Protein AF-A0A3E2DHJ4-F1 (afdb_monomer_lite)

Structure (mmCIF, N/CA/C/O backbone):
data_AF-A0A3E2DHJ4-F1
#
_entry.id   AF-A0A3E2DHJ4-F1
#
loop_
_atom_site.group_PDB
_atom_site.id
_atom_site.type_symbol
_atom_site.label_atom_id
_atom_site.label_alt_id
_atom_site.label_comp_id
_atom_site.label_asym_id
_atom_site.label_entity_id
_atom_site.label_seq_id
_atom_site.pdbx_PDB_ins_code
_atom_site.Cartn_x
_atom_site.Cartn_y
_atom_site.Cartn_z
_atom_site.occupancy
_atom_site.B_iso_or_equiv
_atom_site.auth_seq_id
_atom_site.auth_comp_id
_atom_site.auth_asym_id
_atom_site.auth_atom_id
_atom_site.pdbx_PDB_model_num
ATOM 1 N N . MET A 1 1 ? 5.722 7.626 -21.886 1.00 24.52 1 MET A N 1
ATOM 2 C CA . MET A 1 1 ? 5.210 6.298 -22.272 1.00 24.52 1 MET A CA 1
ATOM 3 C C . MET A 1 1 ? 4.048 6.037 -21.342 1.00 24.52 1 MET A C 1
ATOM 5 O O . MET A 1 1 ? 4.252 6.155 -20.145 1.00 24.52 1 MET A O 1
ATOM 9 N N . ASN A 1 2 ? 2.844 5.850 -21.880 1.00 24.92 2 ASN A N 1
ATOM 10 C CA . ASN A 1 2 ? 1.668 5.541 -21.069 1.00 24.92 2 ASN A CA 1
ATOM 11 C C . ASN A 1 2 ? 1.907 4.200 -20.367 1.00 24.92 2 ASN A C 1
ATOM 13 O O . ASN A 1 2 ? 2.254 3.234 -21.042 1.00 24.92 2 ASN A O 1
ATOM 17 N N . HIS A 1 3 ? 1.727 4.163 -19.049 1.00 34.75 3 HIS A N 1
ATOM 18 C CA . HIS A 1 3 ? 1.887 2.979 -18.197 1.00 34.75 3 HIS A CA 1
ATOM 19 C C . HIS A 1 3 ? 0.807 1.900 -18.423 1.00 34.75 3 HIS A C 1
ATOM 21 O O . HIS A 1 3 ? 0.847 0.836 -17.825 1.00 34.75 3 HIS A O 1
ATOM 27 N N . HIS A 1 4 ? -0.136 2.116 -19.344 1.00 37.84 4 HIS A N 1
ATOM 28 C CA . HIS A 1 4 ? -1.246 1.198 -19.589 1.00 37.84 4 HIS A CA 1
ATOM 29 C C . HIS A 1 4 ? -0.853 0.031 -20.504 1.00 37.84 4 HIS A C 1
ATOM 31 O O . HIS A 1 4 ? -1.056 0.056 -21.721 1.00 37.84 4 HIS A O 1
ATOM 37 N N . HIS A 1 5 ? -0.300 -1.015 -19.901 1.00 39.84 5 HIS A N 1
ATOM 38 C CA . HIS A 1 5 ? -0.157 -2.340 -20.511 1.00 39.84 5 HIS A CA 1
ATOM 39 C C . HIS A 1 5 ? -1.232 -3.335 -20.028 1.00 39.84 5 HIS A C 1
ATOM 41 O O . HIS A 1 5 ? -1.307 -4.447 -20.557 1.00 39.84 5 HIS A O 1
ATOM 47 N N . ASP A 1 6 ? -2.104 -2.929 -19.100 1.00 49.75 6 ASP A N 1
ATOM 48 C CA . ASP A 1 6 ? -3.127 -3.782 -18.475 1.00 49.75 6 ASP A CA 1
ATOM 49 C C . ASP A 1 6 ? -4.398 -4.032 -19.300 1.00 49.75 6 ASP A C 1
ATOM 51 O O . ASP A 1 6 ? -5.262 -4.793 -18.877 1.00 49.75 6 ASP A O 1
ATOM 55 N N . ASP A 1 7 ? -4.522 -3.458 -20.498 1.00 50.72 7 ASP A N 1
ATOM 56 C CA . ASP A 1 7 ? -5.753 -3.581 -21.301 1.00 50.72 7 ASP A CA 1
ATOM 57 C C . ASP A 1 7 ? -5.668 -4.610 -22.443 1.00 50.72 7 ASP A C 1
ATOM 59 O O . ASP A 1 7 ? -6.583 -4.726 -23.262 1.00 50.72 7 ASP A O 1
ATOM 63 N N . LYS A 1 8 ? -4.579 -5.385 -22.547 1.00 57.72 8 LYS A N 1
ATOM 64 C CA . LYS A 1 8 ? -4.504 -6.467 -23.543 1.00 57.72 8 LYS A CA 1
ATOM 65 C C . LYS A 1 8 ? -5.121 -7.756 -23.012 1.00 57.72 8 LYS A C 1
ATOM 67 O O . LYS A 1 8 ? -4.440 -8.555 -22.377 1.00 57.72 8 LYS A O 1
ATOM 72 N N . HIS A 1 9 ? -6.376 -7.992 -23.381 1.00 68.81 9 HIS A N 1
ATOM 73 C CA . HIS A 1 9 ? -7.009 -9.296 -23.221 1.00 68.81 9 HIS A CA 1
ATOM 74 C C . HIS A 1 9 ? -6.397 -10.332 -24.165 1.00 68.81 9 HIS A C 1
ATOM 76 O O . HIS A 1 9 ? -6.137 -10.058 -25.341 1.00 68.81 9 HIS A O 1
ATOM 82 N N . LEU A 1 10 ? -6.198 -11.537 -23.642 1.00 72.31 10 LEU A N 1
ATOM 83 C CA . LEU A 1 10 ? -5.825 -12.691 -24.443 1.00 72.31 10 LEU A CA 1
ATOM 84 C C . LEU A 1 10 ? -6.975 -13.105 -25.365 1.00 72.31 10 LEU A C 1
ATOM 86 O O . LEU A 1 10 ? -8.144 -13.115 -24.968 1.00 72.31 10 LEU A O 1
ATOM 90 N N . SER A 1 11 ? -6.637 -13.511 -26.585 1.00 79.81 11 SER A N 1
ATOM 91 C CA . SER A 1 11 ? -7.581 -14.219 -27.449 1.00 79.81 11 SER A CA 1
ATOM 92 C C . SER A 1 11 ? -7.957 -15.589 -26.855 1.00 79.81 11 SER A C 1
ATOM 94 O O . SER A 1 11 ? -7.205 -16.139 -26.044 1.00 79.81 11 SER A O 1
ATOM 96 N N . PRO A 1 12 ? -9.096 -16.186 -27.260 1.00 84.25 12 PRO A N 1
ATOM 97 C CA . PRO A 1 12 ? -9.491 -17.519 -26.797 1.00 84.25 12 PRO A CA 1
ATOM 98 C C . PRO A 1 12 ? -8.409 -18.593 -26.995 1.00 84.25 12 PRO A C 1
ATOM 100 O O . PRO A 1 12 ? -8.165 -19.379 -26.082 1.00 84.25 12 PRO A O 1
ATOM 103 N N . ASP A 1 13 ? -7.714 -18.578 -28.136 1.00 83.75 13 ASP A N 1
ATOM 104 C CA . ASP A 1 13 ? -6.637 -19.529 -28.441 1.00 83.75 13 ASP A CA 1
ATOM 105 C C . ASP A 1 13 ? -5.414 -19.317 -27.528 1.00 83.75 13 ASP A C 1
ATOM 107 O O . ASP A 1 13 ? -4.788 -20.276 -27.075 1.00 83.75 13 ASP A O 1
ATOM 111 N N . GLU A 1 14 ? -5.076 -18.060 -27.215 1.00 80.88 14 GLU A N 1
ATOM 112 C CA . GLU A 1 14 ? -3.995 -17.741 -26.275 1.00 80.88 14 GLU A CA 1
ATOM 113 C C . GLU A 1 14 ? -4.347 -18.163 -24.843 1.00 80.88 14 GLU A C 1
ATOM 115 O O . GLU A 1 14 ? -3.487 -18.680 -24.132 1.00 80.88 14 GLU A O 1
ATOM 120 N N . LEU A 1 15 ? -5.605 -17.991 -24.424 1.00 84.12 15 LEU A N 1
ATOM 121 C CA . LEU A 1 15 ? -6.099 -18.478 -23.130 1.00 84.12 15 LEU A CA 1
ATOM 122 C C . LEU A 1 15 ? -6.018 -20.002 -23.032 1.00 84.12 15 LEU A C 1
ATOM 124 O O . LEU A 1 15 ? -5.629 -20.528 -21.988 1.00 84.12 15 LEU A O 1
ATOM 128 N N . GLU A 1 16 ? -6.375 -20.718 -24.098 1.00 86.62 16 GLU A N 1
ATOM 129 C CA . GLU A 1 16 ? -6.280 -22.178 -24.138 1.00 86.62 16 GLU A CA 1
ATOM 130 C C . GLU A 1 16 ? -4.822 -22.653 -24.032 1.00 86.62 16 GLU A C 1
ATOM 132 O O . GLU A 1 16 ? -4.522 -23.504 -23.190 1.00 86.62 16 GLU A O 1
ATOM 137 N N . ASP A 1 17 ? -3.899 -22.052 -24.793 1.00 83.69 17 ASP A N 1
ATOM 138 C CA . ASP A 1 17 ? -2.460 -22.349 -24.700 1.00 83.69 17 ASP A CA 1
ATOM 139 C C . ASP A 1 17 ? -1.901 -22.071 -23.296 1.00 83.69 17 ASP A C 1
ATOM 141 O O . ASP A 1 17 ? -1.189 -22.899 -22.717 1.00 83.69 17 ASP A O 1
ATOM 145 N N . VAL A 1 18 ? -2.242 -20.916 -22.718 1.00 82.00 18 VAL A N 1
ATOM 146 C CA . VAL A 1 18 ? -1.814 -20.536 -21.365 1.00 82.00 18 VAL A CA 1
ATOM 147 C C . VAL A 1 18 ? -2.309 -21.546 -20.339 1.00 82.00 18 VAL A C 1
ATOM 149 O O . VAL A 1 18 ? -1.524 -21.992 -19.498 1.00 82.00 18 VAL A O 1
ATOM 152 N N . ARG A 1 19 ? -3.584 -21.940 -20.408 1.00 86.50 19 ARG A N 1
ATOM 153 C CA . ARG A 1 19 ? -4.169 -22.918 -19.482 1.00 86.50 19 ARG A CA 1
ATOM 154 C C . ARG A 1 19 ? -3.532 -24.293 -19.644 1.00 86.50 19 ARG A C 1
ATOM 156 O O . ARG A 1 19 ? -3.192 -24.898 -18.632 1.00 86.50 19 ARG A O 1
ATOM 163 N N . HIS A 1 20 ? -3.297 -24.745 -20.877 1.00 87.69 20 HIS A N 1
ATOM 164 C CA . HIS A 1 20 ? -2.626 -26.017 -21.150 1.00 87.69 20 HIS A CA 1
ATOM 165 C C . HIS A 1 20 ? -1.219 -26.055 -20.541 1.00 87.69 20 HIS A C 1
ATOM 167 O O . HIS A 1 20 ? -0.904 -26.950 -19.756 1.00 87.69 20 HIS A O 1
ATOM 173 N N . ARG A 1 21 ? -0.385 -25.045 -20.827 1.00 85.31 21 ARG A N 1
ATOM 174 C CA . ARG A 1 21 ? 0.963 -24.933 -20.238 1.00 85.31 21 ARG A CA 1
ATOM 175 C C . ARG A 1 21 ? 0.913 -24.798 -18.716 1.00 85.31 21 ARG A C 1
ATOM 177 O O . ARG A 1 21 ? 1.762 -25.343 -18.013 1.00 85.31 21 ARG A O 1
ATOM 184 N N . GLY A 1 22 ? -0.085 -24.084 -18.199 1.00 89.38 22 GLY A N 1
ATOM 185 C CA . GLY A 1 22 ? -0.336 -23.975 -16.767 1.00 89.38 22 GLY A CA 1
ATOM 186 C C . GLY A 1 22 ? -0.665 -25.321 -16.122 1.00 89.38 22 GLY A C 1
ATOM 187 O O . GLY A 1 22 ? -0.162 -25.617 -15.044 1.00 89.38 22 GLY A O 1
ATOM 188 N N . ASP A 1 23 ? -1.457 -26.166 -16.774 1.00 92.06 23 ASP A N 1
ATOM 189 C CA . ASP A 1 23 ? -1.820 -27.487 -16.254 1.00 92.06 23 ASP A CA 1
ATOM 190 C C . ASP A 1 23 ? -0.637 -28.464 -16.259 1.00 92.06 23 ASP A C 1
ATOM 192 O O . ASP A 1 23 ? -0.456 -29.210 -15.291 1.00 92.06 23 ASP A O 1
ATOM 196 N N . GLU A 1 24 ? 0.211 -28.422 -17.291 1.00 91.44 24 GLU A N 1
ATOM 197 C CA . GLU A 1 24 ? 1.480 -29.165 -17.322 1.00 91.44 24 GLU A CA 1
ATOM 198 C C . GLU A 1 24 ? 2.398 -28.756 -16.160 1.00 91.44 24 GLU A C 1
ATOM 200 O O . GLU A 1 24 ? 2.979 -29.605 -15.474 1.00 91.44 24 GLU A O 1
ATOM 205 N N . GLU A 1 25 ? 2.488 -27.453 -15.893 1.00 90.69 25 GLU A N 1
ATOM 206 C CA . GLU A 1 25 ? 3.295 -26.918 -14.800 1.00 90.69 25 GLU A CA 1
ATOM 207 C C . GLU A 1 25 ? 2.712 -27.271 -13.425 1.00 90.69 25 GLU A C 1
ATOM 209 O O . GLU A 1 25 ? 3.442 -27.720 -12.538 1.00 90.69 25 GLU A O 1
ATOM 214 N N . LEU A 1 26 ? 1.393 -27.167 -13.241 1.00 93.81 26 LEU A N 1
ATOM 215 C CA . LEU A 1 26 ? 0.726 -27.633 -12.022 1.00 93.81 26 LEU A CA 1
ATOM 216 C C . LEU A 1 26 ? 1.030 -29.112 -11.767 1.00 93.81 26 LEU A C 1
ATOM 218 O O . LEU A 1 26 ? 1.383 -29.471 -10.641 1.00 93.81 26 LEU A O 1
ATOM 222 N N . ALA A 1 27 ? 0.979 -29.956 -12.802 1.00 94.25 27 ALA A N 1
ATOM 223 C CA . ALA A 1 27 ? 1.331 -31.367 -12.684 1.00 94.25 27 ALA A CA 1
ATOM 224 C C . ALA A 1 27 ? 2.795 -31.558 -12.246 1.00 94.25 27 ALA A C 1
ATOM 226 O O . ALA A 1 27 ? 3.063 -32.361 -11.345 1.00 94.25 27 ALA A O 1
ATOM 227 N N . ARG A 1 28 ? 3.738 -30.770 -12.789 1.00 92.69 28 ARG A N 1
ATOM 228 C CA . ARG A 1 28 ? 5.152 -30.762 -12.357 1.00 92.69 28 ARG A CA 1
ATOM 229 C C . ARG A 1 28 ? 5.304 -30.373 -10.884 1.00 92.69 28 ARG A C 1
ATOM 231 O O . ARG A 1 28 ? 6.130 -30.945 -10.172 1.00 92.69 28 ARG A O 1
ATOM 238 N N . LEU A 1 29 ? 4.466 -29.460 -10.400 1.00 92.81 29 LEU A N 1
ATOM 239 C CA . LEU A 1 29 ? 4.403 -29.047 -8.995 1.00 92.81 29 LEU A CA 1
ATOM 240 C C . LEU A 1 29 ? 3.605 -30.020 -8.109 1.00 92.81 29 LEU A C 1
ATOM 242 O O . LEU A 1 29 ? 3.470 -29.784 -6.907 1.00 92.81 29 LEU A O 1
ATOM 246 N N . SER A 1 30 ? 3.139 -31.152 -8.643 1.00 95.06 30 SER A N 1
ATOM 247 C CA . SER A 1 30 ? 2.300 -32.128 -7.929 1.00 95.06 30 SER A CA 1
ATOM 248 C C . SER A 1 30 ? 0.930 -31.577 -7.511 1.00 95.06 30 SER A C 1
ATOM 250 O O . SER A 1 30 ? 0.397 -31.942 -6.463 1.00 95.06 30 SER A O 1
ATOM 252 N N . PHE A 1 31 ? 0.363 -30.704 -8.338 1.00 95.75 31 PHE A N 1
ATOM 253 C CA . PHE A 1 31 ? -0.998 -30.195 -8.234 1.00 95.75 31 PHE A CA 1
ATOM 254 C C . PHE A 1 31 ? -1.831 -30.598 -9.456 1.00 95.75 31 PHE A C 1
ATOM 256 O O . PHE A 1 31 ? -1.309 -30.997 -10.493 1.00 95.75 31 PHE A O 1
ATOM 263 N N . SER A 1 32 ? -3.152 -30.463 -9.343 1.00 96.31 32 SER A N 1
ATOM 264 C CA . SER A 1 32 ? -4.039 -30.403 -10.505 1.00 96.31 32 SER A CA 1
ATOM 265 C C . SER A 1 32 ? -4.966 -29.203 -10.350 1.00 96.31 32 SER A C 1
ATOM 267 O O . SER A 1 32 ? -5.464 -28.957 -9.245 1.00 96.31 32 SER A O 1
ATOM 269 N N . ARG A 1 33 ? -5.225 -28.473 -11.443 1.00 95.81 33 ARG A N 1
ATOM 270 C CA . ARG A 1 33 ? -6.142 -27.321 -11.441 1.00 95.81 33 ARG A CA 1
ATOM 271 C C . ARG A 1 33 ? -7.501 -27.705 -10.876 1.00 95.81 33 ARG A C 1
ATOM 273 O O . ARG A 1 33 ? -7.995 -27.071 -9.952 1.00 95.81 33 ARG A O 1
ATOM 280 N N . ARG A 1 34 ? -8.066 -28.812 -11.366 1.00 95.31 34 ARG A N 1
ATOM 281 C CA . ARG A 1 34 ? -9.353 -29.336 -10.895 1.00 95.31 34 ARG A CA 1
ATOM 282 C C . ARG A 1 34 ? -9.365 -29.552 -9.382 1.00 95.31 34 ARG A C 1
ATOM 284 O O . ARG A 1 34 ? -10.325 -29.155 -8.733 1.00 95.31 34 ARG A O 1
ATOM 291 N N . SER A 1 35 ? -8.327 -30.173 -8.820 1.00 94.50 35 SER A N 1
ATOM 292 C CA . SER A 1 35 ? -8.251 -30.401 -7.374 1.00 94.50 35 SER A CA 1
ATOM 293 C C . SER A 1 35 ? -8.109 -29.095 -6.596 1.00 94.50 35 SER A C 1
ATOM 295 O O . SER A 1 35 ? -8.764 -28.953 -5.568 1.00 94.50 35 SER A O 1
ATOM 297 N N . ILE A 1 36 ? -7.299 -28.144 -7.076 1.00 96.94 36 ILE A N 1
ATOM 298 C CA . ILE A 1 36 ? -7.146 -26.822 -6.449 1.00 96.94 36 ILE A CA 1
ATOM 299 C C . ILE A 1 36 ? -8.496 -26.096 -6.395 1.00 96.94 36 ILE A C 1
ATOM 301 O O . ILE A 1 36 ? -8.922 -25.708 -5.306 1.00 96.94 36 ILE A O 1
ATOM 305 N N . LEU A 1 37 ? -9.189 -25.994 -7.533 1.00 96.81 37 LEU A N 1
ATOM 306 C CA . LEU A 1 37 ? -10.483 -25.315 -7.640 1.00 96.81 37 LEU A CA 1
ATOM 307 C C . LEU A 1 37 ? -11.556 -25.997 -6.782 1.00 96.81 37 LEU A C 1
ATOM 309 O O . LEU A 1 37 ? -12.264 -25.336 -6.031 1.00 96.81 37 LEU A O 1
ATOM 313 N N . GLN A 1 38 ? -11.645 -27.332 -6.815 1.00 95.62 38 GLN A N 1
ATOM 314 C CA . GLN A 1 38 ? -12.590 -28.076 -5.970 1.00 95.62 38 GLN A CA 1
ATOM 315 C C . GLN A 1 38 ? -12.341 -27.843 -4.478 1.00 95.62 38 GLN A C 1
ATOM 317 O O . GLN A 1 38 ? -13.287 -27.722 -3.700 1.00 95.62 38 GLN A O 1
ATOM 322 N N . VAL A 1 39 ? -11.072 -27.788 -4.074 1.00 94.56 39 VAL A N 1
ATOM 323 C CA . VAL A 1 39 ? -10.692 -27.539 -2.687 1.00 94.56 39 VAL A CA 1
ATOM 324 C C . VAL A 1 39 ? -11.029 -26.110 -2.261 1.00 94.56 39 VAL A C 1
ATOM 326 O O . VAL A 1 39 ? -11.584 -25.948 -1.175 1.00 94.56 39 VAL A O 1
ATOM 329 N N . GLY A 1 40 ? -10.724 -25.108 -3.090 1.00 94.12 40 GLY A N 1
ATOM 330 C CA . GLY A 1 40 ? -11.053 -23.708 -2.806 1.00 94.12 40 GLY A CA 1
ATOM 331 C C . GLY A 1 40 ? -12.558 -23.483 -2.711 1.00 94.12 40 GLY A C 1
ATOM 332 O O . GLY A 1 40 ? -13.036 -22.956 -1.712 1.00 94.12 40 GLY A O 1
ATOM 333 N N . MET A 1 41 ? -13.325 -24.000 -3.675 1.00 95.00 41 MET A N 1
ATOM 334 C CA . MET A 1 41 ? -14.790 -23.898 -3.677 1.00 95.00 41 MET A CA 1
ATOM 335 C C . MET A 1 41 ? -15.426 -24.574 -2.456 1.00 95.00 41 MET A C 1
ATOM 337 O O . MET A 1 41 ? -16.330 -24.016 -1.837 1.00 95.00 41 MET A O 1
ATOM 341 N N . ALA A 1 42 ? -14.949 -25.762 -2.070 1.00 92.31 42 ALA A N 1
ATOM 342 C CA . ALA A 1 42 ? -15.439 -26.441 -0.871 1.00 92.31 42 ALA A CA 1
ATOM 343 C C . ALA A 1 42 ? -15.087 -25.674 0.416 1.00 92.31 42 ALA A C 1
ATOM 345 O O . ALA A 1 42 ? -15.896 -25.628 1.344 1.00 92.31 42 ALA A O 1
ATOM 346 N N . ALA A 1 43 ? -13.896 -25.070 0.478 1.00 88.69 43 ALA A N 1
ATOM 347 C CA . ALA A 1 43 ? -13.480 -24.248 1.609 1.00 88.69 43 ALA A CA 1
ATOM 348 C C . ALA A 1 43 ? -14.328 -22.968 1.717 1.00 88.69 43 ALA A C 1
ATOM 350 O O . ALA A 1 43 ? -14.860 -22.699 2.791 1.00 88.69 43 ALA A O 1
ATOM 351 N N . ALA A 1 44 ? -14.549 -22.257 0.608 1.00 88.56 44 ALA A N 1
ATOM 352 C CA . ALA A 1 44 ? -15.384 -21.056 0.563 1.00 88.56 44 ALA A CA 1
ATOM 353 C C . ALA A 1 44 ? -16.851 -21.348 0.931 1.00 88.56 44 ALA A C 1
ATOM 355 O O . ALA A 1 44 ? -17.454 -20.623 1.721 1.00 88.56 44 ALA A O 1
ATOM 356 N N . ALA A 1 45 ? -17.423 -22.452 0.433 1.00 87.00 45 ALA A N 1
ATOM 357 C CA . ALA A 1 45 ? -18.779 -22.866 0.797 1.00 87.00 45 ALA A CA 1
ATOM 358 C C . ALA A 1 45 ? -18.911 -23.165 2.302 1.00 87.00 45 ALA A C 1
ATOM 360 O O . ALA A 1 45 ? -19.889 -22.759 2.933 1.00 87.00 45 ALA A O 1
ATOM 361 N N . ASN A 1 46 ? -17.918 -23.838 2.894 1.00 78.12 46 ASN A N 1
ATOM 362 C CA . ASN A 1 46 ? -17.893 -24.079 4.336 1.00 78.12 46 ASN A CA 1
ATOM 363 C C . ASN A 1 46 ? -17.774 -22.772 5.125 1.00 78.12 46 ASN A C 1
ATOM 365 O O . ASN A 1 46 ? -18.518 -22.603 6.090 1.00 78.12 46 ASN A O 1
ATOM 369 N N . ALA A 1 47 ? -16.897 -21.855 4.698 1.00 75.81 47 ALA A N 1
ATOM 370 C CA . ALA A 1 47 ? -16.709 -20.553 5.331 1.00 75.81 47 ALA A CA 1
ATOM 371 C C . ALA A 1 47 ? -18.020 -19.756 5.370 1.00 75.81 47 ALA A C 1
ATOM 373 O O . ALA A 1 47 ? -18.427 -19.320 6.446 1.00 75.81 47 ALA A O 1
ATOM 374 N N . MET A 1 48 ? -18.753 -19.695 4.251 1.00 70.75 48 MET A N 1
ATOM 375 C CA . MET A 1 48 ? -20.075 -19.060 4.177 1.00 70.75 48 MET A CA 1
ATOM 376 C C . MET A 1 48 ? -21.081 -19.686 5.156 1.00 70.75 48 MET A C 1
ATOM 378 O O . MET A 1 48 ? -21.718 -18.972 5.928 1.00 70.75 48 MET A O 1
ATOM 382 N N . VAL A 1 49 ? -21.205 -21.019 5.187 1.00 64.81 49 VAL A N 1
ATOM 383 C CA . VAL A 1 49 ? -22.144 -21.716 6.093 1.00 64.81 49 VAL A CA 1
ATOM 384 C C . VAL A 1 49 ? -21.789 -21.477 7.563 1.00 64.81 49 VAL A C 1
ATOM 386 O O . VAL A 1 49 ? -22.673 -21.203 8.379 1.00 64.81 49 VAL A O 1
ATOM 389 N N . THR A 1 50 ? -20.503 -21.549 7.917 1.00 58.88 50 THR A N 1
ATOM 390 C CA . THR A 1 50 ? -20.050 -21.251 9.282 1.00 58.88 50 THR A CA 1
ATOM 391 C C . THR A 1 50 ? -20.182 -19.774 9.629 1.00 58.88 50 THR A C 1
ATOM 393 O O . THR A 1 50 ? -20.519 -19.468 10.768 1.00 58.88 50 THR A O 1
ATOM 396 N N . GLY A 1 51 ? -19.994 -18.872 8.664 1.00 54.81 51 GLY A N 1
ATOM 397 C CA . GLY A 1 51 ? -20.180 -17.431 8.813 1.00 54.81 51 GLY A CA 1
ATOM 398 C C . GLY A 1 51 ? -21.620 -17.092 9.184 1.00 54.81 51 GLY A C 1
ATOM 399 O O . GLY A 1 51 ? -21.839 -16.417 10.186 1.00 54.81 51 GLY A O 1
ATOM 400 N N . PHE A 1 52 ? -22.605 -17.667 8.486 1.00 51.53 52 PHE A N 1
ATOM 401 C CA . PHE A 1 52 ? -24.025 -17.523 8.835 1.00 51.53 52 PHE A CA 1
ATOM 402 C C . PHE A 1 52 ? -24.386 -18.139 10.200 1.00 51.53 52 PHE A C 1
ATOM 404 O O . PHE A 1 52 ? -25.228 -17.599 10.917 1.00 51.53 52 PHE A O 1
ATOM 411 N N . ALA A 1 53 ? -23.751 -19.248 10.600 1.00 43.09 53 ALA A N 1
ATOM 412 C CA . ALA A 1 53 ? -24.002 -19.890 11.897 1.00 43.09 53 ALA A CA 1
ATOM 413 C C . ALA A 1 53 ? -23.331 -19.164 13.085 1.00 43.09 53 ALA A C 1
ATOM 415 O O . ALA A 1 53 ? -23.887 -19.138 14.184 1.00 43.09 53 ALA A O 1
ATOM 416 N N . LEU A 1 54 ? -22.158 -18.557 12.872 1.00 43.78 54 LEU A N 1
ATOM 417 C CA . LEU A 1 54 ? -21.398 -17.792 13.874 1.00 43.78 54 LEU A CA 1
ATOM 418 C C . LEU A 1 54 ? -21.841 -16.323 13.966 1.00 43.78 54 LEU A C 1
ATOM 420 O O . LEU A 1 54 ? -21.665 -15.704 15.013 1.00 43.78 54 LEU A O 1
ATOM 424 N N . GLN A 1 55 ? -22.503 -15.779 12.938 1.00 46.44 55 GLN A N 1
ATOM 425 C CA . GLN A 1 55 ? -23.153 -14.460 12.992 1.00 46.44 55 GLN A CA 1
ATOM 426 C C . GLN A 1 55 ? -24.236 -14.374 14.086 1.00 46.44 55 GLN A C 1
ATOM 428 O O . GLN A 1 55 ? -24.508 -13.288 14.591 1.00 46.44 55 GLN A O 1
ATOM 433 N N . GLY A 1 56 ? -24.810 -15.509 14.511 1.00 37.34 56 GLY A N 1
ATOM 434 C CA . GLY A 1 56 ? -25.777 -15.587 15.613 1.00 37.34 56 GLY A CA 1
ATOM 435 C C . GLY A 1 56 ? -25.176 -15.767 17.016 1.00 37.34 56 GLY A C 1
ATOM 436 O O . GLY A 1 56 ? -25.913 -15.684 18.000 1.00 37.34 56 GLY A O 1
ATOM 437 N N . ALA A 1 57 ? -23.868 -16.015 17.148 1.00 35.28 57 ALA A N 1
ATOM 438 C CA . ALA A 1 57 ? -23.234 -16.295 18.437 1.00 35.28 57 ALA A CA 1
ATOM 439 C C . ALA A 1 57 ? -21.766 -15.828 18.475 1.00 35.28 57 ALA A C 1
ATOM 441 O O . ALA A 1 57 ? -20.879 -16.620 18.199 1.00 35.28 57 ALA A O 1
ATOM 442 N N . GLN A 1 58 ? -21.534 -14.575 18.905 1.00 41.97 58 GLN A N 1
ATOM 443 C CA . GLN A 1 58 ? -20.248 -14.014 19.387 1.00 41.97 58 GLN A CA 1
ATOM 444 C C . GLN A 1 58 ? -19.024 -14.125 18.445 1.00 41.97 58 GLN A C 1
ATOM 446 O O . GLN A 1 58 ? -18.526 -15.205 18.175 1.00 41.97 58 GLN A O 1
ATOM 451 N N . ALA A 1 59 ? -18.279 -13.092 18.070 1.00 45.28 59 ALA A N 1
ATOM 452 C CA . ALA A 1 59 ? -18.419 -11.647 17.960 1.00 45.28 59 ALA A CA 1
ATOM 453 C C . ALA A 1 59 ? -17.202 -11.264 17.099 1.00 45.28 59 ALA A C 1
ATOM 455 O O . ALA A 1 59 ? -16.058 -11.497 17.506 1.00 45.28 59 ALA A O 1
ATOM 456 N N . ALA A 1 60 ? -17.415 -10.716 15.909 1.00 49.12 60 ALA A N 1
ATOM 457 C CA . ALA A 1 60 ? -16.370 -9.943 15.261 1.00 49.12 60 ALA A CA 1
ATOM 458 C C . ALA A 1 60 ? -16.131 -8.735 16.203 1.00 49.12 60 ALA A C 1
ATOM 460 O O . ALA A 1 60 ? -17.091 -8.059 16.558 1.00 49.12 60 ALA A O 1
ATOM 461 N N . ALA A 1 61 ? -14.913 -8.605 16.752 1.00 56.53 61 ALA A N 1
ATOM 462 C CA . ALA A 1 61 ? -14.552 -7.888 17.998 1.00 56.53 61 ALA A CA 1
ATOM 463 C C . ALA A 1 61 ? -14.600 -8.681 19.333 1.00 56.53 61 ALA A C 1
ATOM 465 O O . ALA A 1 61 ? -14.778 -8.102 20.402 1.00 56.53 61 ALA A O 1
ATOM 466 N N . ALA A 1 62 ? -14.394 -10.003 19.341 1.00 59.34 62 ALA A N 1
ATOM 467 C CA . ALA A 1 62 ? -14.092 -10.711 20.591 1.00 59.34 62 ALA A CA 1
ATOM 468 C C . ALA A 1 62 ? -12.737 -10.251 21.192 1.00 59.34 62 ALA A C 1
ATOM 470 O O . ALA A 1 62 ? -11.789 -10.019 20.427 1.00 59.34 62 ALA A O 1
ATOM 471 N N . PRO A 1 63 ? -12.609 -10.160 22.536 1.00 61.19 63 PRO A N 1
ATOM 472 C CA . PRO A 1 63 ? -11.341 -9.853 23.194 1.00 61.19 63 PRO A CA 1
ATOM 473 C C . PRO A 1 63 ? -10.282 -10.892 22.848 1.00 61.19 63 PRO A C 1
ATOM 475 O O . PRO A 1 63 ? -10.537 -12.097 22.924 1.00 61.19 63 PRO A O 1
ATOM 478 N N . ASN A 1 64 ? -9.078 -10.426 22.533 1.00 62.41 64 ASN A N 1
ATOM 479 C CA . ASN A 1 64 ? -7.940 -11.316 22.382 1.00 62.41 64 ASN A CA 1
ATOM 480 C C . ASN A 1 64 ? -7.583 -11.918 23.753 1.00 62.41 64 ASN A C 1
ATOM 482 O O . ASN A 1 64 ? -7.620 -11.221 24.776 1.00 62.41 64 ASN A O 1
ATOM 486 N N . LYS A 1 65 ? -7.321 -13.231 23.800 1.00 53.00 65 LYS A N 1
ATOM 487 C CA . LYS A 1 65 ? -7.102 -13.950 25.071 1.00 53.00 65 LYS A CA 1
ATOM 488 C C . LYS A 1 65 ? -5.783 -13.559 25.737 1.00 53.00 65 LYS A C 1
ATOM 490 O O . LYS A 1 65 ? -5.729 -13.534 26.965 1.00 53.00 65 LYS A O 1
ATOM 495 N N . ASP A 1 66 ? -4.785 -13.184 24.942 1.00 59.50 66 ASP A N 1
ATOM 496 C CA . ASP A 1 66 ? -3.477 -12.751 25.417 1.00 59.50 66 ASP A CA 1
ATOM 497 C C . ASP A 1 66 ? -3.373 -11.228 25.289 1.00 59.50 66 ASP A C 1
ATOM 499 O O . ASP A 1 66 ? -3.294 -10.685 24.188 1.00 59.50 66 ASP A O 1
ATOM 503 N N . SER A 1 67 ? -3.411 -10.510 26.416 1.00 66.38 67 SER A N 1
ATOM 504 C CA . SER A 1 67 ? -3.209 -9.060 26.401 1.00 66.38 67 SER A CA 1
ATOM 505 C C . SER A 1 67 ? -1.751 -8.754 26.075 1.00 66.38 67 SER A C 1
ATOM 507 O O . SER A 1 67 ? -0.861 -9.062 26.875 1.00 66.38 67 SER A O 1
ATOM 509 N N . ILE A 1 68 ? -1.508 -8.131 24.926 1.00 85.69 68 ILE A N 1
ATOM 510 C CA . ILE A 1 68 ? -0.179 -7.656 24.553 1.00 85.69 68 ILE A CA 1
ATOM 511 C C . ILE A 1 68 ? 0.054 -6.296 25.208 1.00 85.69 68 ILE A C 1
ATOM 513 O O . ILE A 1 68 ? -0.795 -5.412 25.147 1.00 85.69 68 ILE A O 1
ATOM 517 N N . ASP A 1 69 ? 1.211 -6.139 25.845 1.00 89.25 69 ASP A N 1
ATOM 518 C CA . ASP A 1 69 ? 1.642 -4.873 26.430 1.00 89.25 69 ASP A CA 1
ATOM 519 C C . ASP A 1 69 ? 2.003 -3.881 25.306 1.00 89.25 69 ASP A C 1
ATOM 521 O O . ASP A 1 69 ? 2.994 -4.114 24.603 1.00 89.25 69 ASP A O 1
ATOM 525 N N . PRO A 1 70 ? 1.240 -2.785 25.113 1.00 90.50 70 PRO A N 1
ATOM 526 C CA . PRO A 1 70 ? 1.465 -1.860 24.002 1.00 90.50 70 PRO A CA 1
ATOM 527 C C . PRO A 1 70 ? 2.848 -1.200 24.032 1.00 90.50 70 PRO A C 1
ATOM 529 O O . PRO A 1 70 ? 3.369 -0.835 22.980 1.00 90.50 70 PRO A O 1
ATOM 532 N N . ASP A 1 71 ? 3.459 -1.070 25.216 1.00 91.75 71 ASP A N 1
ATOM 533 C CA . ASP A 1 71 ? 4.790 -0.473 25.380 1.00 91.75 71 ASP A CA 1
ATOM 534 C C . ASP A 1 71 ? 5.932 -1.424 24.992 1.00 91.75 71 ASP A C 1
ATOM 536 O O . ASP A 1 71 ? 7.077 -0.991 24.859 1.00 91.75 71 ASP A O 1
ATOM 540 N N . LYS A 1 72 ? 5.644 -2.721 24.820 1.00 93.62 72 LYS A N 1
ATOM 541 C CA . LYS A 1 72 ? 6.637 -3.745 24.450 1.00 93.62 72 LYS A CA 1
ATOM 542 C C . LYS A 1 72 ? 6.611 -4.115 22.972 1.00 93.62 72 LYS A C 1
ATOM 544 O O . LYS A 1 72 ? 7.408 -4.949 22.550 1.00 93.62 72 LYS A O 1
ATOM 549 N N . LEU A 1 73 ? 5.705 -3.526 22.194 1.00 96.31 73 LEU A N 1
ATOM 550 C CA . LEU A 1 73 ? 5.643 -3.753 20.757 1.00 96.31 73 LEU A CA 1
ATOM 551 C C . LEU A 1 73 ? 6.858 -3.149 20.049 1.00 96.31 73 LEU A C 1
ATOM 553 O O . LEU A 1 73 ? 7.252 -2.010 20.305 1.00 96.31 73 LEU A O 1
ATOM 557 N N . LEU A 1 74 ? 7.408 -3.908 19.106 1.00 97.00 74 LEU A N 1
ATOM 558 C CA . LEU A 1 74 ? 8.371 -3.427 18.128 1.00 97.00 74 LEU A CA 1
ATOM 559 C C . LEU A 1 74 ? 7.596 -2.919 16.913 1.00 97.00 74 LEU A C 1
ATOM 561 O O . LEU A 1 74 ? 7.010 -3.709 16.179 1.00 97.00 74 LEU A O 1
ATOM 565 N N . TRP A 1 75 ? 7.586 -1.606 16.704 1.00 97.69 75 TRP A N 1
ATOM 566 C CA . TRP A 1 75 ? 6.971 -0.992 15.527 1.00 97.69 75 TRP A CA 1
ATOM 567 C C . TRP A 1 75 ? 7.914 -1.104 14.332 1.00 97.69 75 TRP A C 1
ATOM 569 O O . TRP A 1 75 ? 8.761 -0.238 14.131 1.00 97.69 75 TRP A O 1
ATOM 579 N N . LEU A 1 76 ? 7.782 -2.198 13.581 1.00 98.50 76 LEU A N 1
ATOM 580 C CA . LEU A 1 76 ? 8.624 -2.497 12.429 1.00 98.50 76 LEU A CA 1
ATOM 581 C C . LEU A 1 76 ? 8.094 -1.789 11.184 1.00 98.50 76 LEU A C 1
ATOM 583 O O . LEU A 1 76 ? 6.931 -1.975 10.807 1.00 98.50 76 LEU A O 1
ATOM 587 N N . ILE A 1 77 ? 8.953 -0.996 10.550 1.00 98.44 77 ILE A N 1
ATOM 588 C CA . ILE A 1 77 ? 8.627 -0.256 9.332 1.00 98.44 77 ILE A CA 1
ATOM 589 C C . ILE A 1 77 ? 8.638 -1.218 8.149 1.00 98.44 77 ILE A C 1
ATOM 591 O O . ILE A 1 77 ? 9.558 -2.020 8.023 1.00 98.44 77 ILE A O 1
ATOM 595 N N . GLY A 1 78 ? 7.673 -1.135 7.245 1.00 97.94 78 GLY A N 1
ATOM 596 C CA . GLY A 1 78 ? 7.794 -1.899 6.013 1.00 97.94 78 GLY A CA 1
ATOM 597 C C . GLY A 1 78 ? 6.881 -1.473 4.894 1.00 97.94 78 GLY A C 1
ATOM 598 O O . GLY A 1 78 ? 6.179 -0.461 4.979 1.00 97.94 78 GLY A O 1
ATOM 599 N N . ASP A 1 79 ? 6.962 -2.273 3.841 1.00 98.25 79 ASP A N 1
ATOM 600 C CA . ASP A 1 79 ? 6.290 -2.077 2.570 1.00 98.25 79 ASP A CA 1
ATOM 601 C C . ASP A 1 79 ? 5.879 -3.441 2.014 1.00 98.25 79 ASP A C 1
ATOM 603 O O . ASP A 1 79 ? 6.707 -4.354 1.936 1.00 98.25 79 ASP A O 1
ATOM 607 N N . HIS A 1 80 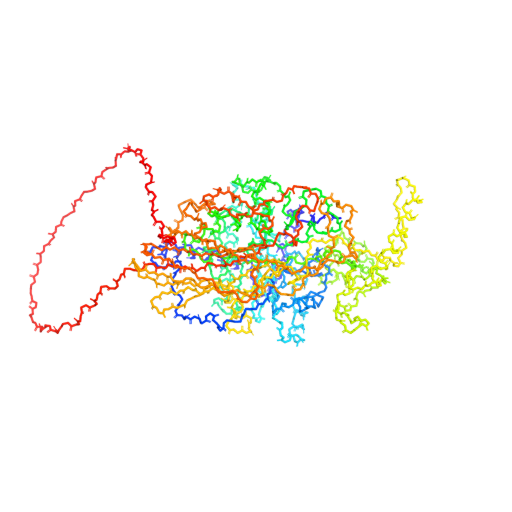? 4.599 -3.602 1.685 1.00 97.50 80 HIS A N 1
ATOM 608 C CA . HIS A 1 80 ? 4.071 -4.881 1.222 1.00 97.50 80 HIS A CA 1
ATOM 609 C C . HIS A 1 80 ? 3.838 -4.952 -0.288 1.00 97.50 80 HIS A C 1
ATOM 611 O O . HIS A 1 80 ? 3.328 -5.975 -0.735 1.00 97.50 80 HIS A O 1
ATOM 617 N N . HIS A 1 81 ? 4.169 -3.906 -1.050 1.00 97.81 81 HIS A N 1
ATOM 618 C CA . HIS A 1 81 ? 3.881 -3.852 -2.483 1.00 97.81 81 HIS A CA 1
ATOM 619 C C . HIS A 1 81 ? 5.043 -3.184 -3.225 1.00 97.81 81 HIS A C 1
ATOM 621 O O . HIS A 1 81 ? 5.142 -1.961 -3.316 1.00 97.81 81 HIS A O 1
ATOM 627 N N . VAL A 1 82 ? 5.991 -4.006 -3.679 1.00 98.12 82 VAL A N 1
ATOM 628 C CA . VAL A 1 82 ? 7.240 -3.558 -4.312 1.00 98.12 82 VAL A CA 1
ATOM 629 C C . VAL A 1 82 ? 7.540 -4.429 -5.523 1.00 98.12 82 VAL A C 1
ATOM 631 O O . VAL A 1 82 ? 7.552 -5.658 -5.423 1.00 98.12 82 VAL A O 1
ATOM 634 N N . HIS A 1 83 ? 7.870 -3.779 -6.636 1.00 97.56 83 HIS A N 1
ATOM 635 C CA . HIS A 1 83 ? 8.158 -4.425 -7.909 1.00 97.56 83 HIS A CA 1
ATOM 636 C C . HIS A 1 83 ? 9.627 -4.291 -8.291 1.00 97.56 83 HIS A C 1
ATOM 638 O O . HIS A 1 83 ? 10.360 -3.387 -7.867 1.00 97.56 83 HIS A O 1
ATOM 644 N N . THR A 1 84 ? 10.086 -5.215 -9.122 1.00 96.75 84 THR A N 1
ATOM 645 C CA . THR A 1 84 ? 11.463 -5.241 -9.615 1.00 96.75 84 THR A CA 1
ATOM 646 C C . THR A 1 84 ? 11.483 -5.538 -11.109 1.00 96.75 84 THR A C 1
ATOM 648 O O . THR A 1 84 ? 10.453 -5.701 -11.749 1.00 96.75 84 THR A O 1
ATOM 651 N N . GLN A 1 85 ? 12.666 -5.680 -11.700 1.00 94.75 85 GLN A N 1
ATOM 652 C CA . GLN A 1 85 ? 12.839 -6.161 -13.073 1.00 94.75 85 GLN A CA 1
ATOM 653 C C . GLN A 1 85 ? 12.155 -7.521 -13.350 1.00 94.75 85 GLN A C 1
ATOM 655 O O . GLN A 1 85 ? 12.150 -7.961 -14.495 1.00 94.75 85 GLN A O 1
ATOM 660 N N . TRP A 1 86 ? 11.651 -8.225 -12.332 1.00 94.31 86 TRP A N 1
ATOM 661 C CA . TRP A 1 86 ? 10.838 -9.435 -12.472 1.00 94.31 86 TRP A CA 1
ATOM 662 C C . TRP A 1 86 ? 9.375 -9.140 -12.865 1.00 94.31 86 TRP A C 1
ATOM 664 O O . TRP A 1 86 ? 8.708 -10.030 -13.391 1.00 94.31 86 TRP A O 1
ATOM 674 N N . SER A 1 87 ? 8.921 -7.894 -12.712 1.00 92.88 87 SER A N 1
ATOM 675 C CA . SER A 1 87 ? 7.713 -7.343 -13.333 1.00 92.88 87 SER A CA 1
ATOM 676 C C . SER A 1 87 ? 8.035 -6.647 -14.656 1.00 92.88 87 SER A C 1
ATOM 678 O O . SER A 1 87 ? 9.169 -6.252 -14.940 1.00 92.88 87 SER A O 1
ATOM 680 N N . TYR A 1 88 ? 7.028 -6.535 -15.516 1.00 89.69 88 TYR A N 1
ATOM 681 C CA . TYR A 1 88 ? 7.189 -6.056 -16.892 1.00 89.69 88 TYR A CA 1
ATOM 682 C C . TYR A 1 88 ? 7.219 -4.522 -17.008 1.00 89.69 88 TYR A C 1
ATOM 684 O O . TYR A 1 88 ? 7.571 -3.981 -18.053 1.00 89.69 88 TYR A O 1
ATOM 692 N N . ASP A 1 89 ? 6.883 -3.822 -15.937 1.00 90.56 89 ASP A N 1
ATOM 693 C CA . ASP A 1 89 ? 6.719 -2.373 -15.802 1.00 90.56 89 ASP A CA 1
ATOM 694 C C . ASP A 1 89 ? 7.682 -1.740 -14.786 1.00 90.56 89 ASP A C 1
ATOM 696 O O . ASP A 1 89 ? 7.923 -0.535 -14.838 1.00 90.56 89 ASP A O 1
ATOM 700 N N . ALA A 1 90 ? 8.346 -2.541 -13.956 1.00 93.75 90 ALA A N 1
ATOM 701 C CA . ALA A 1 90 ? 9.434 -2.104 -13.085 1.00 93.75 90 ALA A CA 1
ATOM 702 C C . ALA A 1 90 ? 10.826 -2.343 -13.708 1.00 93.75 90 ALA A C 1
ATOM 704 O O . ALA A 1 90 ? 10.977 -3.000 -14.744 1.00 93.75 90 ALA A O 1
ATOM 705 N N . LYS A 1 91 ? 11.876 -1.753 -13.109 1.00 93.81 91 LYS A N 1
ATOM 706 C CA . LYS A 1 91 ? 13.257 -1.814 -13.655 1.00 93.81 91 LYS A CA 1
ATOM 707 C C . LYS A 1 91 ? 14.359 -2.172 -12.667 1.00 93.81 91 LYS A C 1
ATOM 709 O O . LYS A 1 91 ? 15.446 -2.567 -13.085 1.00 93.81 91 LYS A O 1
ATOM 714 N N . TYR A 1 92 ? 14.132 -1.962 -11.378 1.00 97.56 92 TYR A N 1
ATOM 715 C CA . TYR A 1 92 ? 15.180 -2.099 -10.372 1.00 97.56 92 TYR A CA 1
ATOM 716 C C . TYR A 1 92 ? 15.461 -3.564 -10.067 1.00 97.56 92 TYR A C 1
ATOM 718 O O . TYR A 1 92 ? 14.569 -4.404 -10.141 1.00 97.56 92 TYR A O 1
ATOM 726 N N . ARG A 1 93 ? 16.702 -3.901 -9.718 1.00 98.06 93 ARG A N 1
ATOM 727 C CA . ARG A 1 93 ? 17.016 -5.249 -9.223 1.00 98.06 93 ARG A CA 1
ATOM 728 C C . ARG A 1 93 ? 16.424 -5.412 -7.822 1.00 98.06 93 ARG A C 1
ATOM 730 O O . ARG A 1 93 ? 16.273 -4.427 -7.102 1.00 98.06 93 ARG A O 1
ATOM 737 N N . ILE A 1 94 ? 16.208 -6.656 -7.389 1.00 98.44 94 ILE A N 1
ATOM 738 C CA . ILE A 1 94 ? 15.849 -6.966 -5.993 1.00 98.44 94 ILE A CA 1
ATOM 739 C C . ILE A 1 94 ? 16.810 -6.261 -5.024 1.00 98.44 94 ILE A C 1
ATOM 741 O O . ILE A 1 94 ? 16.375 -5.553 -4.121 1.00 98.44 94 ILE A O 1
ATOM 745 N N . LYS A 1 95 ? 18.124 -6.368 -5.263 1.00 98.12 95 LYS A N 1
ATOM 746 C CA . LYS A 1 95 ? 19.145 -5.697 -4.447 1.00 98.12 95 LYS A CA 1
ATOM 747 C C . LYS A 1 95 ? 18.965 -4.176 -4.376 1.00 98.12 95 LYS A C 1
ATOM 749 O O . LYS A 1 95 ? 19.171 -3.620 -3.303 1.00 98.12 95 LYS A O 1
ATOM 754 N N . ASP A 1 96 ? 18.590 -3.520 -5.474 1.00 98.56 96 ASP A N 1
ATOM 755 C CA . ASP A 1 96 ? 18.420 -2.062 -5.506 1.00 98.56 96 ASP A CA 1
ATOM 756 C C . ASP A 1 96 ? 17.246 -1.638 -4.616 1.00 98.56 96 ASP A C 1
ATOM 758 O O . ASP A 1 96 ? 17.386 -0.736 -3.796 1.00 98.56 96 ASP A O 1
ATOM 762 N N . GLN A 1 97 ? 16.112 -2.337 -4.710 1.00 98.44 97 GLN A N 1
ATOM 763 C CA . GLN A 1 97 ? 14.956 -2.052 -3.858 1.00 98.44 97 GLN A CA 1
ATOM 764 C C . GLN A 1 97 ? 15.265 -2.300 -2.376 1.00 98.44 97 GLN A C 1
ATOM 766 O O . GLN A 1 97 ? 14.873 -1.502 -1.530 1.00 98.44 97 GLN A O 1
ATOM 771 N N . LEU A 1 98 ? 16.008 -3.364 -2.047 1.00 98.69 98 LEU A N 1
ATOM 772 C CA . LEU A 1 98 ? 16.412 -3.646 -0.662 1.00 98.69 98 LEU A CA 1
ATOM 773 C C . LEU A 1 98 ? 17.410 -2.615 -0.126 1.00 98.69 98 LEU A C 1
ATOM 775 O O . LEU A 1 98 ? 17.307 -2.202 1.024 1.00 98.69 98 LEU A O 1
ATOM 779 N N . ASP A 1 99 ? 18.358 -2.186 -0.960 1.00 98.44 99 ASP A N 1
ATOM 780 C CA . ASP A 1 99 ? 19.295 -1.109 -0.646 1.00 98.44 99 ASP A CA 1
ATOM 781 C C . ASP A 1 99 ? 18.546 0.197 -0.335 1.00 98.44 99 ASP A C 1
ATOM 783 O O . ASP A 1 99 ? 18.826 0.847 0.673 1.00 98.44 99 ASP A O 1
ATOM 787 N N . ALA A 1 100 ? 17.562 0.560 -1.162 1.00 97.94 100 ALA A N 1
ATOM 788 C CA . ALA A 1 100 ? 16.721 1.728 -0.925 1.00 97.94 100 ALA A CA 1
ATOM 789 C C . ALA A 1 100 ? 15.875 1.570 0.349 1.00 97.94 100 ALA A C 1
ATOM 791 O O . ALA A 1 100 ? 15.831 2.480 1.175 1.00 97.94 100 ALA A O 1
ATOM 792 N N . ALA A 1 101 ? 15.259 0.403 0.548 1.00 98.19 101 ALA A N 1
ATOM 793 C CA . ALA A 1 101 ? 14.447 0.104 1.720 1.00 98.19 101 ALA A CA 1
ATOM 794 C C . ALA A 1 101 ? 15.252 0.241 3.024 1.00 98.19 101 ALA A C 1
ATOM 796 O O . ALA A 1 101 ? 14.803 0.914 3.950 1.00 98.19 101 ALA A O 1
ATOM 797 N N . GLU A 1 102 ? 16.464 -0.321 3.098 1.00 97.12 102 GLU A N 1
ATOM 798 C CA . GLU A 1 102 ? 17.341 -0.156 4.268 1.00 97.12 102 GLU A CA 1
ATOM 799 C C . GLU A 1 102 ? 17.777 1.301 4.452 1.00 97.12 102 GLU A C 1
ATOM 801 O O . GLU A 1 102 ? 17.776 1.804 5.577 1.00 97.12 102 GLU A O 1
ATOM 806 N N . TYR A 1 103 ? 18.101 2.001 3.359 1.00 96.44 103 TYR A N 1
ATOM 807 C CA . TYR A 1 103 ? 18.461 3.421 3.402 1.00 96.44 103 TYR A CA 1
ATOM 808 C C . TYR A 1 103 ? 17.333 4.288 3.981 1.00 96.44 103 TYR A C 1
ATOM 810 O O . TYR A 1 103 ? 17.597 5.217 4.747 1.00 96.44 103 TYR A O 1
ATOM 818 N N . PHE A 1 104 ? 16.075 3.956 3.681 1.00 95.81 104 PHE A N 1
ATOM 819 C CA . PHE A 1 104 ? 14.898 4.640 4.220 1.00 95.81 104 PHE A CA 1
ATOM 820 C C . PHE A 1 104 ? 14.319 4.002 5.491 1.00 95.81 104 PHE A C 1
ATOM 822 O O . PHE A 1 104 ? 13.288 4.470 5.981 1.00 95.81 104 PHE A O 1
ATOM 829 N N . GLY A 1 105 ? 15.003 3.019 6.079 1.00 95.81 105 GLY A N 1
ATOM 830 C CA . GLY A 1 105 ? 14.696 2.481 7.405 1.00 95.81 105 GLY A CA 1
ATOM 831 C C . GLY A 1 105 ? 13.597 1.421 7.451 1.00 95.81 105 GLY A C 1
ATOM 832 O O . GLY A 1 105 ? 13.015 1.226 8.515 1.00 95.81 105 GLY A O 1
ATOM 833 N N . CYS A 1 106 ? 13.295 0.745 6.342 1.00 98.31 106 CYS A N 1
ATOM 834 C CA . CYS A 1 106 ? 12.423 -0.426 6.360 1.00 98.31 106 CYS A CA 1
ATOM 835 C C . CYS A 1 106 ? 13.074 -1.593 7.115 1.00 98.31 106 CYS A C 1
ATOM 837 O O . CYS A 1 106 ? 14.253 -1.904 6.955 1.00 98.31 106 CYS A O 1
ATOM 839 N N . ASP A 1 107 ? 12.254 -2.277 7.900 1.00 98.69 107 ASP A N 1
ATOM 840 C CA . ASP A 1 107 ? 12.550 -3.504 8.632 1.00 98.69 107 ASP A CA 1
ATOM 841 C C . ASP A 1 107 ? 12.060 -4.755 7.897 1.00 98.69 107 ASP A C 1
ATOM 843 O O . ASP A 1 107 ? 12.565 -5.858 8.136 1.00 98.69 107 ASP A O 1
ATOM 847 N N . TRP A 1 108 ? 11.082 -4.592 7.005 1.00 98.75 108 TRP A N 1
ATOM 848 C CA . TRP A 1 108 ? 10.561 -5.656 6.164 1.00 98.75 108 TRP A CA 1
ATOM 849 C C . TRP A 1 108 ? 10.056 -5.143 4.811 1.00 98.75 108 TRP A C 1
ATOM 851 O O . TRP A 1 108 ? 9.584 -4.013 4.705 1.00 98.75 108 TRP A O 1
ATOM 861 N N . VAL A 1 109 ? 10.169 -5.982 3.780 1.00 98.75 109 VAL A N 1
ATOM 862 C CA . VAL A 1 109 ? 9.700 -5.704 2.412 1.00 98.75 109 VAL A CA 1
ATOM 863 C C . VAL A 1 109 ? 9.072 -6.963 1.823 1.00 98.75 109 VAL A C 1
ATOM 865 O O . VAL A 1 109 ? 9.588 -8.064 2.038 1.00 98.75 109 VAL A O 1
ATOM 868 N N . VAL A 1 110 ? 7.991 -6.806 1.064 1.00 98.69 110 VAL A N 1
ATOM 869 C CA . VAL A 1 110 ? 7.394 -7.864 0.241 1.00 98.69 110 VAL A CA 1
ATOM 870 C C . VAL A 1 110 ? 7.596 -7.521 -1.232 1.00 98.69 110 VAL A C 1
ATOM 872 O O . VAL A 1 110 ? 7.223 -6.436 -1.664 1.00 98.69 110 VAL A O 1
ATOM 875 N N . PHE A 1 111 ? 8.162 -8.453 -2.000 1.00 98.38 111 PHE A N 1
ATOM 876 C CA . PHE A 1 111 ? 8.163 -8.356 -3.460 1.00 98.38 111 PHE A CA 1
ATOM 877 C C . PHE A 1 111 ? 6.894 -8.977 -4.027 1.00 98.38 111 PHE A C 1
ATOM 879 O O . PHE A 1 11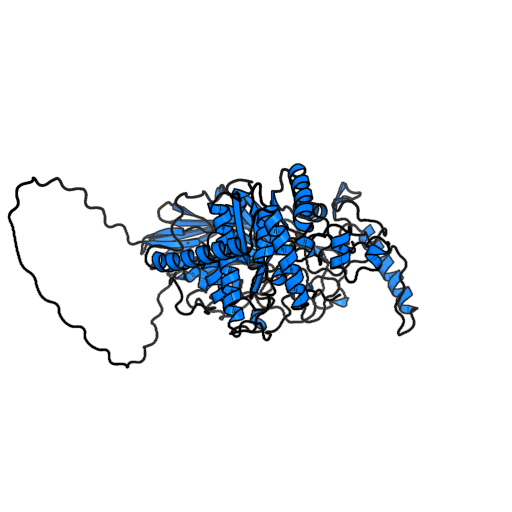1 ? 6.650 -10.164 -3.804 1.00 98.38 111 PHE A O 1
ATOM 886 N N . THR A 1 112 ? 6.108 -8.190 -4.750 1.00 96.81 112 THR A N 1
ATOM 887 C CA . THR A 1 112 ? 4.771 -8.548 -5.246 1.00 96.81 112 THR A CA 1
ATOM 888 C C . THR A 1 112 ? 4.717 -8.385 -6.749 1.00 96.81 112 THR A C 1
ATOM 890 O O . THR A 1 112 ? 3.934 -7.611 -7.273 1.00 96.81 112 THR A O 1
ATOM 893 N N . GLU A 1 113 ? 5.579 -9.100 -7.461 1.00 95.50 113 GLU A N 1
ATOM 894 C CA . GLU A 1 113 ? 5.621 -8.974 -8.913 1.00 95.50 113 GLU A CA 1
ATOM 895 C C . GLU A 1 113 ? 4.258 -9.305 -9.542 1.00 95.50 113 GLU A C 1
ATOM 897 O O . GLU A 1 113 ? 3.528 -10.163 -9.030 1.00 95.50 113 GLU A O 1
ATOM 902 N N . HIS A 1 114 ? 3.931 -8.662 -10.666 1.00 91.88 114 HIS A N 1
ATOM 903 C CA . HIS A 1 114 ? 2.694 -8.955 -11.385 1.00 91.88 114 HIS A CA 1
ATOM 904 C C . HIS A 1 114 ? 2.636 -10.430 -11.782 1.00 91.88 114 HIS A C 1
ATOM 906 O O . HIS A 1 114 ? 3.570 -10.964 -12.389 1.00 91.88 114 HIS A O 1
ATOM 912 N N . SER A 1 115 ? 1.487 -11.056 -11.531 1.00 76.88 115 SER A N 1
ATOM 913 C CA . SER A 1 115 ? 1.118 -12.433 -11.911 1.00 76.88 115 SER A CA 1
ATOM 914 C C . SER A 1 115 ? 0.924 -12.576 -13.427 1.00 76.88 115 SER A C 1
ATOM 916 O O . SER A 1 115 ? -0.085 -13.043 -13.938 1.00 76.88 115 SER A O 1
ATOM 918 N N . ASN A 1 116 ? 1.911 -12.161 -14.210 1.00 72.25 116 ASN A N 1
ATOM 919 C CA . ASN A 1 116 ? 1.871 -12.255 -15.659 1.00 72.25 116 ASN A CA 1
ATOM 920 C C . ASN A 1 116 ? 2.578 -13.530 -16.155 1.00 72.25 116 ASN A C 1
ATOM 922 O O . ASN A 1 116 ? 3.237 -14.254 -15.409 1.00 72.25 116 ASN A O 1
ATOM 926 N N . PHE A 1 117 ? 2.494 -13.792 -17.461 1.00 70.62 117 PHE A N 1
ATOM 927 C CA . PHE A 1 117 ? 3.029 -15.011 -18.084 1.00 70.62 117 PHE A CA 1
ATOM 928 C C . PHE A 1 117 ? 4.549 -15.202 -17.948 1.00 70.62 117 PHE A C 1
ATOM 930 O O . PHE A 1 117 ? 5.022 -16.321 -18.160 1.00 70.62 117 PHE A O 1
ATOM 937 N N . VAL A 1 118 ? 5.309 -14.141 -17.653 1.00 74.94 118 VAL A N 1
ATOM 938 C CA . VAL A 1 118 ? 6.779 -14.185 -17.540 1.00 74.94 118 VAL A CA 1
ATOM 939 C C . VAL A 1 118 ? 7.244 -14.346 -16.096 1.00 74.94 118 VAL A C 1
ATOM 941 O O . VAL A 1 118 ? 8.207 -15.081 -15.859 1.00 74.94 118 VAL A O 1
ATOM 944 N N . HIS A 1 119 ? 6.533 -13.738 -15.142 1.00 79.94 119 HIS A N 1
ATOM 945 C CA . HIS A 1 119 ? 6.735 -13.979 -13.719 1.00 79.94 119 HIS A CA 1
ATOM 946 C C . HIS A 1 119 ? 6.334 -15.410 -13.374 1.00 79.94 119 HIS A C 1
ATOM 948 O O . HIS A 1 119 ? 7.113 -16.154 -12.790 1.00 79.94 119 HIS A O 1
ATOM 954 N N . ALA A 1 120 ? 5.171 -15.826 -13.866 1.00 69.12 120 ALA A N 1
ATOM 955 C CA . ALA A 1 120 ? 4.640 -17.170 -13.773 1.00 69.12 120 ALA A CA 1
ATOM 956 C C . ALA A 1 120 ? 5.706 -18.270 -13.967 1.00 69.12 120 ALA A C 1
ATOM 958 O O . ALA A 1 120 ? 5.941 -19.088 -13.084 1.00 69.12 120 ALA A O 1
ATOM 959 N N . ASP A 1 121 ? 6.381 -18.315 -15.114 1.00 72.50 121 ASP A N 1
ATOM 960 C CA . ASP A 1 121 ? 7.448 -19.290 -15.351 1.00 72.50 121 ASP A CA 1
ATOM 961 C C . ASP A 1 121 ? 8.497 -18.718 -16.319 1.00 72.50 121 ASP A C 1
ATOM 963 O O . ASP A 1 121 ? 8.138 -18.375 -17.453 1.00 72.50 121 ASP A O 1
ATOM 967 N N . PRO A 1 122 ? 9.790 -18.612 -15.933 1.00 79.25 122 PRO A N 1
ATOM 968 C CA . PRO A 1 122 ? 10.431 -19.080 -14.691 1.00 79.25 122 PRO A CA 1
ATOM 969 C C . PRO A 1 122 ? 10.644 -17.994 -13.614 1.00 79.25 122 PRO A C 1
ATOM 971 O O . PRO A 1 122 ? 11.404 -18.222 -12.664 1.00 79.25 122 PRO A O 1
ATOM 974 N N . GLY A 1 123 ? 10.015 -16.821 -13.756 1.00 86.06 123 GLY A N 1
ATOM 975 C CA . GLY A 1 123 ? 10.274 -15.636 -12.931 1.00 86.06 123 GLY A CA 1
ATOM 976 C C . GLY A 1 123 ? 10.164 -15.873 -11.424 1.00 86.06 123 GLY A C 1
ATOM 977 O O . GLY A 1 123 ? 11.132 -15.617 -10.718 1.00 86.06 123 GLY A O 1
ATOM 978 N N . VAL A 1 124 ? 9.073 -16.471 -10.941 1.00 91.75 124 VAL A N 1
ATOM 979 C CA . VAL A 1 124 ? 8.793 -16.692 -9.513 1.00 91.75 124 VAL A CA 1
ATOM 980 C C . VAL A 1 124 ? 9.859 -17.551 -8.835 1.00 91.75 124 VAL A C 1
ATOM 982 O O . VAL A 1 124 ? 10.242 -17.302 -7.694 1.00 91.75 124 VAL A O 1
ATOM 985 N N . PHE A 1 125 ? 10.401 -18.555 -9.532 1.00 93.62 125 PHE A N 1
ATOM 986 C CA . PHE A 1 125 ? 11.452 -19.416 -8.987 1.00 93.62 125 PHE A CA 1
ATOM 987 C C . PHE A 1 125 ? 12.834 -18.773 -9.070 1.00 93.62 125 PHE A C 1
ATOM 989 O O . PHE A 1 125 ? 13.699 -19.074 -8.245 1.00 93.62 125 PHE A O 1
ATOM 996 N N . ASN A 1 126 ? 13.080 -17.931 -10.072 1.00 94.12 126 ASN A N 1
ATOM 997 C CA . ASN A 1 126 ? 14.356 -17.240 -10.205 1.00 94.12 126 ASN A CA 1
ATOM 998 C C . ASN A 1 126 ? 14.450 -16.040 -9.253 1.00 94.12 126 ASN A C 1
ATOM 1000 O O . ASN A 1 126 ? 15.467 -15.914 -8.569 1.00 94.12 126 ASN A O 1
ATOM 1004 N N . SER A 1 127 ? 13.383 -15.251 -9.115 1.00 94.75 127 SER A N 1
ATOM 1005 C CA . SER A 1 127 ? 13.270 -14.202 -8.098 1.00 94.75 127 SER A CA 1
ATOM 1006 C C . SER A 1 127 ? 13.362 -14.795 -6.690 1.00 94.75 127 SER A C 1
ATOM 1008 O O . SER A 1 127 ? 14.109 -14.273 -5.866 1.00 94.75 127 SER A O 1
ATOM 1010 N N . HIS A 1 128 ? 12.746 -15.958 -6.429 1.00 96.31 128 HIS A N 1
ATOM 1011 C CA . HIS A 1 128 ? 12.887 -16.652 -5.141 1.00 96.31 128 HIS A CA 1
ATOM 1012 C C . HIS A 1 128 ? 14.349 -16.963 -4.789 1.00 96.31 128 HIS A C 1
ATOM 1014 O O . HIS A 1 128 ? 14.769 -16.740 -3.657 1.00 96.31 128 HIS A O 1
ATOM 1020 N N . LYS A 1 129 ? 15.158 -17.436 -5.749 1.00 96.25 129 LYS A N 1
ATOM 1021 C CA . LYS A 1 129 ? 16.589 -17.713 -5.510 1.00 96.25 129 LYS A CA 1
ATOM 1022 C C . LYS A 1 129 ? 17.366 -16.446 -5.145 1.00 96.25 129 LYS A C 1
ATOM 1024 O O . LYS A 1 129 ? 18.247 -16.505 -4.286 1.00 96.25 129 LYS A O 1
ATOM 1029 N N . GLU A 1 130 ? 17.060 -15.319 -5.789 1.00 97.12 130 GLU A N 1
ATOM 1030 C CA . GLU A 1 130 ? 17.652 -14.018 -5.450 1.00 97.12 130 GLU A CA 1
ATOM 1031 C C . GLU A 1 130 ? 17.210 -13.566 -4.050 1.00 97.12 130 GLU A C 1
ATOM 1033 O O . GLU A 1 130 ? 18.054 -13.207 -3.229 1.00 97.12 130 GLU A O 1
ATOM 1038 N N . ILE A 1 131 ? 15.921 -13.698 -3.721 1.00 97.88 131 ILE A N 1
ATOM 1039 C CA . ILE A 1 131 ? 15.379 -13.416 -2.383 1.00 97.88 131 ILE A CA 1
ATOM 1040 C C . ILE A 1 131 ? 16.072 -14.275 -1.316 1.00 97.88 131 ILE A C 1
ATOM 1042 O O . ILE A 1 131 ? 16.494 -13.758 -0.283 1.00 97.88 131 ILE A O 1
ATOM 1046 N N . GLU A 1 132 ? 16.259 -15.577 -1.546 1.00 97.75 132 GLU A N 1
ATOM 1047 C CA . GLU A 1 132 ? 16.976 -16.457 -0.616 1.00 97.75 132 GLU A CA 1
ATOM 1048 C C . GLU A 1 132 ? 18.438 -16.040 -0.406 1.00 97.75 132 GLU A C 1
ATOM 1050 O O . GLU A 1 132 ? 18.975 -16.193 0.698 1.00 97.75 132 GLU A O 1
ATOM 1055 N N . ALA A 1 133 ? 19.103 -15.539 -1.450 1.00 98.12 133 ALA A N 1
ATOM 1056 C CA . ALA A 1 133 ? 20.459 -15.012 -1.344 1.00 98.12 133 ALA A CA 1
ATOM 1057 C C . ALA A 1 133 ? 20.486 -13.726 -0.502 1.00 98.12 133 ALA A C 1
ATOM 1059 O O . ALA A 1 133 ? 21.311 -13.600 0.406 1.00 98.12 133 ALA A O 1
ATOM 1060 N N . GLU A 1 134 ? 19.536 -12.820 -0.718 1.00 98.25 134 GLU A N 1
ATOM 1061 C CA . GLU A 1 134 ? 19.427 -11.569 0.034 1.00 98.25 134 GLU A CA 1
ATOM 1062 C C . GLU A 1 134 ? 19.034 -11.803 1.501 1.00 98.25 134 GLU A C 1
ATOM 1064 O O . GLU A 1 134 ? 19.639 -11.212 2.391 1.00 98.25 134 GLU A O 1
ATOM 1069 N N . ARG A 1 135 ? 18.150 -12.765 1.803 1.00 97.69 135 ARG A N 1
ATOM 1070 C CA . ARG A 1 135 ? 17.858 -13.213 3.187 1.00 97.69 135 ARG A CA 1
ATOM 1071 C C . ARG A 1 135 ? 19.115 -13.720 3.907 1.00 97.69 135 ARG A C 1
ATOM 1073 O O . ARG A 1 135 ? 19.259 -13.628 5.133 1.00 97.69 135 ARG A O 1
ATOM 1080 N N . LYS A 1 136 ? 20.059 -14.309 3.164 1.00 97.19 136 LYS A N 1
ATOM 1081 C CA . LYS A 1 136 ? 21.349 -14.738 3.724 1.00 97.19 136 LYS A CA 1
ATOM 1082 C C . LYS A 1 136 ? 22.268 -13.544 3.978 1.00 97.19 136 LYS A C 1
ATOM 1084 O O . LYS A 1 136 ? 22.940 -13.562 5.010 1.00 97.19 136 LYS A O 1
ATOM 1089 N N . ALA A 1 137 ? 22.265 -12.545 3.099 1.00 97.38 137 ALA A N 1
ATOM 1090 C CA . ALA A 1 137 ? 23.115 -11.358 3.181 1.00 97.38 137 ALA A CA 1
ATOM 1091 C C . ALA A 1 137 ? 22.628 -10.311 4.203 1.00 97.38 137 ALA A C 1
ATOM 1093 O O . ALA A 1 137 ? 23.447 -9.728 4.911 1.00 97.38 137 ALA A O 1
ATOM 1094 N N . ARG A 1 138 ? 21.312 -10.110 4.334 1.00 97.38 138 ARG A N 1
ATOM 1095 C CA . ARG A 1 138 ? 20.692 -9.061 5.159 1.00 97.38 138 ARG A CA 1
ATOM 1096 C C . ARG A 1 138 ? 19.982 -9.669 6.358 1.00 97.38 138 ARG A C 1
ATOM 1098 O O . ARG A 1 138 ? 18.879 -10.188 6.257 1.00 97.38 138 ARG A O 1
ATOM 1105 N N . LYS A 1 139 ? 20.632 -9.640 7.523 1.00 93.69 139 LYS A N 1
ATOM 1106 C CA . LYS A 1 139 ? 20.094 -10.268 8.746 1.00 93.69 139 LYS A CA 1
ATOM 1107 C C . LYS A 1 139 ? 19.061 -9.429 9.485 1.00 93.69 139 LYS A C 1
ATOM 1109 O O . LYS A 1 139 ? 18.308 -9.983 10.278 1.00 93.69 139 LYS A O 1
ATOM 1114 N N . ASN A 1 140 ? 19.033 -8.126 9.227 1.00 94.12 140 ASN A N 1
ATOM 1115 C CA . ASN A 1 140 ? 18.144 -7.197 9.917 1.00 94.12 140 ASN A CA 1
ATOM 1116 C C . ASN A 1 140 ? 16.885 -6.861 9.108 1.00 94.12 140 ASN A C 1
ATOM 1118 O O . ASN A 1 140 ? 15.946 -6.322 9.685 1.00 94.12 140 ASN A O 1
ATOM 1122 N N . LEU A 1 141 ? 16.846 -7.218 7.822 1.00 98.31 141 LEU A N 1
ATOM 1123 C CA . LEU A 1 141 ? 15.717 -6.986 6.929 1.00 98.31 141 LEU A CA 1
ATOM 1124 C C . LEU A 1 141 ? 14.960 -8.297 6.687 1.00 98.31 141 LEU A C 1
ATOM 1126 O O . LEU A 1 141 ? 15.550 -9.290 6.257 1.00 98.31 141 LEU A O 1
ATOM 1130 N N . LEU A 1 142 ? 13.656 -8.309 6.962 1.00 98.62 142 LEU A N 1
ATOM 1131 C CA . LEU A 1 142 ? 12.785 -9.441 6.638 1.00 98.62 142 LEU A CA 1
ATOM 1132 C C . LEU A 1 142 ? 12.299 -9.297 5.191 1.00 98.62 142 LEU A C 1
ATOM 1134 O O . LEU A 1 142 ? 11.687 -8.294 4.837 1.00 98.62 142 LEU A O 1
ATOM 1138 N N . ILE A 1 143 ? 12.573 -10.289 4.348 1.00 98.69 143 ILE A N 1
ATOM 1139 C CA . ILE A 1 143 ? 12.310 -10.202 2.906 1.00 98.69 143 ILE A CA 1
ATOM 1140 C C . ILE A 1 143 ? 11.282 -11.263 2.547 1.00 98.69 143 ILE A C 1
ATOM 1142 O O . ILE A 1 143 ? 11.582 -12.456 2.580 1.00 98.69 143 ILE A O 1
ATOM 1146 N N . PHE A 1 144 ? 10.064 -10.851 2.237 1.00 98.50 144 PHE A N 1
ATOM 1147 C CA . PHE A 1 144 ? 8.969 -11.737 1.868 1.00 98.50 144 PHE A CA 1
ATOM 1148 C C . PHE A 1 144 ? 8.899 -11.878 0.348 1.00 98.50 144 PHE A C 1
ATOM 1150 O O . PHE A 1 144 ? 9.175 -10.929 -0.388 1.00 98.50 144 PHE A O 1
ATOM 1157 N N . GLN A 1 145 ? 8.504 -13.063 -0.114 1.00 96.88 145 GLN A N 1
ATOM 1158 C CA . GLN A 1 145 ? 8.043 -13.230 -1.484 1.00 96.88 145 GLN A CA 1
ATOM 1159 C C . GLN A 1 145 ? 6.519 -13.232 -1.482 1.00 96.88 145 GLN A C 1
ATOM 1161 O O . GLN A 1 145 ? 5.884 -13.928 -0.684 1.00 96.88 145 GLN A O 1
ATOM 1166 N N . GLY A 1 146 ? 5.953 -12.462 -2.392 1.00 96.56 146 GLY A N 1
ATOM 1167 C CA . GLY A 1 146 ? 4.537 -12.415 -2.660 1.00 96.56 146 GLY A CA 1
ATOM 1168 C C . GLY A 1 146 ? 4.260 -12.352 -4.151 1.00 96.56 146 GLY A C 1
ATOM 1169 O O . GLY A 1 146 ? 5.040 -12.833 -4.975 1.00 96.56 146 GLY A O 1
ATOM 1170 N N . LEU A 1 147 ? 3.103 -11.788 -4.446 1.00 94.88 147 LEU A N 1
ATOM 1171 C CA . LEU A 1 147 ? 2.501 -11.665 -5.751 1.00 94.88 147 LEU A CA 1
ATOM 1172 C C . LEU A 1 147 ? 1.542 -10.477 -5.716 1.00 94.88 147 LEU A C 1
ATOM 1174 O O . LEU A 1 147 ? 0.778 -10.354 -4.757 1.00 94.88 147 LEU A O 1
ATOM 1178 N N . GLU A 1 148 ? 1.531 -9.666 -6.766 1.00 96.44 148 GLU A N 1
ATOM 1179 C CA . GLU A 1 148 ? 0.367 -8.836 -7.055 1.00 96.44 148 GLU A CA 1
ATOM 1180 C C . GLU A 1 148 ? -0.593 -9.651 -7.924 1.00 96.44 148 GLU A C 1
ATOM 1182 O O . GLU A 1 148 ? -0.316 -9.957 -9.087 1.00 96.44 148 GLU A O 1
ATOM 1187 N N . TRP A 1 149 ? -1.669 -10.111 -7.298 1.00 96.44 149 TRP A N 1
ATOM 1188 C CA . TRP A 1 149 ? -2.701 -10.967 -7.866 1.00 96.44 149 TRP A CA 1
ATOM 1189 C C . TRP A 1 149 ? -3.701 -10.114 -8.636 1.00 96.44 149 TRP A C 1
ATOM 1191 O O . TRP A 1 149 ? -4.263 -9.196 -8.047 1.00 96.44 149 TRP A O 1
ATOM 1201 N N . TYR A 1 150 ? -3.974 -10.436 -9.902 1.00 94.88 150 TYR A N 1
ATOM 1202 C CA . TYR A 1 150 ? -5.161 -9.913 -10.579 1.00 94.88 150 TYR A CA 1
ATOM 1203 C C . TYR A 1 150 ? -6.375 -10.635 -9.993 1.00 94.88 150 TYR A C 1
ATOM 1205 O O . TYR A 1 150 ? -6.602 -11.813 -10.289 1.00 94.88 150 TYR A O 1
ATOM 1213 N N . ILE A 1 151 ? -7.124 -9.973 -9.113 1.00 96.75 151 ILE A N 1
ATOM 1214 C CA . ILE A 1 151 ? -8.261 -10.601 -8.443 1.00 96.75 151 ILE A CA 1
ATOM 1215 C C . ILE A 1 151 ? -9.343 -10.860 -9.507 1.00 96.75 151 ILE A C 1
ATOM 1217 O O . ILE A 1 151 ? -9.669 -9.964 -10.282 1.00 96.75 151 ILE A O 1
ATOM 1221 N N . PRO A 1 152 ? -9.904 -12.076 -9.607 1.00 96.25 152 PRO A N 1
ATOM 1222 C CA . PRO A 1 152 ? -11.010 -12.338 -10.519 1.00 96.25 152 PRO A CA 1
ATOM 1223 C C . PRO A 1 152 ? -12.188 -11.381 -10.275 1.00 96.25 152 PRO A C 1
ATOM 1225 O O . PRO A 1 152 ? -12.626 -11.255 -9.137 1.00 96.25 152 PRO A O 1
ATOM 1228 N N . ALA A 1 153 ? -12.701 -10.781 -11.351 1.00 94.44 153 ALA A N 1
ATOM 1229 C CA . ALA A 1 153 ? -13.732 -9.741 -11.412 1.00 94.44 153 ALA A CA 1
ATOM 1230 C C . ALA A 1 153 ? -13.387 -8.389 -10.768 1.00 94.44 153 ALA A C 1
ATOM 1232 O O . ALA A 1 153 ? -14.247 -7.519 -10.724 1.00 94.44 153 ALA A O 1
ATOM 1233 N N . ALA A 1 154 ? -12.145 -8.188 -10.335 1.00 95.00 154 ALA A N 1
ATOM 1234 C CA . ALA A 1 154 ? -11.739 -7.032 -9.552 1.00 95.00 154 ALA A CA 1
ATOM 1235 C C . ALA A 1 154 ? -10.389 -6.474 -10.023 1.00 95.00 154 ALA A C 1
ATOM 1237 O O . ALA A 1 154 ? -9.865 -6.850 -11.077 1.00 95.00 154 ALA A O 1
ATOM 1238 N N . GLU A 1 155 ? -9.844 -5.521 -9.269 1.00 93.75 155 GLU A N 1
ATOM 1239 C CA . GLU A 1 155 ? -8.531 -4.950 -9.532 1.00 93.75 155 GLU A CA 1
ATOM 1240 C C . GLU A 1 155 ? -7.400 -5.881 -9.043 1.00 93.75 155 GLU A C 1
ATOM 1242 O O . GLU A 1 155 ? -7.370 -7.066 -9.386 1.00 93.75 155 GLU A O 1
ATOM 1247 N N . HIS A 1 156 ? -6.423 -5.383 -8.283 1.00 95.56 156 HIS A N 1
ATOM 1248 C CA . HIS A 1 156 ? -5.308 -6.211 -7.820 1.00 95.56 156 HIS A CA 1
ATOM 1249 C C . HIS A 1 156 ? -5.354 -6.457 -6.315 1.00 95.56 156 HIS A C 1
ATOM 1251 O O . HIS A 1 156 ? -6.029 -5.762 -5.559 1.00 95.56 156 HIS A O 1
ATOM 1257 N N . GLY A 1 157 ? -4.578 -7.436 -5.860 1.00 96.75 157 GLY A N 1
ATOM 1258 C CA . GLY A 1 157 ? -4.352 -7.683 -4.447 1.00 96.75 157 GLY A CA 1
ATOM 1259 C C . GLY A 1 157 ? -2.946 -8.171 -4.150 1.00 96.75 157 GLY A C 1
ATOM 1260 O O . GLY A 1 157 ? -2.393 -9.021 -4.843 1.00 96.75 157 GLY A O 1
ATOM 1261 N N . THR A 1 158 ? -2.379 -7.687 -3.055 1.00 98.12 158 THR A N 1
ATOM 1262 C CA . THR A 1 158 ? -1.150 -8.225 -2.489 1.00 98.12 158 THR A CA 1
ATOM 1263 C C . THR A 1 158 ? -1.445 -9.600 -1.898 1.00 98.12 158 THR A C 1
ATOM 1265 O O . THR A 1 158 ? -2.260 -9.714 -0.983 1.00 98.12 158 THR A O 1
ATOM 1268 N N . VAL A 1 159 ? -0.733 -10.634 -2.347 1.00 98.38 159 VAL A N 1
ATOM 1269 C CA . VAL A 1 159 ? -0.694 -11.963 -1.720 1.00 98.38 159 VAL A CA 1
ATOM 1270 C C . VAL A 1 159 ? 0.737 -12.258 -1.310 1.00 98.38 159 VAL A C 1
ATOM 1272 O O . VAL A 1 159 ? 1.633 -12.236 -2.145 1.00 98.38 159 VAL A O 1
ATOM 1275 N N . PHE A 1 160 ? 0.988 -12.595 -0.048 1.00 98.06 160 PHE A N 1
ATOM 1276 C CA . PHE A 1 160 ? 2.326 -13.023 0.364 1.00 98.06 160 PHE A CA 1
ATOM 1277 C C . PHE A 1 160 ? 2.293 -14.109 1.419 1.00 98.06 160 PHE A C 1
ATOM 1279 O O . PHE A 1 160 ? 1.379 -14.199 2.242 1.00 98.06 160 PHE A O 1
ATOM 1286 N N . VAL A 1 161 ? 3.305 -14.967 1.352 1.00 97.56 161 VAL A N 1
ATOM 1287 C CA . VAL A 1 161 ? 3.382 -16.213 2.111 1.00 97.56 161 VAL A CA 1
ATOM 1288 C C . VAL A 1 161 ? 4.734 -16.342 2.792 1.00 97.56 161 VAL A C 1
ATOM 1290 O O . VAL A 1 161 ? 5.712 -15.704 2.399 1.00 97.56 161 VAL A O 1
ATOM 1293 N N . THR A 1 162 ? 4.796 -17.203 3.803 1.00 96.69 162 THR A N 1
ATOM 1294 C CA . THR A 1 162 ? 6.059 -17.606 4.429 1.00 96.69 162 THR A CA 1
ATOM 1295 C C . THR A 1 162 ? 6.182 -19.121 4.537 1.00 96.69 162 THR A C 1
ATOM 1297 O O . THR A 1 162 ? 5.184 -19.843 4.579 1.00 96.69 162 THR A O 1
ATOM 1300 N N . GLY A 1 163 ? 7.414 -19.623 4.561 1.00 95.25 163 GLY A N 1
ATOM 1301 C CA . GLY A 1 163 ? 7.739 -21.027 4.801 1.00 95.25 163 GLY A CA 1
ATOM 1302 C C . GLY A 1 163 ? 8.516 -21.691 3.665 1.00 95.25 163 GLY A C 1
ATOM 1303 O O . GLY A 1 163 ? 8.977 -21.076 2.710 1.00 95.25 163 GLY A O 1
ATOM 1304 N N . LYS A 1 164 ? 8.698 -23.010 3.748 1.00 93.69 164 LYS A N 1
ATOM 1305 C CA . LYS A 1 164 ? 9.595 -23.729 2.815 1.00 93.69 164 LYS A CA 1
ATOM 1306 C C . LYS A 1 164 ? 9.056 -23.873 1.390 1.00 93.69 164 LYS A C 1
ATOM 1308 O O . LYS A 1 164 ? 9.821 -24.204 0.491 1.00 93.69 164 LYS A O 1
ATOM 1313 N N . ASN A 1 165 ? 7.751 -23.690 1.193 1.00 95.94 165 ASN A N 1
ATOM 1314 C CA . ASN A 1 165 ? 7.084 -23.896 -0.093 1.00 95.94 165 ASN A CA 1
ATOM 1315 C C . ASN A 1 165 ? 6.553 -22.590 -0.711 1.00 95.94 165 ASN A C 1
ATOM 1317 O O . ASN A 1 165 ? 5.696 -22.676 -1.584 1.00 95.94 165 ASN A O 1
ATOM 1321 N N . GLU A 1 166 ? 7.041 -21.416 -0.284 1.00 94.75 166 GLU A N 1
ATOM 1322 C CA . GLU A 1 166 ? 6.575 -20.085 -0.732 1.00 94.75 166 GLU A CA 1
ATOM 1323 C C . GLU A 1 166 ? 6.394 -20.010 -2.258 1.00 94.75 166 GLU A C 1
ATOM 1325 O O . GLU A 1 166 ? 5.264 -19.942 -2.741 1.00 94.75 166 GLU A O 1
ATOM 1330 N N . ALA A 1 167 ? 7.483 -20.142 -3.025 1.00 94.75 167 ALA A N 1
ATOM 1331 C CA . ALA A 1 167 ? 7.444 -20.049 -4.486 1.00 94.75 167 ALA A CA 1
ATOM 1332 C C . ALA A 1 167 ? 6.544 -21.114 -5.135 1.00 94.75 167 ALA A C 1
ATOM 1334 O O . ALA A 1 167 ? 5.858 -20.844 -6.114 1.00 94.75 167 ALA A O 1
ATOM 1335 N N . LYS A 1 168 ? 6.510 -22.332 -4.577 1.00 95.56 168 LYS A N 1
ATOM 1336 C CA . LYS A 1 168 ? 5.672 -23.425 -5.090 1.00 95.56 168 LYS A CA 1
ATOM 1337 C C . LYS A 1 168 ? 4.178 -23.131 -4.907 1.00 95.56 168 LYS A C 1
ATOM 1339 O O . LYS A 1 168 ? 3.397 -23.424 -5.809 1.00 95.56 168 LYS A O 1
ATOM 1344 N N . ILE A 1 169 ? 3.783 -22.614 -3.742 1.00 96.50 169 ILE A N 1
ATOM 1345 C CA . ILE A 1 169 ? 2.384 -22.289 -3.440 1.00 96.50 169 ILE A CA 1
ATOM 1346 C C . ILE A 1 169 ? 1.940 -21.046 -4.201 1.00 96.50 169 ILE A C 1
ATOM 1348 O O . ILE A 1 169 ? 0.877 -21.100 -4.812 1.00 96.50 169 ILE A O 1
ATOM 1352 N N . LEU A 1 170 ? 2.761 -19.991 -4.242 1.00 95.94 170 LEU A N 1
ATOM 1353 C CA . LEU A 1 170 ? 2.483 -18.803 -5.056 1.00 95.94 170 LEU A CA 1
ATOM 1354 C C . LEU A 1 170 ? 2.292 -19.191 -6.520 1.00 95.94 170 LEU A C 1
ATOM 1356 O O . LEU A 1 170 ? 1.281 -18.846 -7.118 1.00 95.94 170 LEU A O 1
ATOM 1360 N N . ARG A 1 171 ? 3.181 -20.028 -7.065 1.00 94.38 171 ARG A N 1
ATOM 1361 C CA . ARG A 1 171 ? 3.064 -20.495 -8.446 1.00 94.38 171 ARG A CA 1
ATOM 1362 C C . ARG A 1 171 ? 1.777 -21.274 -8.717 1.00 94.38 171 ARG A C 1
ATOM 1364 O O . ARG A 1 171 ? 1.136 -21.092 -9.750 1.00 94.38 171 ARG A O 1
ATOM 1371 N N . ALA A 1 172 ? 1.413 -22.179 -7.810 1.00 95.31 172 ALA A N 1
ATOM 1372 C CA . ALA A 1 172 ? 0.184 -22.954 -7.942 1.00 95.31 172 ALA A CA 1
ATOM 1373 C C . ALA A 1 172 ? -1.065 -22.066 -7.835 1.00 95.31 172 ALA A C 1
ATOM 1375 O O . ALA A 1 172 ? -2.035 -22.298 -8.557 1.00 95.31 172 ALA A O 1
ATOM 1376 N N . PHE A 1 173 ? -1.018 -21.053 -6.966 1.00 96.44 173 PHE A N 1
ATOM 1377 C CA . PHE A 1 173 ? -2.067 -20.055 -6.806 1.00 96.44 173 PHE A CA 1
ATOM 1378 C C . PHE A 1 173 ? -2.243 -19.214 -8.071 1.00 96.44 173 PHE A C 1
ATOM 1380 O O . PHE A 1 173 ? -3.341 -19.206 -8.617 1.00 96.44 173 PHE A O 1
ATOM 1387 N N . GLU A 1 174 ? -1.165 -18.606 -8.583 1.00 93.25 174 GLU A N 1
ATOM 1388 C CA . GLU A 1 174 ? -1.161 -17.833 -9.835 1.00 93.25 174 GLU A CA 1
ATOM 1389 C C . GLU A 1 174 ? -1.842 -18.613 -10.959 1.00 93.25 174 GLU A C 1
ATOM 1391 O O . GLU A 1 174 ? -2.811 -18.165 -11.564 1.00 93.25 174 GLU A O 1
ATOM 1396 N N . LEU A 1 175 ? -1.370 -19.836 -11.214 1.00 93.25 175 LEU A N 1
ATOM 1397 C CA . LEU A 1 175 ? -1.885 -20.643 -12.313 1.00 93.25 175 LEU A CA 1
ATOM 1398 C C . LEU A 1 175 ? -3.376 -20.927 -12.179 1.00 93.25 175 LEU A C 1
ATOM 1400 O O . LEU A 1 175 ? -4.064 -20.964 -13.198 1.00 93.25 175 LEU A O 1
ATOM 1404 N N . ALA A 1 176 ? -3.862 -21.155 -10.959 1.00 95.12 176 ALA A N 1
ATOM 1405 C CA . ALA A 1 176 ? -5.230 -21.581 -10.702 1.00 95.12 176 ALA A CA 1
ATOM 1406 C C . ALA A 1 176 ? -6.231 -20.427 -10.565 1.00 95.12 176 ALA A C 1
ATOM 1408 O O . ALA A 1 176 ? -7.374 -20.605 -10.983 1.00 95.12 176 ALA A O 1
ATOM 1409 N N . TYR A 1 177 ? -5.816 -19.299 -9.984 1.00 95.94 177 TYR A N 1
ATOM 1410 C CA . TYR A 1 177 ? -6.711 -18.233 -9.527 1.00 95.94 177 TYR A CA 1
ATOM 1411 C C . TYR A 1 177 ? -6.382 -16.842 -10.063 1.00 95.94 177 TYR A C 1
ATOM 1413 O O . TYR A 1 177 ? -7.185 -15.936 -9.858 1.00 95.94 177 TYR A O 1
ATOM 1421 N N . ASP A 1 178 ? -5.251 -16.638 -10.743 1.00 94.50 178 ASP A N 1
ATOM 1422 C CA . ASP A 1 178 ? -4.946 -15.315 -11.280 1.00 94.50 178 ASP A CA 1
ATOM 1423 C C . ASP A 1 178 ? -5.908 -14.905 -12.401 1.00 94.50 178 ASP A C 1
ATOM 1425 O O . ASP A 1 178 ? -6.118 -15.656 -13.360 1.00 94.50 178 ASP A O 1
ATOM 1429 N N . GLY A 1 179 ? -6.475 -13.707 -12.284 1.00 93.44 179 GLY A N 1
ATOM 1430 C CA . GLY A 1 179 ? -7.463 -13.172 -13.206 1.00 93.44 179 GLY A CA 1
ATOM 1431 C C . GLY A 1 179 ? -6.921 -13.043 -14.623 1.00 93.44 179 GLY A C 1
ATOM 1432 O O . GLY A 1 179 ? -7.578 -13.473 -15.571 1.00 93.44 179 GLY A O 1
ATOM 1433 N N . LYS A 1 180 ? -5.690 -12.561 -14.793 1.00 88.50 180 LYS A N 1
ATOM 1434 C CA . LYS A 1 180 ? -5.077 -12.350 -16.110 1.00 88.50 180 LYS A CA 1
ATOM 1435 C C . LYS A 1 180 ? -4.692 -13.661 -16.779 1.00 88.50 180 LYS A C 1
ATOM 1437 O O . LYS A 1 180 ? -4.952 -13.861 -17.968 1.00 88.50 180 LYS A O 1
ATOM 1442 N N . LEU A 1 181 ? -4.139 -14.605 -16.016 1.00 88.25 181 LEU A N 1
ATOM 1443 C CA . LEU A 1 181 ? -3.803 -15.941 -16.527 1.00 88.25 181 LEU A CA 1
ATOM 1444 C C . LEU A 1 181 ? -5.042 -16.779 -16.875 1.00 88.25 181 LEU A C 1
ATOM 1446 O O . LEU A 1 181 ? -4.943 -17.706 -17.685 1.00 88.25 181 LEU A O 1
ATOM 1450 N N . ASN A 1 182 ? -6.197 -16.473 -16.279 1.00 90.88 182 ASN A N 1
ATOM 1451 C CA . ASN A 1 182 ? -7.433 -17.225 -16.480 1.00 90.88 182 ASN A CA 1
ATOM 1452 C C . ASN A 1 182 ? -8.508 -16.478 -17.286 1.00 90.88 182 ASN A C 1
ATOM 1454 O O . ASN A 1 182 ? -9.514 -17.102 -17.630 1.00 90.88 182 ASN A O 1
ATOM 1458 N N . GLY A 1 183 ? -8.290 -15.216 -17.665 1.00 89.69 183 GLY A N 1
ATOM 1459 C CA . GLY A 1 183 ? -9.246 -14.405 -18.427 1.00 89.69 183 GLY A CA 1
ATOM 1460 C C . GLY A 1 183 ? -10.469 -13.984 -17.607 1.00 89.69 183 GLY A C 1
ATOM 1461 O O . GLY A 1 183 ? -11.592 -14.054 -18.104 1.00 89.69 183 GLY A O 1
ATOM 1462 N N . TRP A 1 184 ? -10.251 -13.609 -16.348 1.00 92.75 184 TRP A N 1
ATOM 1463 C CA . TRP A 1 184 ? -11.274 -13.271 -15.356 1.00 92.75 184 TRP A CA 1
ATOM 1464 C C . TRP A 1 184 ? -11.155 -11.832 -14.824 1.00 92.75 184 TRP A C 1
ATOM 1466 O O . TRP A 1 184 ? -11.606 -11.578 -13.726 1.00 92.75 184 TRP A O 1
ATOM 1476 N N . GLU A 1 185 ? -10.503 -10.898 -15.520 1.00 85.81 185 GLU A N 1
ATOM 1477 C CA . GLU A 1 185 ? -10.195 -9.571 -14.940 1.00 85.81 185 GLU A CA 1
ATOM 1478 C C . GLU A 1 185 ? -11.403 -8.620 -14.909 1.00 85.81 185 GLU A C 1
ATOM 1480 O O . GLU A 1 185 ? -11.718 -8.047 -13.879 1.00 85.81 185 GLU A O 1
ATOM 1485 N N . LYS A 1 186 ? -12.071 -8.421 -16.050 1.00 86.56 186 LYS A N 1
ATOM 1486 C CA . LYS A 1 186 ? -13.056 -7.339 -16.239 1.00 86.56 186 LYS A CA 1
ATOM 1487 C C . LYS A 1 186 ? -14.327 -7.881 -16.906 1.00 86.56 186 LYS A C 1
ATOM 1489 O O . LYS A 1 186 ? -14.564 -7.609 -18.090 1.00 86.56 186 LYS A O 1
ATOM 1494 N N . PRO A 1 187 ? -15.095 -8.756 -16.231 1.00 91.25 187 PRO A N 1
ATOM 1495 C CA . PRO A 1 187 ? -16.354 -9.254 -16.765 1.00 91.25 187 PRO A CA 1
ATOM 1496 C C . PRO A 1 187 ? -17.353 -8.104 -16.926 1.00 91.25 187 PRO A C 1
ATOM 1498 O O . PRO A 1 187 ? -17.215 -7.028 -16.353 1.00 91.25 187 PRO A O 1
ATOM 1501 N N . LYS A 1 188 ? -18.399 -8.327 -17.723 1.00 91.56 188 LYS A N 1
ATOM 1502 C CA . LYS A 1 188 ? -19.483 -7.350 -17.826 1.00 91.56 188 LYS A CA 1
ATOM 1503 C C . LYS A 1 188 ? -20.261 -7.308 -16.507 1.00 91.56 188 LYS A C 1
ATOM 1505 O O . LYS A 1 188 ? -20.726 -8.358 -16.063 1.00 91.56 188 LYS A O 1
ATOM 1510 N N . VAL A 1 189 ? -20.516 -6.110 -15.988 1.00 91.50 189 VAL A N 1
ATOM 1511 C CA . VAL A 1 189 ? -21.321 -5.923 -14.774 1.00 91.50 189 VAL A CA 1
ATOM 1512 C C . VAL A 1 189 ? -22.719 -6.540 -14.903 1.00 91.50 189 VAL A C 1
ATOM 1514 O O . VAL A 1 189 ? -23.421 -6.359 -15.909 1.00 91.50 189 VAL A O 1
ATOM 1517 N N . GLY A 1 190 ? -23.127 -7.273 -13.871 1.00 89.25 190 GLY A N 1
ATOM 1518 C CA . GLY A 1 190 ? -24.373 -8.026 -13.750 1.00 89.25 190 GLY A CA 1
ATOM 1519 C C . GLY A 1 190 ? -24.417 -9.328 -14.555 1.00 89.25 190 GLY A C 1
ATOM 1520 O O . GLY A 1 190 ? -25.502 -9.889 -14.746 1.00 89.25 190 GLY A O 1
ATOM 1521 N N . SER A 1 191 ? -23.288 -9.791 -15.098 1.00 94.25 191 SER A N 1
ATOM 1522 C CA . SER A 1 191 ? -23.240 -11.007 -15.919 1.00 94.25 191 SER A CA 1
ATOM 1523 C C . SER A 1 191 ? -23.121 -12.286 -15.074 1.00 94.25 191 SER A C 1
ATOM 1525 O O . SER A 1 191 ? -22.591 -12.263 -13.965 1.00 94.25 191 SER A O 1
ATOM 1527 N N . PRO A 1 192 ? -23.579 -13.448 -15.580 1.00 95.50 192 PRO A N 1
ATOM 1528 C CA . PRO A 1 192 ? -23.298 -14.732 -14.934 1.00 95.50 192 PRO A CA 1
ATOM 1529 C C . PRO A 1 192 ? -21.798 -15.019 -14.778 1.00 95.50 192 PRO A C 1
ATOM 1531 O O . PRO A 1 192 ? -21.406 -15.716 -13.841 1.00 95.50 192 PRO A O 1
ATOM 1534 N N . GLU A 1 193 ? -20.979 -14.509 -15.701 1.00 94.62 193 GLU A N 1
ATOM 1535 C CA . GLU A 1 193 ? -19.525 -14.624 -15.673 1.00 94.62 193 GLU A CA 1
ATOM 1536 C C . GLU A 1 193 ? -18.916 -13.860 -14.496 1.00 94.62 193 GLU A C 1
ATOM 1538 O O . GLU A 1 193 ? -18.083 -14.436 -13.803 1.00 94.62 193 GLU A O 1
ATOM 1543 N N . GLU A 1 194 ? -19.356 -12.625 -14.239 1.00 94.69 194 GLU A N 1
ATOM 1544 C CA . GLU A 1 194 ? -18.944 -11.831 -13.070 1.00 94.69 194 GLU A CA 1
ATOM 1545 C C . GLU A 1 194 ? -19.197 -12.606 -11.775 1.00 94.69 194 GLU A C 1
ATOM 1547 O O . GLU A 1 194 ? -18.255 -12.929 -11.058 1.00 94.69 194 GLU A O 1
ATOM 1552 N N . ALA A 1 195 ? -20.431 -13.071 -11.563 1.00 93.69 195 ALA A N 1
ATOM 1553 C CA . ALA A 1 195 ? -20.780 -13.826 -10.360 1.00 93.69 195 ALA A CA 1
ATOM 1554 C C . ALA A 1 195 ? -19.963 -15.126 -10.188 1.00 93.69 195 ALA A C 1
ATOM 1556 O O . ALA A 1 195 ? -19.766 -15.600 -9.068 1.00 93.69 195 ALA A O 1
ATOM 1557 N N . GLU A 1 196 ? -19.536 -15.780 -11.275 1.00 95.25 196 GLU A N 1
ATOM 1558 C CA . GLU A 1 196 ? -18.632 -16.938 -11.193 1.00 95.25 196 GLU A CA 1
ATOM 1559 C C . GLU A 1 196 ? -17.197 -16.532 -10.856 1.00 95.25 196 GLU A C 1
ATOM 156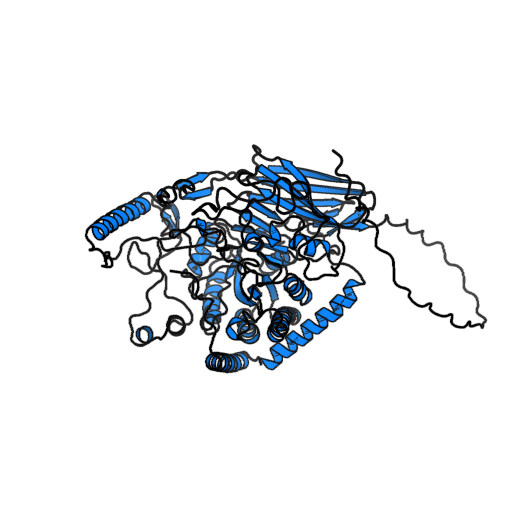1 O O . GLU A 1 196 ? -16.536 -17.223 -10.083 1.00 95.25 196 GLU A O 1
ATOM 1566 N N . GLN A 1 197 ? -16.719 -15.422 -11.404 1.00 96.19 197 GLN A N 1
ATOM 1567 C CA . GLN A 1 197 ? -15.368 -14.922 -11.172 1.00 96.19 197 GLN A CA 1
ATOM 1568 C C . GLN A 1 197 ? -15.209 -14.404 -9.737 1.00 96.19 197 GLN A C 1
ATOM 1570 O O . GLN A 1 197 ? -14.269 -14.819 -9.062 1.00 96.19 197 GLN A O 1
ATOM 1575 N N . GLU A 1 198 ? -16.187 -13.678 -9.195 1.00 95.75 198 GLU A N 1
ATOM 1576 C CA . GLU A 1 198 ? -16.234 -13.301 -7.772 1.00 95.75 198 GLU A CA 1
ATOM 1577 C C . GLU A 1 198 ? -16.142 -14.532 -6.845 1.00 95.75 198 GLU A C 1
ATOM 1579 O O . GLU A 1 198 ? -15.411 -14.550 -5.847 1.00 95.75 198 GLU A O 1
ATOM 1584 N N . ARG A 1 199 ? -16.831 -15.632 -7.198 1.00 95.62 199 ARG A N 1
ATOM 1585 C CA . ARG A 1 199 ? -16.711 -16.911 -6.470 1.00 95.62 199 ARG A CA 1
ATOM 1586 C C . ARG A 1 199 ? -15.310 -17.508 -6.571 1.00 95.62 199 ARG A C 1
ATOM 1588 O O . ARG A 1 199 ? -14.849 -18.105 -5.596 1.00 95.62 199 ARG A O 1
ATOM 1595 N N . MET A 1 200 ? -14.632 -17.364 -7.710 1.00 97.62 200 MET A N 1
ATOM 1596 C CA . MET A 1 200 ? -13.244 -17.813 -7.876 1.00 97.62 200 MET A CA 1
ATOM 1597 C C . MET A 1 200 ? -12.274 -16.988 -7.030 1.00 97.62 200 MET A C 1
ATOM 1599 O O . MET A 1 200 ? -11.363 -17.574 -6.443 1.00 97.62 200 MET A O 1
ATOM 1603 N N . ALA A 1 201 ? -12.496 -15.678 -6.886 1.00 97.88 201 ALA A N 1
ATOM 1604 C CA . ALA A 1 201 ? -11.724 -14.841 -5.968 1.00 97.88 201 ALA A CA 1
ATOM 1605 C C . ALA A 1 201 ? -11.859 -15.343 -4.516 1.00 97.88 201 ALA A C 1
ATOM 1607 O O . ALA A 1 201 ? -10.864 -15.663 -3.857 1.00 97.88 201 ALA A O 1
ATOM 1608 N N . ALA A 1 202 ? -13.095 -15.541 -4.045 1.00 98.06 202 ALA A N 1
ATOM 1609 C CA . ALA A 1 202 ? -13.363 -16.101 -2.718 1.00 98.06 202 ALA A CA 1
ATOM 1610 C C . ALA A 1 202 ? -12.745 -17.503 -2.527 1.00 98.06 202 ALA A C 1
ATOM 1612 O O . ALA A 1 202 ? -12.146 -17.803 -1.490 1.00 98.06 202 ALA A O 1
ATOM 1613 N N . ALA A 1 203 ? -12.846 -18.372 -3.537 1.00 98.31 203 ALA A N 1
ATOM 1614 C CA . ALA A 1 203 ? -12.258 -19.710 -3.511 1.00 98.31 203 ALA A CA 1
ATOM 1615 C C . ALA A 1 203 ? -10.725 -19.684 -3.439 1.00 98.31 203 ALA A C 1
ATOM 1617 O O . ALA A 1 203 ? -10.141 -20.518 -2.741 1.00 98.31 203 ALA A O 1
ATOM 1618 N N . GLY A 1 204 ? -10.077 -18.733 -4.117 1.00 98.50 204 GLY A N 1
ATOM 1619 C CA . GLY A 1 204 ? -8.633 -18.519 -4.045 1.00 98.50 204 GLY A CA 1
ATOM 1620 C C . GLY A 1 204 ? -8.177 -18.172 -2.628 1.00 98.50 204 GLY A C 1
ATOM 1621 O O . GLY A 1 204 ? -7.282 -18.830 -2.088 1.00 98.50 204 GLY A O 1
ATOM 1622 N N . ILE A 1 205 ? -8.851 -17.213 -1.989 1.00 98.69 205 ILE A N 1
ATOM 1623 C CA . ILE A 1 205 ? -8.584 -16.808 -0.598 1.00 98.69 205 ILE A CA 1
ATOM 1624 C C . ILE A 1 205 ? -8.748 -17.999 0.355 1.00 98.69 205 ILE A C 1
ATOM 1626 O O . ILE A 1 205 ? -7.838 -18.322 1.124 1.00 98.69 205 ILE A O 1
ATOM 1630 N N . ALA A 1 206 ? -9.868 -18.720 0.256 1.00 98.19 206 ALA A N 1
ATOM 1631 C CA . ALA A 1 206 ? -10.130 -19.886 1.100 1.00 98.19 206 ALA A CA 1
ATOM 1632 C C . ALA A 1 206 ? -9.123 -21.031 0.852 1.00 98.19 206 ALA A C 1
ATOM 1634 O O . ALA A 1 206 ? -8.736 -21.757 1.776 1.00 98.19 206 ALA A O 1
ATOM 1635 N N . TRP A 1 207 ? -8.655 -21.200 -0.390 1.00 98.50 207 TRP A N 1
ATOM 1636 C CA . TRP A 1 207 ? -7.623 -22.182 -0.724 1.00 98.50 207 TRP A CA 1
ATOM 1637 C C . TRP A 1 207 ? -6.282 -21.853 -0.057 1.00 98.50 207 TRP A C 1
ATOM 1639 O O . TRP A 1 207 ? -5.649 -22.767 0.485 1.00 98.50 207 TRP A O 1
ATOM 1649 N N . LEU A 1 208 ? -5.872 -20.578 -0.042 1.00 98.50 208 LEU A N 1
ATOM 1650 C CA . LEU A 1 208 ? -4.671 -20.111 0.663 1.00 98.50 208 LEU A CA 1
ATOM 1651 C C . LEU A 1 208 ? -4.774 -20.362 2.172 1.00 98.50 208 LEU A C 1
ATOM 1653 O O . LEU A 1 208 ? -3.850 -20.932 2.763 1.00 98.50 208 LEU A O 1
ATOM 1657 N N . GLY A 1 209 ? -5.919 -20.037 2.780 1.00 97.38 209 GLY A N 1
ATOM 1658 C CA . GLY A 1 209 ? -6.196 -20.335 4.190 1.00 97.38 209 GLY A CA 1
ATOM 1659 C C . GLY A 1 209 ? -6.051 -21.818 4.514 1.00 97.38 209 GLY A C 1
ATOM 1660 O O . GLY A 1 209 ? -5.417 -22.201 5.502 1.00 97.38 209 GLY A O 1
ATOM 1661 N N . LYS A 1 210 ? -6.515 -22.688 3.613 1.00 96.94 210 LYS A N 1
ATOM 1662 C CA . LYS A 1 210 ? -6.313 -24.132 3.744 1.00 96.94 210 LYS A CA 1
ATOM 1663 C C . LYS A 1 210 ? -4.845 -24.555 3.607 1.00 96.94 210 LYS A C 1
ATOM 1665 O O . LYS A 1 210 ? -4.420 -25.444 4.343 1.00 96.94 210 LYS A O 1
ATOM 1670 N N . GLN A 1 211 ? -4.054 -23.931 2.727 1.00 97.75 211 GLN A N 1
ATOM 1671 C CA . GLN A 1 211 ? -2.615 -24.233 2.626 1.00 97.75 211 GLN A CA 1
ATOM 1672 C C . GLN A 1 211 ? -1.889 -23.939 3.944 1.00 97.75 211 GLN A C 1
ATOM 1674 O O . GLN A 1 211 ? -1.055 -24.741 4.376 1.00 97.75 211 GLN A O 1
ATOM 1679 N N . LYS A 1 212 ? -2.245 -22.832 4.607 1.00 96.75 212 LYS A N 1
ATOM 1680 C CA . LYS A 1 212 ? -1.770 -22.505 5.956 1.00 96.75 212 LYS A CA 1
ATOM 1681 C C . LYS A 1 212 ? -2.257 -23.526 6.989 1.00 96.75 212 LYS A C 1
ATOM 1683 O O . LYS A 1 212 ? -1.448 -24.081 7.726 1.00 96.75 212 LYS A O 1
ATOM 1688 N N . ALA A 1 213 ? -3.555 -23.826 7.024 1.00 96.12 213 ALA A N 1
ATOM 1689 C CA . ALA A 1 213 ? -4.138 -24.746 8.007 1.00 96.12 213 ALA A CA 1
ATOM 1690 C C . ALA A 1 213 ? -3.558 -26.174 7.930 1.00 96.12 213 ALA A C 1
ATOM 1692 O O . ALA A 1 213 ? -3.445 -26.858 8.946 1.00 96.12 213 ALA A O 1
ATOM 1693 N N . GLU A 1 214 ? -3.159 -26.623 6.738 1.00 96.25 214 GLU A N 1
ATOM 1694 C CA . GLU A 1 214 ? -2.513 -27.923 6.513 1.00 96.25 214 GLU A CA 1
ATOM 1695 C C . GLU A 1 214 ? -0.980 -27.898 6.687 1.00 96.25 214 GLU A C 1
ATOM 1697 O O . GLU A 1 214 ? -0.316 -28.912 6.439 1.00 96.25 214 GLU A O 1
ATOM 1702 N N . GLY A 1 215 ? -0.398 -26.757 7.077 1.00 96.38 215 GLY A N 1
ATOM 1703 C CA . GLY A 1 215 ? 1.045 -26.589 7.281 1.00 96.38 215 GLY A CA 1
ATOM 1704 C C . GLY A 1 215 ? 1.872 -26.706 5.998 1.00 96.38 215 GLY A C 1
ATOM 1705 O O . GLY A 1 215 ? 3.030 -27.127 6.038 1.00 96.38 215 GLY A O 1
ATOM 1706 N N . LYS A 1 216 ? 1.283 -26.403 4.832 1.00 96.94 216 LYS A N 1
ATOM 1707 C CA . LYS A 1 216 ? 2.014 -26.363 3.548 1.00 96.94 216 LYS A CA 1
ATOM 1708 C C . LYS A 1 216 ? 2.880 -25.114 3.435 1.00 96.94 216 LYS A C 1
ATOM 1710 O O . LYS A 1 216 ? 3.940 -25.172 2.810 1.00 96.94 216 LYS A O 1
ATOM 1715 N N . ILE A 1 217 ? 2.424 -24.038 4.057 1.00 97.06 217 ILE A N 1
ATOM 1716 C CA . ILE A 1 217 ? 3.114 -22.772 4.303 1.00 97.06 217 ILE A CA 1
ATOM 1717 C C . ILE A 1 217 ? 2.938 -22.426 5.780 1.00 97.06 217 ILE A C 1
ATOM 1719 O O . ILE A 1 217 ? 2.001 -22.914 6.417 1.00 97.06 217 ILE A O 1
ATOM 1723 N N . ASP A 1 218 ? 3.842 -21.611 6.308 1.00 97.31 218 ASP A N 1
ATOM 1724 C CA . ASP A 1 218 ? 3.810 -21.187 7.706 1.00 97.31 218 ASP A CA 1
ATOM 1725 C C . ASP A 1 218 ? 2.717 -20.129 7.903 1.00 97.31 218 ASP A C 1
ATOM 1727 O O . ASP A 1 218 ? 1.960 -20.181 8.875 1.00 97.31 218 ASP A O 1
ATOM 1731 N N . ASP A 1 219 ? 2.588 -19.198 6.951 1.00 97.81 219 ASP A N 1
ATOM 1732 C CA . ASP A 1 219 ? 1.559 -18.166 6.992 1.00 97.81 219 ASP A CA 1
ATOM 1733 C C . ASP A 1 219 ? 1.236 -17.561 5.608 1.00 97.81 219 ASP A C 1
ATOM 1735 O O . ASP A 1 219 ? 2.013 -17.712 4.663 1.00 97.81 219 ASP A O 1
ATOM 1739 N N . VAL A 1 220 ? 0.089 -16.879 5.499 1.00 98.31 220 VAL A N 1
ATOM 1740 C CA . VAL A 1 220 ? -0.390 -16.150 4.312 1.00 98.31 220 VAL A CA 1
ATOM 1741 C C . VAL A 1 220 ? -1.242 -14.939 4.695 1.00 98.31 220 VAL A C 1
ATOM 1743 O O . VAL A 1 220 ? -1.975 -14.979 5.690 1.00 98.31 220 VAL A O 1
ATOM 1746 N N . LEU A 1 221 ? -1.146 -13.877 3.895 1.00 98.62 221 LEU A N 1
ATOM 1747 C CA . LEU A 1 221 ? -2.001 -12.694 3.956 1.00 98.62 221 LEU A CA 1
ATOM 1748 C C . LEU A 1 221 ? -2.387 -12.217 2.554 1.00 98.62 221 LEU A C 1
ATOM 1750 O O . LEU A 1 221 ? -1.604 -12.359 1.612 1.00 98.62 221 LEU A O 1
ATOM 1754 N N . VAL A 1 222 ? -3.588 -11.646 2.465 1.00 98.69 222 VAL A N 1
ATOM 1755 C CA . VAL A 1 222 ? -4.171 -11.016 1.281 1.00 98.69 222 VAL A CA 1
ATOM 1756 C C . VAL A 1 222 ? -4.710 -9.631 1.653 1.00 98.69 222 VAL A C 1
ATOM 1758 O O . VAL A 1 222 ? -5.363 -9.472 2.691 1.00 98.69 222 VAL A O 1
ATOM 1761 N N . LEU A 1 223 ? -4.409 -8.640 0.816 1.00 98.25 223 LEU A N 1
ATOM 1762 C CA . LEU A 1 223 ? -4.883 -7.255 0.902 1.00 98.25 223 LEU A CA 1
ATOM 1763 C C . LEU A 1 223 ? -5.292 -6.804 -0.504 1.00 98.25 223 LEU A C 1
ATOM 1765 O O . LEU A 1 223 ? -4.516 -7.008 -1.431 1.00 98.25 223 LEU A O 1
ATOM 1769 N N . ALA A 1 224 ? -6.458 -6.185 -0.672 1.00 97.94 224 ALA A N 1
ATOM 1770 C CA . ALA A 1 224 ? -6.799 -5.543 -1.947 1.00 97.94 224 ALA A CA 1
ATOM 1771 C C . ALA A 1 224 ? -5.920 -4.302 -2.170 1.00 97.94 224 ALA A C 1
ATOM 1773 O O . ALA A 1 224 ? -5.735 -3.519 -1.237 1.00 97.94 224 ALA A O 1
ATOM 1774 N N . ASN A 1 225 ? -5.387 -4.126 -3.374 1.00 96.75 225 ASN A N 1
ATOM 1775 C CA . ASN A 1 225 ? -4.537 -3.000 -3.755 1.00 96.75 225 ASN A CA 1
ATOM 1776 C C . ASN A 1 225 ? -5.338 -1.992 -4.574 1.00 96.75 225 ASN A C 1
ATOM 1778 O O . ASN A 1 225 ? -6.279 -2.366 -5.273 1.00 96.75 225 ASN A O 1
ATOM 1782 N N . HIS A 1 226 ? -4.948 -0.720 -4.461 1.00 94.62 226 HIS A N 1
ATOM 1783 C CA . HIS A 1 226 ? -5.528 0.433 -5.154 1.00 94.62 226 HIS A CA 1
ATOM 1784 C C . HIS A 1 226 ? -7.054 0.336 -5.451 1.00 94.62 226 HIS A C 1
ATOM 1786 O O . HIS A 1 226 ? -7.463 0.539 -6.595 1.00 94.62 226 HIS A O 1
ATOM 1792 N N . PRO A 1 227 ? -7.911 0.068 -4.437 1.00 93.69 227 PRO A N 1
ATOM 1793 C CA . PRO A 1 227 ? -9.317 -0.341 -4.608 1.00 93.69 227 PRO A CA 1
ATOM 1794 C C . PRO A 1 227 ? -10.178 0.534 -5.527 1.00 93.69 227 PRO A C 1
ATOM 1796 O O . PRO A 1 227 ? -11.032 0.057 -6.273 1.00 93.69 227 PRO A O 1
ATOM 1799 N N . MET A 1 228 ? -10.000 1.855 -5.437 1.00 95.62 228 MET A N 1
ATOM 1800 C CA . MET A 1 228 ? -10.822 2.815 -6.174 1.00 95.62 228 MET A CA 1
ATOM 1801 C C . MET A 1 228 ? -10.163 3.332 -7.453 1.00 95.62 228 MET A C 1
ATOM 1803 O O . MET A 1 228 ? -10.745 4.212 -8.094 1.00 95.62 228 MET A O 1
ATOM 1807 N N . ARG A 1 229 ? -8.979 2.836 -7.848 1.00 95.12 229 ARG A N 1
ATOM 1808 C CA . ARG A 1 229 ? -8.279 3.343 -9.041 1.00 95.12 229 ARG A CA 1
ATOM 1809 C C . ARG A 1 229 ? -9.115 3.121 -10.293 1.00 95.12 229 ARG A C 1
ATOM 1811 O O . ARG A 1 229 ? -9.293 4.066 -11.064 1.00 95.12 229 ARG A O 1
ATOM 1818 N N . LEU A 1 230 ? -9.659 1.915 -10.467 1.00 94.00 230 LEU A N 1
ATOM 1819 C CA . LEU A 1 230 ? -10.586 1.581 -11.557 1.00 94.00 230 LEU A CA 1
ATOM 1820 C C . LEU A 1 230 ? -12.055 1.526 -11.112 1.00 94.00 230 LEU A C 1
ATOM 1822 O O . LEU A 1 230 ? -12.953 1.554 -11.960 1.00 94.00 230 LEU A O 1
ATOM 1826 N N . GLY A 1 231 ? -12.308 1.505 -9.799 1.00 94.94 231 GLY A N 1
ATOM 1827 C CA . GLY A 1 231 ? -13.659 1.456 -9.239 1.00 94.94 231 GLY A CA 1
ATOM 1828 C C . GLY A 1 231 ? -14.413 0.197 -9.666 1.00 94.94 231 GLY A C 1
ATOM 1829 O O . GLY A 1 231 ? -15.602 0.278 -9.961 1.00 94.94 231 GLY A O 1
ATOM 1830 N N . ILE A 1 232 ? -13.704 -0.925 -9.787 1.00 94.62 232 ILE A N 1
ATOM 1831 C CA . ILE A 1 232 ? -14.272 -2.225 -10.164 1.00 94.62 232 ILE A CA 1
ATOM 1832 C C . ILE A 1 232 ? -14.765 -2.925 -8.896 1.00 94.62 232 ILE A C 1
ATOM 1834 O O . ILE A 1 232 ? -15.927 -3.306 -8.837 1.00 94.62 232 ILE A O 1
ATOM 1838 N N . ASP A 1 233 ? -13.927 -2.955 -7.857 1.00 95.56 233 ASP A N 1
ATOM 1839 C CA . ASP A 1 233 ? -14.183 -3.647 -6.596 1.00 95.56 233 ASP A CA 1
ATOM 1840 C C . ASP A 1 233 ? -15.461 -3.147 -5.896 1.00 95.56 233 ASP A C 1
ATOM 1842 O O . ASP A 1 233 ? -15.533 -2.026 -5.359 1.00 95.56 233 ASP A O 1
ATOM 1846 N N . SER A 1 234 ? -16.489 -3.992 -5.874 1.00 95.75 234 SER A N 1
ATOM 1847 C CA . SER A 1 234 ? -17.764 -3.671 -5.237 1.00 95.75 234 SER A CA 1
ATOM 1848 C C . SER A 1 234 ? -17.706 -3.814 -3.706 1.00 95.75 234 SER A C 1
ATOM 1850 O O . SER A 1 234 ? -16.929 -4.603 -3.153 1.00 95.75 234 SER A O 1
ATOM 1852 N N . PRO A 1 235 ? -18.560 -3.093 -2.955 1.00 97.62 235 PRO A N 1
ATOM 1853 C CA . PRO A 1 235 ? -18.653 -3.259 -1.503 1.00 97.62 235 PRO A CA 1
ATOM 1854 C C . PRO A 1 235 ? -19.053 -4.677 -1.070 1.00 97.62 235 PRO A C 1
ATOM 1856 O O . PRO A 1 235 ? -18.678 -5.100 0.031 1.00 97.62 235 PRO A O 1
ATOM 1859 N N . ASP A 1 236 ? -19.818 -5.399 -1.894 1.00 96.12 236 ASP A N 1
ATOM 1860 C CA . ASP A 1 236 ? -20.158 -6.797 -1.629 1.00 96.12 236 ASP A CA 1
ATOM 1861 C C . ASP A 1 236 ? -18.945 -7.718 -1.772 1.00 96.12 236 ASP A C 1
ATOM 1863 O O . ASP A 1 236 ? -18.720 -8.563 -0.900 1.00 96.12 236 ASP A O 1
ATOM 1867 N N . GLU A 1 237 ? -18.119 -7.512 -2.798 1.00 95.81 237 GLU A N 1
ATOM 1868 C CA . GLU A 1 237 ? -16.914 -8.306 -3.037 1.00 95.81 237 GLU A CA 1
ATOM 1869 C C . GLU A 1 237 ? -15.924 -8.224 -1.876 1.00 95.81 237 GLU A C 1
ATOM 1871 O O . GLU A 1 237 ? -15.482 -9.259 -1.378 1.00 95.81 237 GLU A O 1
ATOM 1876 N N . PHE A 1 238 ? -15.657 -7.036 -1.326 1.00 97.88 238 PHE A N 1
ATOM 1877 C CA . PHE A 1 238 ? -14.814 -6.919 -0.127 1.00 97.88 238 PHE A CA 1
ATOM 1878 C C . PHE A 1 238 ? -15.342 -7.744 1.052 1.00 97.88 238 PHE A C 1
ATOM 1880 O O . PHE A 1 238 ? -14.572 -8.361 1.800 1.00 97.88 238 PHE A O 1
ATOM 1887 N N . ARG A 1 239 ? -16.668 -7.762 1.240 1.00 96.94 239 ARG A N 1
ATOM 1888 C CA . ARG A 1 239 ? -17.311 -8.578 2.277 1.00 96.94 239 ARG A CA 1
ATOM 1889 C C . ARG A 1 239 ? -17.196 -10.056 1.945 1.00 96.94 239 ARG A C 1
ATOM 1891 O O . ARG A 1 239 ? -16.906 -10.831 2.849 1.00 96.94 239 ARG A O 1
ATOM 1898 N N . LEU A 1 240 ? -17.402 -10.442 0.689 1.00 96.00 240 LEU A N 1
ATOM 1899 C CA . LEU A 1 240 ? -17.267 -11.810 0.194 1.00 96.00 240 LEU A CA 1
ATOM 1900 C C . LEU A 1 240 ? -15.840 -12.341 0.398 1.00 96.00 240 LEU A C 1
ATOM 1902 O O . LEU A 1 240 ? -15.666 -13.433 0.938 1.00 96.00 240 LEU A O 1
ATOM 1906 N N . TRP A 1 241 ? -14.823 -11.563 0.036 1.00 97.50 241 TRP A N 1
ATOM 1907 C CA . TRP A 1 241 ? -13.412 -11.907 0.212 1.00 97.50 241 TRP A CA 1
ATOM 1908 C C . TRP A 1 241 ? -13.054 -12.084 1.689 1.00 97.50 241 TRP A C 1
ATOM 1910 O O . TRP A 1 241 ? -12.423 -13.072 2.064 1.00 97.50 241 TRP A O 1
ATOM 1920 N N . HIS A 1 242 ? -13.504 -11.168 2.550 1.00 96.12 242 HIS A N 1
ATOM 1921 C CA . HIS A 1 242 ? -13.300 -11.283 3.994 1.00 96.12 242 HIS A CA 1
ATOM 1922 C C . HIS A 1 242 ? -14.114 -12.435 4.616 1.00 96.12 242 HIS A C 1
ATOM 1924 O O . HIS A 1 242 ? -13.658 -13.062 5.569 1.00 96.12 242 HIS A O 1
ATOM 1930 N N . ASP A 1 243 ? -15.311 -12.738 4.106 1.00 94.62 243 ASP A N 1
ATOM 1931 C CA . ASP A 1 243 ? -16.124 -13.882 4.549 1.00 94.62 243 ASP A CA 1
ATOM 1932 C C . ASP A 1 243 ? -15.498 -15.226 4.135 1.00 94.62 243 ASP A C 1
ATOM 1934 O O . ASP A 1 243 ? -15.693 -16.226 4.828 1.00 94.62 243 ASP A O 1
ATOM 1938 N N . ALA A 1 244 ? -14.731 -15.256 3.038 1.00 96.00 244 ALA A N 1
ATOM 1939 C CA . ALA A 1 244 ? -14.054 -16.458 2.560 1.00 96.00 244 ALA A CA 1
ATOM 1940 C C . ALA A 1 244 ? -12.973 -16.951 3.534 1.00 96.00 244 ALA A C 1
ATOM 1942 O O . ALA A 1 244 ? -12.909 -18.150 3.809 1.00 96.00 244 ALA A O 1
ATOM 1943 N N . ASP A 1 245 ? -12.152 -16.039 4.068 1.00 95.81 245 ASP A N 1
ATOM 1944 C CA . ASP A 1 245 ? -11.279 -16.292 5.220 1.00 95.81 245 ASP A CA 1
ATOM 1945 C C . ASP A 1 245 ? -10.783 -14.961 5.844 1.00 95.81 245 ASP A C 1
ATOM 1947 O O . ASP A 1 245 ? -9.855 -14.340 5.311 1.00 95.81 245 ASP A O 1
ATOM 1951 N N . PRO A 1 246 ? -11.323 -14.530 7.002 1.00 93.50 246 PRO A N 1
ATOM 1952 C CA . PRO A 1 246 ? -10.963 -13.258 7.640 1.00 93.50 246 PRO A CA 1
ATOM 1953 C C . PRO A 1 246 ? -9.579 -13.268 8.312 1.00 93.50 246 PRO A C 1
ATOM 1955 O O . PRO A 1 246 ? -9.117 -12.243 8.815 1.00 93.50 246 PRO A O 1
ATOM 1958 N N . HIS A 1 247 ? -8.905 -14.421 8.375 1.00 93.06 247 HIS A N 1
ATOM 1959 C CA . HIS A 1 247 ? -7.521 -14.520 8.848 1.00 93.06 247 HIS A CA 1
ATOM 1960 C C . HIS A 1 247 ? -6.500 -14.436 7.708 1.00 93.06 247 HIS A C 1
ATOM 1962 O O . HIS A 1 247 ? -5.297 -14.334 7.985 1.00 93.06 247 HIS A O 1
ATOM 1968 N N . VAL A 1 248 ? -6.970 -14.485 6.461 1.00 97.31 248 VAL A N 1
ATOM 1969 C CA . VAL A 1 248 ? -6.165 -14.391 5.241 1.00 97.31 248 VAL A CA 1
ATOM 1970 C C . VAL A 1 248 ? -6.435 -13.071 4.533 1.00 97.31 248 VAL A C 1
ATOM 1972 O O . VAL A 1 248 ? -5.492 -12.306 4.360 1.00 97.31 248 VAL A O 1
ATOM 1975 N N . MET A 1 249 ? -7.691 -12.773 4.189 1.00 97.94 249 MET A N 1
ATOM 1976 C CA . MET A 1 249 ? -8.097 -11.477 3.644 1.00 97.94 249 MET A CA 1
ATOM 1977 C C . MET A 1 249 ? -8.311 -10.488 4.787 1.00 97.94 249 MET A C 1
ATOM 1979 O O . MET A 1 249 ? -9.373 -10.451 5.411 1.00 97.94 249 MET A O 1
ATOM 1983 N N . ILE A 1 250 ? -7.276 -9.709 5.088 1.00 97.50 250 ILE A N 1
ATOM 1984 C CA . ILE A 1 250 ? -7.239 -8.886 6.305 1.00 97.50 250 ILE A CA 1
ATOM 1985 C C . ILE A 1 250 ? -7.667 -7.437 6.076 1.00 97.50 250 ILE A C 1
ATOM 1987 O O . ILE A 1 250 ? -7.828 -6.690 7.044 1.00 97.50 250 ILE A O 1
ATOM 1991 N N . GLY A 1 251 ? -7.838 -7.015 4.823 1.00 98.00 251 GLY A N 1
ATOM 1992 C CA . GLY A 1 251 ? -8.135 -5.622 4.539 1.00 98.00 251 GLY A CA 1
ATOM 1993 C C . GLY A 1 251 ? -7.800 -5.165 3.132 1.00 98.00 251 GLY A C 1
ATOM 1994 O O . GLY A 1 251 ? -7.763 -5.951 2.188 1.00 98.00 251 GLY A O 1
ATOM 1995 N N . MET A 1 252 ? -7.516 -3.875 3.026 1.00 98.25 252 MET A N 1
ATOM 1996 C CA . MET A 1 252 ? -7.121 -3.225 1.784 1.00 98.25 252 MET A CA 1
ATOM 1997 C C . MET A 1 252 ? -5.983 -2.240 2.028 1.00 98.25 252 MET A C 1
ATOM 1999 O O . MET A 1 252 ? -5.768 -1.746 3.140 1.00 98.25 252 MET A O 1
ATOM 2003 N N . GLU A 1 253 ? -5.288 -1.907 0.960 1.00 96.06 253 GLU A N 1
ATOM 2004 C CA . GLU A 1 253 ? -4.477 -0.716 0.888 1.00 96.06 253 GLU A CA 1
ATOM 2005 C C . GLU A 1 253 ? -5.363 0.518 1.103 1.00 96.06 253 GLU A C 1
ATOM 2007 O O . GLU A 1 253 ? -6.242 0.842 0.307 1.00 96.06 253 GLU A O 1
ATOM 2012 N N . GLY A 1 254 ? -5.149 1.215 2.217 1.00 96.88 254 GLY A N 1
ATOM 2013 C CA . GLY A 1 254 ? -5.894 2.426 2.528 1.00 96.88 254 GLY A CA 1
ATOM 2014 C C . GLY A 1 254 ? -5.316 3.677 1.883 1.00 96.88 254 GLY A C 1
ATOM 2015 O O . GLY A 1 254 ? -6.056 4.630 1.637 1.00 96.88 254 GLY A O 1
ATOM 2016 N N . ALA A 1 255 ? -4.012 3.694 1.617 1.00 96.50 255 ALA A N 1
ATOM 2017 C CA . ALA A 1 255 ? -3.355 4.717 0.815 1.00 96.50 255 ALA A CA 1
ATOM 2018 C C . ALA A 1 255 ? -2.634 4.048 -0.353 1.00 96.50 255 ALA A C 1
ATOM 2020 O O . ALA A 1 255 ? -1.705 3.298 -0.047 1.00 96.50 255 ALA A O 1
ATOM 2021 N N . PRO A 1 256 ? -3.033 4.338 -1.615 1.00 92.25 256 PRO A N 1
ATOM 2022 C CA . PRO A 1 256 ? -2.395 3.781 -2.799 1.00 92.25 256 PRO A CA 1
ATOM 2023 C C . PRO A 1 256 ? -0.888 4.069 -2.810 1.00 92.25 256 PRO A C 1
ATOM 2025 O O . PRO A 1 256 ? -0.462 5.121 -2.313 1.00 92.25 256 PRO A O 1
ATOM 2028 N N . GLY A 1 257 ? -0.096 3.215 -3.449 1.00 92.56 257 GLY A N 1
ATOM 2029 C CA . GLY A 1 257 ? 1.261 3.531 -3.869 1.00 92.56 257 GLY A CA 1
ATOM 2030 C C . GLY A 1 257 ? 1.275 4.623 -4.939 1.00 92.56 257 GLY A C 1
ATOM 2031 O O . GLY A 1 257 ? 0.396 5.488 -4.959 1.00 92.56 257 GLY A O 1
ATOM 2032 N N . ALA A 1 258 ? 2.315 4.708 -5.770 1.00 94.25 258 ALA A N 1
ATOM 2033 C CA . ALA A 1 258 ? 2.431 5.748 -6.804 1.00 94.25 258 ALA A CA 1
ATOM 2034 C C . ALA A 1 258 ? 2.142 7.187 -6.309 1.00 94.25 258 ALA A C 1
ATOM 2036 O O . ALA A 1 258 ? 1.612 8.064 -7.007 1.00 94.25 258 ALA A O 1
ATOM 2037 N N . GLN A 1 259 ? 2.492 7.473 -5.047 1.00 94.50 259 GLN A N 1
ATOM 2038 C CA . GLN A 1 259 ? 2.280 8.787 -4.422 1.00 94.50 259 GLN A CA 1
ATOM 2039 C C . GLN A 1 259 ? 3.126 9.886 -5.091 1.00 94.50 259 GLN A C 1
ATOM 2041 O O . GLN A 1 259 ? 2.854 11.078 -4.920 1.00 94.50 259 GLN A O 1
ATOM 2046 N N . GLY A 1 260 ? 4.150 9.493 -5.851 1.00 91.62 260 GLY A N 1
ATOM 2047 C CA . GLY A 1 260 ? 5.017 10.359 -6.641 1.00 91.62 260 GLY A CA 1
ATOM 2048 C C . GLY A 1 260 ? 4.476 10.683 -8.038 1.00 91.62 260 GLY A C 1
ATOM 2049 O O . GLY A 1 260 ? 5.107 11.451 -8.758 1.00 91.62 260 GLY A O 1
ATOM 2050 N N . TYR A 1 261 ? 3.308 10.182 -8.444 1.00 90.75 261 TYR A N 1
ATOM 2051 C CA . TYR A 1 261 ? 2.799 10.411 -9.797 1.00 90.75 261 TYR A CA 1
ATOM 2052 C C . TYR A 1 261 ? 2.662 11.903 -10.149 1.00 90.75 261 TYR A C 1
ATOM 2054 O O . TYR A 1 261 ? 3.310 12.347 -11.098 1.00 90.75 261 TYR A O 1
ATOM 2062 N N . PRO A 1 262 ? 2.010 12.762 -9.333 1.00 87.75 262 PRO A N 1
ATOM 2063 C CA . PRO A 1 262 ? 1.986 14.211 -9.574 1.00 87.75 262 PRO A CA 1
ATOM 2064 C C . PRO A 1 262 ? 3.318 14.908 -9.235 1.00 87.75 262 PRO A C 1
ATOM 2066 O O . PRO A 1 262 ? 3.439 16.129 -9.377 1.00 87.75 262 PRO A O 1
ATOM 2069 N N . TYR A 1 263 ? 4.311 14.157 -8.757 1.00 85.81 263 TYR A N 1
ATOM 2070 C CA . TYR A 1 263 ? 5.671 14.602 -8.462 1.00 85.81 263 TYR A CA 1
ATOM 2071 C C . TYR A 1 263 ? 6.629 14.361 -9.637 1.00 85.81 263 TYR A C 1
ATOM 2073 O O . TYR A 1 263 ? 7.630 15.072 -9.745 1.00 85.81 263 TYR A O 1
ATOM 2081 N N . GLY A 1 264 ? 6.320 13.417 -10.527 1.00 87.00 264 GLY A N 1
ATOM 2082 C CA . GLY A 1 264 ? 7.200 12.931 -11.584 1.00 87.00 264 GLY A CA 1
ATOM 2083 C C . GLY A 1 264 ? 7.604 13.947 -12.662 1.00 87.00 264 GLY A C 1
ATOM 2084 O O . GLY A 1 264 ? 7.184 15.114 -12.709 1.00 87.00 264 GLY A O 1
ATOM 2085 N N . ARG A 1 265 ? 8.459 13.476 -13.579 1.00 85.25 265 ARG A N 1
ATOM 2086 C CA . ARG A 1 265 ? 8.948 14.259 -14.727 1.00 85.25 265 ARG A CA 1
ATOM 2087 C C . ARG A 1 265 ? 7.820 14.626 -15.695 1.00 85.25 265 ARG A C 1
ATOM 2089 O O . ARG A 1 265 ? 7.737 15.775 -16.122 1.00 85.25 265 ARG A O 1
ATOM 2096 N N . ASN A 1 266 ? 6.968 13.656 -16.025 1.00 83.69 266 ASN A N 1
ATOM 2097 C CA . ASN A 1 266 ? 5.998 13.733 -17.121 1.00 83.69 266 ASN A CA 1
ATOM 2098 C C . ASN A 1 266 ? 4.574 13.991 -16.611 1.00 83.69 266 ASN A C 1
ATOM 2100 O O . ASN A 1 266 ? 3.675 13.218 -16.910 1.00 83.69 266 ASN A O 1
ATOM 2104 N N . VAL A 1 267 ? 4.389 15.061 -15.834 1.00 83.69 267 VAL A N 1
ATOM 2105 C CA . VAL A 1 267 ? 3.093 15.384 -15.212 1.00 83.69 267 VAL A CA 1
ATOM 2106 C C . VAL A 1 267 ? 2.273 16.326 -16.092 1.00 83.69 267 VAL A C 1
ATOM 2108 O O . VAL A 1 267 ? 2.726 17.425 -16.430 1.00 83.69 267 VAL A O 1
ATOM 2111 N N . GLY A 1 268 ? 1.059 15.905 -16.420 1.00 85.75 268 GLY A N 1
ATOM 2112 C CA . GLY A 1 268 ? 0.005 16.661 -17.080 1.00 85.75 268 GLY A CA 1
ATOM 2113 C C . GLY A 1 268 ? -1.142 17.053 -16.143 1.00 85.75 268 GLY A C 1
ATOM 2114 O O . GLY A 1 268 ? -1.095 16.880 -14.926 1.00 85.75 268 GLY A O 1
ATOM 2115 N N . ASN A 1 269 ? -2.186 17.644 -16.727 1.00 87.62 269 ASN A N 1
ATOM 2116 C CA . ASN A 1 269 ? -3.435 17.903 -16.012 1.00 87.62 269 ASN A CA 1
ATOM 2117 C C . ASN A 1 269 ? -4.194 16.587 -15.812 1.00 87.62 269 ASN A C 1
ATOM 2119 O O . ASN A 1 269 ? -4.273 15.785 -16.736 1.00 87.62 269 ASN A O 1
ATOM 2123 N N . GLY A 1 270 ? -4.797 16.416 -14.640 1.00 85.94 270 GLY A N 1
ATOM 2124 C CA . GLY A 1 270 ? -5.534 15.216 -14.254 1.00 85.94 270 GLY A CA 1
ATOM 2125 C C . GLY A 1 270 ? -4.694 14.184 -13.507 1.00 85.94 270 GLY A C 1
ATOM 2126 O O . GLY A 1 270 ? -5.281 13.339 -12.845 1.00 85.94 270 GLY A O 1
ATOM 2127 N N . ASP A 1 271 ? -3.363 14.287 -13.539 1.00 88.88 271 ASP A N 1
ATOM 2128 C CA . ASP A 1 271 ? -2.470 13.366 -12.835 1.00 88.88 271 ASP A CA 1
ATOM 2129 C C . ASP A 1 271 ? -2.574 13.531 -11.312 1.00 88.88 271 ASP A C 1
ATOM 2131 O O . ASP A 1 271 ? -2.361 14.617 -10.759 1.00 88.88 271 ASP A O 1
ATOM 2135 N N . MET A 1 272 ? -2.873 12.426 -10.630 1.00 90.25 272 MET A N 1
ATOM 2136 C CA . MET A 1 272 ? -3.138 12.362 -9.191 1.00 90.25 272 MET A CA 1
ATOM 2137 C C . MET A 1 272 ? -2.265 11.311 -8.513 1.00 90.25 272 MET A C 1
ATOM 2139 O O . MET A 1 272 ? -1.754 10.401 -9.154 1.00 90.25 272 MET A O 1
ATOM 2143 N N . ARG A 1 273 ? -2.112 11.419 -7.189 1.00 93.44 273 ARG A N 1
ATOM 2144 C CA . ARG A 1 273 ? -1.439 10.385 -6.385 1.00 93.44 273 ARG A CA 1
ATOM 2145 C C . ARG A 1 273 ? -2.132 9.028 -6.573 1.00 93.44 273 ARG A C 1
ATOM 2147 O O . ARG A 1 273 ? -3.355 8.998 -6.694 1.00 93.44 273 ARG A O 1
ATOM 2154 N N . GLY A 1 274 ? -1.362 7.945 -6.615 1.00 92.38 274 GLY A N 1
ATOM 2155 C CA . GLY A 1 274 ? -1.894 6.599 -6.854 1.00 92.38 274 GLY A CA 1
ATOM 2156 C C . GLY A 1 274 ? -2.236 6.283 -8.305 1.00 92.38 274 GLY A C 1
ATOM 2157 O O . GLY A 1 274 ? -2.771 5.218 -8.563 1.00 92.38 274 GLY A O 1
ATOM 2158 N N . GLU A 1 275 ? -1.994 7.202 -9.247 1.00 91.50 275 GLU A N 1
ATOM 2159 C CA . GLU A 1 275 ? -2.486 7.095 -10.634 1.00 91.50 275 GLU A CA 1
ATOM 2160 C C . GLU A 1 275 ? -4.023 7.040 -10.738 1.00 91.50 275 GLU A C 1
ATOM 2162 O O . GLU A 1 275 ? -4.591 6.664 -11.763 1.00 91.50 275 GLU A O 1
ATOM 2167 N N . TYR A 1 276 ? -4.717 7.495 -9.691 1.00 93.12 276 TYR A N 1
ATOM 2168 C CA . TYR A 1 276 ? -6.178 7.565 -9.593 1.00 93.12 276 TYR A CA 1
ATOM 2169 C C . TYR A 1 276 ? -6.710 8.686 -10.492 1.00 93.12 276 TYR A C 1
ATOM 2171 O O . TYR A 1 276 ? -7.044 9.788 -10.047 1.00 93.12 276 TYR A O 1
ATOM 2179 N N . THR A 1 277 ? -6.710 8.421 -11.792 1.00 90.50 277 THR A N 1
ATOM 2180 C CA . THR A 1 277 ? -7.022 9.385 -12.855 1.00 90.50 277 THR A CA 1
ATOM 2181 C C . THR A 1 277 ? -8.252 8.985 -13.670 1.00 90.50 277 THR A C 1
ATOM 2183 O O . THR A 1 277 ? -8.735 9.777 -14.479 1.00 90.50 277 THR A O 1
ATOM 2186 N N . HIS A 1 278 ? -8.787 7.783 -13.437 1.00 90.44 278 HIS A N 1
ATOM 2187 C CA . HIS A 1 278 ? -9.866 7.192 -14.222 1.00 90.44 278 HIS A CA 1
ATOM 2188 C C . HIS A 1 278 ? -11.253 7.700 -13.823 1.00 90.44 278 HIS A C 1
ATOM 2190 O O . HIS A 1 278 ? -11.507 8.046 -12.673 1.00 90.44 278 HIS A O 1
ATOM 2196 N N . ASP A 1 279 ? -12.177 7.695 -14.775 1.00 92.62 279 ASP A N 1
ATOM 2197 C CA . ASP A 1 279 ? -13.603 7.897 -14.524 1.00 92.62 279 ASP A CA 1
ATOM 2198 C C . ASP A 1 279 ? -14.343 6.553 -14.639 1.00 92.62 279 ASP A C 1
ATOM 2200 O O . ASP A 1 279 ? -13.793 5.629 -15.250 1.00 92.62 279 ASP A O 1
ATOM 2204 N N . PRO A 1 280 ? -15.571 6.425 -14.090 1.00 94.31 280 PRO A N 1
ATOM 2205 C CA . PRO A 1 280 ? -16.331 5.183 -14.176 1.00 94.31 280 PRO A CA 1
ATOM 2206 C C . PRO A 1 280 ? -16.471 4.684 -15.617 1.00 94.31 280 PRO A C 1
ATOM 2208 O O . PRO A 1 280 ? -16.796 5.451 -16.530 1.00 94.31 280 PRO A O 1
ATOM 2211 N N . ARG A 1 281 ? -16.241 3.387 -15.800 1.00 92.38 281 ARG A N 1
ATOM 2212 C CA . ARG A 1 281 ? -16.286 2.664 -17.074 1.00 92.38 281 ARG A CA 1
ATOM 2213 C C . ARG A 1 281 ? -17.447 1.664 -17.089 1.00 92.38 281 ARG A C 1
ATOM 2215 O O . ARG A 1 281 ? -18.213 1.576 -16.137 1.00 92.38 281 ARG A O 1
ATOM 2222 N N . GLU A 1 282 ? -17.590 0.911 -18.181 1.00 91.50 282 GLU A N 1
ATOM 2223 C CA . GLU A 1 282 ? -18.621 -0.135 -18.306 1.00 91.50 282 GLU A CA 1
ATOM 2224 C C . GLU A 1 282 ? -18.413 -1.317 -17.344 1.00 91.50 282 GLU A C 1
ATOM 2226 O O . GLU A 1 282 ? -19.377 -2.002 -17.011 1.00 91.50 282 GLU A O 1
ATOM 2231 N N . ASP A 1 283 ? -17.168 -1.546 -16.924 1.00 90.38 283 ASP A N 1
ATOM 2232 C CA . ASP A 1 283 ? -16.740 -2.566 -15.963 1.00 90.38 283 ASP A CA 1
ATOM 2233 C C . ASP A 1 283 ? -16.617 -2.025 -14.528 1.00 90.38 283 ASP A C 1
ATOM 2235 O O . ASP A 1 283 ? -16.299 -2.779 -13.618 1.00 90.38 283 ASP A O 1
ATOM 2239 N N . SER A 1 284 ? -16.857 -0.729 -14.304 1.00 93.75 284 SER A N 1
ATOM 2240 C CA . SER A 1 284 ? -16.864 -0.166 -12.953 1.00 93.75 284 SER A CA 1
ATOM 2241 C C . SER A 1 284 ? -18.164 -0.504 -12.226 1.00 93.75 284 SER A C 1
ATOM 2243 O O . SER A 1 284 ? -19.251 -0.486 -12.814 1.00 93.75 284 SER A O 1
ATOM 2245 N N . TYR A 1 285 ? -18.071 -0.686 -10.912 1.00 94.81 285 TYR A N 1
ATOM 2246 C CA . TYR A 1 285 ? -19.229 -0.844 -10.051 1.00 94.81 285 TYR A CA 1
ATOM 2247 C C . TYR A 1 285 ? -20.200 0.355 -10.199 1.00 94.81 285 TYR A C 1
ATOM 2249 O O . TYR A 1 285 ? -19.803 1.511 -9.991 1.00 94.81 285 TYR A O 1
ATOM 2257 N N . PRO A 1 286 ? -21.496 0.130 -10.513 1.00 92.25 286 PRO A N 1
ATOM 2258 C CA . PRO A 1 286 ? -22.430 1.199 -10.887 1.00 92.25 286 PRO A CA 1
ATOM 2259 C C . PRO A 1 286 ? -22.686 2.273 -9.820 1.00 92.25 286 PRO A C 1
ATOM 2261 O O . PRO A 1 286 ? -23.178 3.356 -10.143 1.00 92.25 286 PRO A O 1
ATOM 2264 N N . GLY A 1 287 ? -22.401 1.990 -8.545 1.00 91.12 287 GLY A N 1
ATOM 2265 C CA . GLY A 1 287 ? -22.581 2.946 -7.448 1.00 91.12 287 GLY A CA 1
ATOM 2266 C C . GLY A 1 287 ? -21.472 3.998 -7.339 1.00 91.12 287 GLY A C 1
ATOM 2267 O O . GLY A 1 287 ? -21.622 4.969 -6.586 1.00 91.12 287 GLY A O 1
ATOM 2268 N N . TYR A 1 288 ? -20.371 3.845 -8.080 1.00 95.75 288 TYR A N 1
ATOM 2269 C CA . TYR A 1 288 ? -19.248 4.770 -8.011 1.00 95.75 288 TYR A CA 1
ATOM 2270 C C . TYR A 1 288 ? -19.346 5.951 -8.979 1.00 95.75 288 TYR A C 1
ATOM 2272 O O . TYR A 1 288 ? -20.062 5.959 -9.977 1.00 95.75 288 TYR A O 1
ATOM 2280 N N . LYS A 1 289 ? -18.613 7.009 -8.632 1.00 95.19 289 LYS A N 1
ATOM 2281 C CA . LYS A 1 289 ? -18.505 8.264 -9.373 1.00 95.19 289 LYS A CA 1
ATOM 2282 C C . LYS A 1 289 ? -17.034 8.633 -9.465 1.00 95.19 289 LYS A C 1
ATOM 2284 O O . LYS A 1 289 ? -16.251 8.218 -8.615 1.00 95.19 289 LYS A O 1
ATOM 2289 N N . ALA A 1 290 ? -16.693 9.503 -10.414 1.00 93.62 290 ALA A N 1
ATOM 2290 C CA . ALA A 1 290 ? -15.327 9.991 -10.600 1.00 93.62 290 ALA A CA 1
ATOM 2291 C C . ALA A 1 290 ? -14.688 10.508 -9.299 1.00 93.62 290 ALA A C 1
ATOM 2293 O O . ALA A 1 290 ? -13.530 10.226 -9.033 1.00 93.62 290 ALA A O 1
ATOM 2294 N N . GLU A 1 291 ? -15.447 11.205 -8.446 1.00 92.94 291 GLU A N 1
ATOM 2295 C CA . GLU A 1 291 ? -14.939 11.701 -7.159 1.00 92.94 291 GLU A CA 1
ATOM 2296 C C . GLU A 1 291 ? -14.542 10.590 -6.175 1.00 92.94 291 GLU A C 1
ATOM 2298 O O . GLU A 1 291 ? -13.601 10.780 -5.415 1.00 92.94 291 GLU A O 1
ATOM 2303 N N . HIS A 1 292 ? -15.198 9.423 -6.204 1.00 95.38 292 HIS A N 1
ATOM 2304 C CA . HIS A 1 292 ? -14.801 8.279 -5.376 1.00 95.38 292 HIS A CA 1
ATOM 2305 C C . HIS A 1 292 ? -13.479 7.670 -5.868 1.00 95.38 292 HIS A C 1
ATOM 2307 O O . HIS A 1 292 ? -12.726 7.104 -5.087 1.00 95.38 292 HIS A O 1
ATOM 2313 N N . MET A 1 293 ? -13.174 7.829 -7.156 1.00 95.25 293 MET A N 1
ATOM 2314 C CA . MET A 1 293 ? -11.978 7.308 -7.825 1.00 95.25 293 MET A CA 1
ATOM 2315 C C . MET A 1 293 ? -10.820 8.317 -7.796 1.00 95.25 293 MET A C 1
ATOM 2317 O O . MET A 1 293 ? -9.991 8.378 -8.706 1.00 95.25 293 MET A O 1
ATOM 2321 N N . ARG A 1 294 ? -10.786 9.190 -6.784 1.00 94.00 294 ARG A N 1
ATOM 2322 C CA . ARG A 1 294 ? -9.718 10.170 -6.552 1.00 94.00 294 ARG A CA 1
ATOM 2323 C C . ARG A 1 294 ? -9.194 10.034 -5.126 1.00 94.00 294 ARG A C 1
ATOM 2325 O O . ARG A 1 294 ? -9.960 9.705 -4.221 1.00 94.00 294 ARG A O 1
ATOM 2332 N N . PRO A 1 295 ? -7.908 10.333 -4.892 1.00 94.81 295 PRO A N 1
ATOM 2333 C CA . PRO A 1 295 ? -7.340 10.268 -3.562 1.00 94.81 295 PRO A CA 1
ATOM 2334 C C . PRO A 1 295 ? -7.705 11.520 -2.754 1.00 94.81 295 PRO A C 1
ATOM 2336 O O . PRO A 1 295 ? -7.740 12.646 -3.263 1.00 94.81 295 PRO A O 1
ATOM 2339 N N . TYR A 1 296 ? -7.875 11.335 -1.450 1.00 95.56 296 TYR A N 1
ATOM 2340 C CA . TYR A 1 296 ? -8.152 12.389 -0.479 1.00 95.56 296 TYR A CA 1
ATOM 2341 C C . TYR A 1 296 ? -7.018 12.417 0.544 1.00 95.56 296 TYR A C 1
ATOM 2343 O O . TYR A 1 296 ? -6.882 11.511 1.362 1.00 95.56 296 TYR A O 1
ATOM 2351 N N . GLY A 1 297 ? -6.144 13.425 0.489 1.00 93.56 297 GLY A N 1
ATOM 2352 C CA . GLY A 1 297 ? -4.932 13.409 1.320 1.00 93.56 297 GLY A CA 1
ATOM 2353 C C . GLY A 1 297 ? -3.905 12.351 0.887 1.00 93.56 297 GLY A C 1
ATOM 2354 O O . GLY A 1 297 ? -2.961 12.065 1.627 1.00 93.56 297 GLY A O 1
ATOM 2355 N N . GLY A 1 298 ? -4.074 11.773 -0.311 1.00 95.06 298 GLY A N 1
ATOM 2356 C CA . GLY A 1 298 ? -3.274 10.647 -0.810 1.00 95.06 298 GLY A CA 1
ATOM 2357 C C . GLY A 1 298 ? -3.784 9.293 -0.352 1.00 95.06 298 GLY A C 1
ATOM 2358 O O . GLY A 1 298 ? -3.144 8.296 -0.648 1.00 95.06 298 GLY A O 1
ATOM 2359 N N . TRP A 1 299 ? -4.900 9.273 0.374 1.00 97.62 299 TRP A N 1
ATOM 2360 C CA . TRP A 1 299 ? -5.575 8.069 0.827 1.00 97.62 299 TRP A CA 1
ATOM 2361 C C . TRP A 1 299 ? -6.742 7.747 -0.100 1.00 97.62 299 TRP A C 1
ATOM 2363 O O . TRP A 1 299 ? -7.359 8.657 -0.660 1.00 97.62 299 TRP A O 1
ATOM 2373 N N . ASP A 1 300 ? -7.038 6.462 -0.244 1.00 97.81 300 ASP A N 1
ATOM 2374 C CA . ASP A 1 300 ? -8.191 5.966 -0.983 1.00 97.81 300 ASP A CA 1
ATOM 2375 C C . ASP A 1 300 ? -9.491 6.531 -0.381 1.00 97.81 300 ASP A C 1
ATOM 2377 O O . ASP A 1 300 ? -9.616 6.690 0.843 1.00 97.81 300 ASP A O 1
ATOM 2381 N N . TRP A 1 301 ? -10.470 6.851 -1.229 1.00 97.62 301 TRP A N 1
ATOM 2382 C CA . TRP A 1 301 ? -11.759 7.386 -0.793 1.00 97.62 301 TRP A CA 1
ATOM 2383 C C . TRP A 1 301 ? -12.481 6.456 0.194 1.00 97.62 301 TRP A C 1
ATOM 2385 O O . TRP A 1 301 ? -13.086 6.953 1.154 1.00 97.62 301 TRP A O 1
ATOM 2395 N N . LEU A 1 302 ? -12.363 5.132 0.030 1.00 98.12 302 LEU A N 1
ATOM 2396 C CA . LEU A 1 302 ? -12.948 4.138 0.938 1.00 98.12 302 LEU A CA 1
ATOM 2397 C C . LEU A 1 302 ? -12.372 4.230 2.361 1.00 98.12 302 LEU A C 1
ATOM 2399 O O . LEU A 1 302 ? -13.065 3.889 3.323 1.00 98.12 302 LEU A O 1
ATOM 2403 N N . THR A 1 303 ? -11.139 4.733 2.505 1.00 98.38 303 THR A N 1
ATOM 2404 C CA . THR A 1 303 ? -10.450 4.933 3.795 1.00 98.38 303 THR A CA 1
ATOM 2405 C C . THR A 1 303 ? -10.662 6.333 4.366 1.00 98.38 303 THR A C 1
ATOM 2407 O O . THR A 1 303 ? -10.928 6.507 5.563 1.00 98.38 303 THR A O 1
ATOM 2410 N N . ALA A 1 304 ? -10.522 7.352 3.517 1.00 98.06 304 ALA A N 1
ATOM 2411 C CA . ALA A 1 304 ? -10.541 8.756 3.917 1.00 98.06 304 ALA A CA 1
ATOM 2412 C C . ALA A 1 304 ? -11.935 9.242 4.348 1.00 98.06 304 ALA A C 1
ATOM 2414 O O . ALA A 1 304 ? -12.056 10.186 5.137 1.00 98.06 304 ALA A O 1
ATOM 2415 N N . THR A 1 305 ? -12.990 8.592 3.857 1.00 98.50 305 THR A N 1
ATOM 2416 C CA . THR A 1 305 ? -14.377 9.004 4.081 1.00 98.50 305 THR A CA 1
ATOM 2417 C C . THR A 1 305 ? -14.894 8.541 5.442 1.00 98.50 305 THR A C 1
ATOM 2419 O O . THR A 1 305 ? -15.211 7.372 5.648 1.00 98.50 305 THR A O 1
ATOM 2422 N N . VAL A 1 306 ? -15.026 9.477 6.388 1.00 98.81 306 VAL A N 1
ATOM 2423 C CA . VAL A 1 306 ? -15.624 9.220 7.710 1.00 98.81 306 VAL A CA 1
ATOM 2424 C C . VAL A 1 306 ? -17.113 8.899 7.580 1.00 98.81 306 VAL A C 1
ATOM 2426 O O . VAL A 1 306 ? -17.880 9.690 7.035 1.00 98.81 306 VAL A O 1
ATOM 2429 N N . GLY A 1 307 ? -17.527 7.747 8.101 1.00 98.62 307 GLY A N 1
ATOM 2430 C CA . GLY A 1 307 ? -18.853 7.170 7.877 1.00 98.62 307 GLY A CA 1
ATOM 2431 C C . GLY A 1 307 ? -19.018 6.533 6.496 1.00 98.62 307 GLY A C 1
ATOM 2432 O O . GLY A 1 307 ? -20.152 6.307 6.068 1.00 98.62 307 GLY A O 1
ATOM 2433 N N . GLY A 1 308 ? -17.913 6.295 5.789 1.00 98.25 308 GLY A N 1
ATOM 2434 C CA . GLY A 1 308 ? -17.860 5.621 4.494 1.00 98.25 308 GLY A CA 1
ATOM 2435 C C . GLY A 1 308 ? -17.764 4.097 4.607 1.00 98.25 308 GLY A C 1
ATOM 2436 O O . GLY A 1 308 ? -18.155 3.501 5.613 1.00 98.25 308 GLY A O 1
ATOM 2437 N N . PHE A 1 309 ? -17.207 3.471 3.569 1.00 98.56 309 PHE A N 1
ATOM 2438 C CA . PHE A 1 309 ? -17.094 2.018 3.447 1.00 98.56 309 PHE A CA 1
ATOM 2439 C C . PHE A 1 309 ? -16.283 1.363 4.568 1.00 98.56 309 PHE A C 1
ATOM 2441 O O . PHE A 1 309 ? -16.787 0.444 5.211 1.00 98.56 309 PHE A O 1
ATOM 2448 N N . TRP A 1 310 ? -15.062 1.844 4.847 1.00 98.69 310 TRP A N 1
ATOM 2449 C CA . TRP A 1 310 ? -14.235 1.234 5.892 1.00 98.69 310 TRP A CA 1
ATOM 2450 C C . TRP A 1 310 ? -14.958 1.247 7.244 1.00 98.69 310 TRP A C 1
ATOM 2452 O O . TRP A 1 310 ? -15.032 0.234 7.933 1.00 98.69 310 TRP A O 1
ATOM 2462 N N . ASP A 1 311 ? -15.597 2.368 7.573 1.00 98.81 311 ASP A N 1
ATOM 2463 C CA . ASP A 1 311 ? -16.418 2.500 8.772 1.00 98.81 311 ASP A CA 1
ATOM 2464 C C . ASP A 1 311 ? -17.637 1.565 8.777 1.00 98.81 311 ASP A C 1
ATOM 2466 O O . ASP A 1 311 ? -18.010 1.073 9.838 1.00 98.81 311 ASP A O 1
ATOM 2470 N N . SER A 1 312 ? -18.229 1.265 7.616 1.00 98.50 312 SER A N 1
ATOM 2471 C CA . SER A 1 312 ? -19.285 0.252 7.504 1.00 98.50 312 SER A CA 1
ATOM 2472 C C . SER A 1 312 ? -18.770 -1.139 7.859 1.00 98.50 312 SER A C 1
ATOM 2474 O O . SER A 1 312 ? -19.417 -1.838 8.634 1.00 98.50 312 SER A O 1
ATOM 2476 N N . MET A 1 313 ? -17.596 -1.524 7.356 1.00 98.31 313 MET A N 1
ATOM 2477 C CA . MET A 1 313 ? -16.984 -2.814 7.691 1.00 98.31 313 MET A CA 1
ATOM 2478 C C . MET A 1 313 ? -16.699 -2.912 9.197 1.00 98.31 313 MET A C 1
ATOM 2480 O O . MET A 1 313 ? -16.997 -3.928 9.828 1.00 98.31 313 MET A O 1
ATOM 2484 N N . LEU A 1 314 ? -16.182 -1.836 9.799 1.00 98.25 314 LEU A N 1
ATOM 2485 C CA . LEU A 1 314 ? -15.913 -1.779 11.238 1.00 98.25 314 LEU A CA 1
ATOM 2486 C C . LEU A 1 314 ? -17.195 -1.808 12.083 1.00 98.25 314 LEU A C 1
ATOM 2488 O O . LEU A 1 314 ? -17.223 -2.499 13.100 1.00 98.25 314 LEU A O 1
ATOM 2492 N N . ALA A 1 315 ? -18.260 -1.120 11.661 1.00 97.88 315 ALA A N 1
ATOM 2493 C CA . ALA A 1 315 ? -19.567 -1.140 12.324 1.00 97.88 315 ALA A CA 1
ATOM 2494 C C . ALA A 1 315 ? -20.220 -2.534 12.288 1.00 97.88 315 ALA A C 1
ATOM 2496 O O . ALA A 1 315 ? -20.913 -2.924 13.227 1.00 97.88 315 ALA A O 1
ATOM 2497 N N . GLU A 1 316 ? -19.934 -3.345 11.268 1.00 95.75 316 GLU A N 1
ATOM 2498 C CA . GLU A 1 316 ? -20.319 -4.763 11.239 1.00 95.75 316 GLU A CA 1
ATOM 2499 C C . GLU A 1 316 ? -19.540 -5.632 12.246 1.00 95.75 316 GLU A C 1
ATOM 2501 O O . GLU A 1 316 ? -19.850 -6.811 12.426 1.00 95.75 316 GLU A O 1
ATOM 2506 N N . GLY A 1 317 ? -18.527 -5.062 12.907 1.00 93.19 317 GLY A N 1
ATOM 2507 C CA . GLY A 1 317 ? -17.593 -5.746 13.800 1.00 93.19 317 GLY A CA 1
ATOM 2508 C C . GLY A 1 317 ? -16.420 -6.406 13.072 1.00 93.19 317 GLY A C 1
ATOM 2509 O O . GLY A 1 317 ? -15.582 -7.037 13.722 1.00 93.19 317 GLY A O 1
ATOM 2510 N N . ARG A 1 318 ? -16.333 -6.290 11.738 1.00 94.50 318 ARG A N 1
ATOM 2511 C CA . ARG A 1 318 ? -15.302 -6.965 10.936 1.00 94.50 318 ARG A CA 1
ATOM 2512 C C . ARG A 1 318 ? -13.917 -6.433 11.296 1.00 94.50 318 ARG A C 1
ATOM 2514 O O . ARG A 1 318 ? -13.705 -5.232 11.450 1.00 94.50 318 ARG A O 1
ATOM 2521 N N . ARG A 1 319 ? -12.945 -7.343 11.371 1.00 94.44 319 ARG A N 1
ATOM 2522 C CA . ARG A 1 319 ? -11.520 -7.025 11.534 1.00 94.44 319 ARG A CA 1
ATOM 2523 C C . ARG A 1 319 ? -10.905 -6.755 10.158 1.00 94.44 319 ARG A C 1
ATOM 2525 O O . ARG A 1 319 ? -9.992 -7.449 9.735 1.00 94.44 319 ARG A O 1
ATOM 2532 N N . PHE A 1 320 ? -11.474 -5.768 9.469 1.00 97.25 320 PHE A N 1
ATOM 2533 C CA . PHE A 1 320 ? -11.060 -5.337 8.140 1.00 97.25 320 PHE A CA 1
ATOM 2534 C C . PHE A 1 320 ? -10.237 -4.057 8.270 1.00 97.25 320 PHE A C 1
ATOM 2536 O O . PHE A 1 320 ? -10.728 -3.014 8.719 1.00 97.25 320 PHE A O 1
ATOM 2543 N N . TYR A 1 321 ? -8.959 -4.162 7.946 1.00 98.38 321 TYR A N 1
ATOM 2544 C CA . TYR A 1 321 ? -7.961 -3.164 8.291 1.00 98.38 321 TYR A CA 1
ATOM 2545 C C . TYR A 1 321 ? -7.428 -2.429 7.069 1.00 98.38 321 TYR A C 1
ATOM 2547 O O . TYR A 1 321 ? -7.616 -2.862 5.935 1.00 98.38 321 TYR A O 1
ATOM 2555 N N . ILE A 1 322 ? -6.752 -1.309 7.316 1.00 98.38 322 ILE A N 1
ATOM 2556 C CA . ILE A 1 322 ? -6.023 -0.597 6.272 1.00 98.38 322 ILE A CA 1
ATOM 2557 C C . ILE A 1 322 ? -4.513 -0.750 6.439 1.00 98.38 322 ILE A C 1
ATOM 2559 O O . ILE A 1 322 ? -3.991 -0.852 7.559 1.00 98.38 322 ILE A O 1
ATOM 2563 N N . THR A 1 323 ? -3.823 -0.751 5.305 1.00 97.62 323 THR A N 1
ATOM 2564 C CA . THR A 1 323 ? -2.368 -0.596 5.164 1.00 97.62 323 THR A CA 1
ATOM 2565 C C . THR A 1 323 ? -2.067 0.569 4.207 1.00 97.62 323 THR A C 1
ATOM 2567 O O . THR A 1 323 ? -2.949 1.370 3.899 1.00 97.62 323 THR A O 1
ATOM 2570 N N . ALA A 1 324 ? -0.818 0.721 3.781 1.00 96.88 324 ALA A N 1
ATOM 2571 C CA . ALA A 1 324 ? -0.390 1.640 2.726 1.00 96.88 324 ALA A CA 1
ATOM 2572 C C . ALA A 1 324 ? 0.877 1.059 2.091 1.00 96.88 324 ALA A C 1
ATOM 2574 O O . ALA A 1 324 ? 1.528 0.253 2.747 1.00 96.88 324 ALA A O 1
ATOM 2575 N N . ASN A 1 325 ? 1.284 1.460 0.895 1.00 96.44 325 ASN A N 1
ATOM 2576 C CA . ASN A 1 325 ? 2.541 0.968 0.320 1.00 96.44 325 ASN A CA 1
ATOM 2577 C C . ASN A 1 325 ? 3.192 1.998 -0.620 1.00 96.44 325 ASN A C 1
ATOM 2579 O O . ASN A 1 325 ? 2.742 3.146 -0.709 1.00 96.44 325 ASN A O 1
ATOM 2583 N N . SER A 1 326 ? 4.328 1.639 -1.223 1.00 95.50 326 SER A N 1
ATOM 2584 C CA . SER A 1 326 ? 4.959 2.482 -2.248 1.00 95.50 326 SER A CA 1
ATOM 2585 C C . SER A 1 326 ? 4.472 2.188 -3.661 1.00 95.50 326 SER A C 1
ATOM 2587 O O . SER A 1 326 ? 4.501 3.111 -4.477 1.00 95.50 326 SER A O 1
ATOM 2589 N N . ASP A 1 327 ? 4.056 0.947 -3.931 1.00 95.56 327 ASP A N 1
ATOM 2590 C CA . ASP A 1 327 ? 3.848 0.393 -5.272 1.00 95.56 327 ASP A CA 1
ATOM 2591 C C . ASP A 1 327 ? 5.076 0.647 -6.163 1.00 95.56 327 ASP A C 1
ATOM 2593 O O . ASP A 1 327 ? 5.004 1.169 -7.273 1.00 95.56 327 ASP A O 1
ATOM 2597 N N . ALA A 1 328 ? 6.267 0.403 -5.598 1.00 95.06 328 ALA A N 1
ATOM 2598 C CA . ALA A 1 328 ? 7.515 0.890 -6.173 1.00 95.06 328 ALA A CA 1
ATOM 2599 C C . ALA A 1 328 ? 7.901 0.145 -7.458 1.00 95.06 328 ALA A C 1
ATOM 2601 O O . ALA A 1 328 ? 8.501 -0.932 -7.407 1.00 95.06 328 ALA A O 1
ATOM 2602 N N . HIS A 1 329 ? 7.684 0.802 -8.594 1.00 94.69 329 HIS A N 1
ATOM 2603 C CA . HIS A 1 329 ? 8.117 0.401 -9.928 1.00 94.69 329 HIS A CA 1
ATOM 2604 C C . HIS A 1 329 ? 9.281 1.260 -10.424 1.00 94.69 329 HIS A C 1
ATOM 2606 O O . HIS A 1 329 ? 10.344 0.744 -10.803 1.00 94.69 329 HIS A O 1
ATOM 2612 N N . LEU A 1 330 ? 9.078 2.584 -10.417 1.00 93.75 330 LEU A N 1
ATOM 2613 C CA . LEU A 1 330 ? 9.972 3.599 -10.971 1.00 93.75 330 LEU A CA 1
ATOM 2614 C C . LEU A 1 330 ? 10.051 4.811 -10.033 1.00 93.75 330 LEU A C 1
ATOM 2616 O O . LEU A 1 330 ? 9.124 5.617 -9.938 1.00 93.75 330 LEU A O 1
ATOM 2620 N N . ALA A 1 331 ? 11.212 5.006 -9.406 1.00 93.62 331 ALA A N 1
ATOM 2621 C CA . ALA A 1 331 ? 11.417 6.131 -8.512 1.00 93.62 331 ALA A CA 1
ATOM 2622 C C . ALA A 1 331 ? 11.424 7.449 -9.299 1.00 93.62 331 ALA A C 1
ATOM 2624 O O . ALA A 1 331 ? 12.145 7.618 -10.292 1.00 93.62 331 ALA A O 1
ATOM 2625 N N . SER A 1 332 ? 10.615 8.398 -8.836 1.00 91.62 332 SER A N 1
ATOM 2626 C CA . SER A 1 332 ? 10.449 9.703 -9.466 1.00 91.62 332 SER A CA 1
ATOM 2627 C C . SER A 1 332 ? 11.789 10.430 -9.616 1.00 91.62 332 SER A C 1
ATOM 2629 O O . SER A 1 332 ? 12.535 10.576 -8.651 1.00 91.62 332 SER A O 1
ATOM 2631 N N . TRP A 1 333 ? 12.067 10.935 -10.823 1.00 91.69 333 TRP A N 1
ATOM 2632 C CA . TRP A 1 333 ? 13.291 11.677 -11.184 1.00 91.69 333 TRP A CA 1
ATOM 2633 C C . TRP A 1 333 ? 14.609 10.898 -11.124 1.00 91.69 333 TRP A C 1
ATOM 2635 O O . TRP A 1 333 ? 15.670 11.492 -11.319 1.00 91.69 333 TRP A O 1
ATOM 2645 N N . HIS A 1 334 ? 14.570 9.585 -10.915 1.00 94.75 334 HIS A N 1
ATOM 2646 C CA . HIS A 1 334 ? 15.779 8.773 -10.910 1.00 94.75 334 HIS A CA 1
ATOM 2647 C C . HIS A 1 334 ? 16.373 8.634 -12.317 1.00 94.75 334 HIS A C 1
ATOM 2649 O O . HIS A 1 334 ? 15.649 8.431 -13.299 1.00 94.75 334 HIS A O 1
ATOM 2655 N N . THR A 1 335 ? 17.698 8.753 -12.430 1.00 95.31 335 THR A N 1
ATOM 2656 C CA . THR A 1 335 ? 18.388 8.824 -13.730 1.00 95.31 335 THR A CA 1
ATOM 2657 C C . THR A 1 335 ? 18.803 7.485 -14.307 1.00 95.31 335 THR A C 1
ATOM 2659 O O . THR A 1 335 ? 19.351 7.444 -15.408 1.00 95.31 335 THR A O 1
ATOM 2662 N N . TRP A 1 336 ? 18.542 6.373 -13.624 1.00 96.00 336 TRP A N 1
ATOM 2663 C CA . TRP A 1 336 ? 18.719 5.075 -14.259 1.00 96.00 336 TRP A CA 1
ATOM 2664 C C . TRP A 1 336 ? 17.568 4.792 -15.218 1.00 96.00 336 TRP A C 1
ATOM 2666 O O . TRP A 1 336 ? 16.389 5.002 -14.898 1.00 96.00 336 TRP A O 1
ATOM 2676 N N . ARG A 1 337 ? 17.919 4.281 -16.399 1.00 94.56 337 ARG A N 1
ATOM 2677 C CA . ARG A 1 337 ? 16.960 3.852 -17.410 1.00 94.56 337 ARG A CA 1
ATOM 2678 C C . ARG A 1 337 ? 16.790 2.341 -17.446 1.00 94.56 337 ARG A C 1
ATOM 2680 O O . ARG A 1 337 ? 17.647 1.597 -16.973 1.00 94.56 337 ARG A O 1
ATOM 2687 N N . LEU A 1 338 ? 15.684 1.905 -18.044 1.00 93.75 338 LEU A N 1
ATOM 2688 C CA . LEU A 1 338 ? 15.488 0.511 -18.440 1.00 93.75 338 LEU A CA 1
ATOM 2689 C C . LEU A 1 338 ? 16.685 0.022 -19.258 1.00 93.75 338 LEU A C 1
ATOM 2691 O O . LEU A 1 338 ? 17.203 0.756 -20.107 1.00 93.75 338 LEU A O 1
ATOM 2695 N N . GLY A 1 339 ? 17.128 -1.197 -18.964 1.00 94.12 339 GLY A N 1
ATOM 2696 C CA . GLY A 1 339 ? 18.269 -1.795 -19.637 1.00 94.12 339 GLY A CA 1
ATOM 2697 C C . GLY A 1 339 ? 17.953 -2.313 -21.030 1.00 94.12 339 GLY A C 1
ATOM 2698 O O . GLY A 1 339 ? 16.803 -2.582 -21.371 1.00 94.12 339 GLY A O 1
ATOM 2699 N N . ASP A 1 340 ? 19.007 -2.493 -21.819 1.00 93.81 340 ASP A N 1
ATOM 2700 C CA . ASP A 1 340 ? 18.897 -2.969 -23.194 1.00 93.81 340 ASP A CA 1
ATOM 2701 C C . ASP A 1 340 ? 18.896 -4.503 -23.239 1.00 93.81 340 ASP A C 1
ATOM 2703 O O . ASP A 1 340 ? 19.726 -5.164 -22.603 1.00 93.81 340 ASP A O 1
ATOM 2707 N N . TYR A 1 341 ? 17.983 -5.091 -24.015 1.00 95.31 341 TYR A N 1
ATOM 2708 C CA . TYR A 1 341 ? 18.023 -6.528 -24.285 1.00 95.31 341 TYR A CA 1
ATOM 2709 C C . TYR A 1 341 ? 19.273 -6.895 -25.105 1.00 95.31 341 TYR A C 1
ATOM 2711 O O . TYR A 1 341 ? 19.789 -6.068 -25.866 1.00 95.31 341 TYR A O 1
ATOM 2719 N N . PRO A 1 342 ? 19.782 -8.137 -24.988 1.00 95.38 342 PRO A N 1
ATOM 2720 C CA . PRO A 1 342 ? 20.909 -8.586 -25.794 1.00 95.38 342 PRO A CA 1
ATOM 2721 C C . PRO A 1 342 ? 20.636 -8.426 -27.296 1.00 95.38 342 PRO A C 1
ATOM 2723 O O . PRO A 1 342 ? 19.630 -8.917 -27.794 1.00 95.38 342 PRO A O 1
ATOM 2726 N N . LYS A 1 343 ? 21.572 -7.809 -28.028 1.00 94.31 343 LYS A N 1
ATOM 2727 C CA . LYS A 1 343 ? 21.516 -7.656 -29.495 1.00 94.31 343 LYS A CA 1
ATOM 2728 C C . LYS A 1 343 ? 21.819 -8.984 -30.194 1.00 94.31 343 LYS A C 1
ATOM 2730 O O . LYS A 1 343 ? 22.928 -9.197 -30.691 1.00 94.31 343 LYS A O 1
ATOM 2735 N N . LYS A 1 344 ? 20.871 -9.916 -30.136 1.00 95.88 344 LYS A N 1
ATOM 2736 C CA . LYS A 1 344 ? 20.950 -11.237 -30.767 1.00 95.88 344 LYS A CA 1
ATOM 2737 C C . LYS A 1 344 ? 19.658 -11.530 -31.534 1.00 95.88 344 LYS A C 1
ATOM 2739 O O . LYS A 1 344 ? 18.595 -11.101 -31.077 1.00 95.88 344 LYS A O 1
ATOM 2744 N N . PRO A 1 345 ? 19.716 -12.332 -32.617 1.00 95.88 345 PRO A N 1
ATOM 2745 C CA . PRO A 1 345 ? 18.550 -12.614 -33.451 1.00 95.88 345 PRO A CA 1
ATOM 2746 C C . PRO A 1 345 ? 17.324 -13.099 -32.673 1.00 95.88 345 PRO A C 1
ATOM 2748 O O . PRO A 1 345 ? 16.208 -12.738 -33.018 1.00 95.88 345 PRO A O 1
ATOM 2751 N N . GLU A 1 346 ? 17.489 -13.898 -31.621 1.00 95.31 346 GLU A N 1
ATOM 2752 C CA . GLU A 1 346 ? 16.369 -14.389 -30.813 1.00 95.31 346 GLU A CA 1
ATOM 2753 C C . GLU A 1 346 ? 15.605 -13.281 -30.063 1.00 95.31 346 GLU A C 1
ATOM 2755 O O . GLU A 1 346 ? 14.387 -13.384 -29.932 1.00 95.31 346 GLU A O 1
ATOM 2760 N N . TYR A 1 347 ? 16.281 -12.212 -29.625 1.00 94.75 347 TYR A N 1
ATOM 2761 C CA . TYR A 1 347 ? 15.645 -11.060 -28.970 1.00 94.75 347 TYR A CA 1
ATOM 2762 C C . TYR A 1 347 ? 15.095 -10.064 -29.991 1.00 94.75 347 TYR A C 1
ATOM 2764 O O . TYR A 1 347 ? 14.010 -9.526 -29.780 1.00 94.75 347 TYR A O 1
ATOM 2772 N N . ASP A 1 348 ? 15.804 -9.851 -31.102 1.00 92.75 348 ASP A N 1
ATOM 2773 C CA . ASP A 1 348 ? 15.376 -8.939 -32.171 1.00 92.75 348 ASP A CA 1
ATOM 2774 C C . ASP A 1 348 ? 14.146 -9.484 -32.919 1.00 92.75 348 ASP A C 1
ATOM 2776 O O . ASP A 1 348 ? 13.265 -8.729 -33.324 1.00 92.75 348 ASP A O 1
ATOM 2780 N N . ASN A 1 349 ? 14.053 -10.812 -33.064 1.00 94.00 349 ASN A N 1
ATOM 2781 C CA . ASN A 1 349 ? 12.908 -11.495 -33.675 1.00 94.00 349 ASN A CA 1
ATOM 2782 C C . ASN A 1 349 ? 11.756 -11.748 -32.684 1.00 94.00 349 ASN A C 1
ATOM 2784 O O . ASN A 1 349 ? 10.733 -12.330 -33.064 1.00 94.00 349 ASN A O 1
ATOM 2788 N N . ALA A 1 350 ? 11.907 -11.373 -31.411 1.00 89.25 350 ALA A N 1
ATOM 2789 C CA . ALA A 1 350 ? 10.857 -11.535 -30.418 1.00 89.25 350 ALA A CA 1
ATOM 2790 C C . ALA A 1 350 ? 9.666 -10.625 -30.755 1.00 89.25 350 ALA A C 1
ATOM 2792 O O . ALA A 1 350 ? 9.814 -9.435 -31.009 1.00 89.25 350 ALA A O 1
ATOM 2793 N N . LYS A 1 351 ? 8.452 -11.184 -30.735 1.00 85.75 351 LYS A N 1
ATOM 2794 C CA . LYS A 1 351 ? 7.238 -10.463 -31.159 1.00 85.75 351 LYS A CA 1
ATOM 2795 C C . LYS A 1 351 ? 6.836 -9.318 -30.223 1.00 85.75 351 LYS A C 1
ATOM 2797 O O . LYS A 1 351 ? 6.084 -8.438 -30.627 1.00 85.75 351 LYS A O 1
ATOM 2802 N N . ASN A 1 352 ? 7.248 -9.390 -28.961 1.00 86.69 352 ASN A N 1
ATOM 2803 C CA . ASN A 1 352 ? 6.965 -8.412 -27.917 1.00 86.69 352 ASN A CA 1
ATOM 2804 C C . ASN A 1 352 ? 7.931 -8.608 -26.738 1.00 86.69 352 ASN A C 1
ATOM 2806 O O . ASN A 1 352 ? 8.662 -9.601 -26.676 1.00 86.69 352 ASN A O 1
ATOM 2810 N N . GLU A 1 353 ? 7.894 -7.674 -25.788 1.00 87.38 353 GLU A N 1
ATOM 2811 C CA . GLU A 1 353 ? 8.772 -7.689 -24.620 1.00 87.38 353 GLU A CA 1
ATOM 2812 C C . GLU A 1 353 ? 8.572 -8.920 -23.723 1.00 87.38 353 GLU A C 1
ATOM 2814 O O . GLU A 1 353 ? 9.552 -9.466 -23.230 1.00 87.38 353 GLU A O 1
ATOM 2819 N N . ASN A 1 354 ? 7.351 -9.447 -23.578 1.00 85.44 354 ASN A N 1
ATOM 2820 C CA . ASN A 1 354 ? 7.120 -10.653 -22.770 1.00 85.44 354 ASN A CA 1
ATOM 2821 C C . ASN A 1 354 ? 7.952 -11.843 -23.284 1.00 85.44 354 ASN A C 1
ATOM 2823 O O . ASN A 1 354 ? 8.506 -12.621 -22.505 1.00 85.44 354 ASN A O 1
ATOM 2827 N N . VAL A 1 355 ? 8.102 -11.974 -24.606 1.00 86.19 355 VAL A N 1
ATOM 2828 C CA . VAL A 1 355 ? 8.971 -13.001 -25.202 1.00 86.19 355 VAL A CA 1
ATOM 2829 C C . VAL A 1 355 ? 10.446 -12.723 -24.888 1.00 86.19 355 VAL A C 1
ATOM 2831 O O . VAL A 1 355 ? 11.179 -13.655 -24.557 1.00 86.19 355 VAL A O 1
ATOM 2834 N N . GLN A 1 356 ? 10.880 -11.462 -24.932 1.00 91.19 356 GLN A N 1
ATOM 2835 C CA . GLN A 1 356 ? 12.252 -11.068 -24.585 1.00 91.19 356 GLN A CA 1
ATOM 2836 C C . GLN A 1 356 ? 12.568 -11.332 -23.105 1.00 91.19 356 GLN A C 1
ATOM 2838 O O . GLN A 1 356 ? 13.611 -11.912 -22.795 1.00 91.19 356 GLN A O 1
ATOM 2843 N N . MET A 1 357 ? 11.649 -11.001 -22.195 1.00 91.56 357 MET A N 1
ATOM 2844 C CA . MET A 1 357 ? 11.772 -11.311 -20.770 1.00 91.56 357 MET A CA 1
ATOM 2845 C C . MET A 1 357 ? 11.865 -12.815 -20.537 1.00 91.56 357 MET A C 1
ATOM 2847 O O . MET A 1 357 ? 12.735 -13.265 -19.794 1.00 91.56 357 MET A O 1
ATOM 2851 N N . LYS A 1 358 ? 11.029 -13.619 -21.210 1.00 88.12 358 LYS A N 1
ATOM 2852 C CA . LYS A 1 358 ? 11.094 -15.085 -21.116 1.00 88.12 358 LYS A CA 1
ATOM 2853 C C . LYS A 1 358 ? 12.454 -15.627 -21.563 1.00 88.12 358 LYS A C 1
ATOM 2855 O O . LYS A 1 358 ? 13.025 -16.470 -20.873 1.00 88.12 358 LYS A O 1
ATOM 2860 N N . LEU A 1 359 ? 13.002 -15.119 -22.671 1.00 91.12 359 LEU A N 1
ATOM 2861 C CA . LEU A 1 359 ? 14.357 -15.460 -23.131 1.00 91.12 359 LEU A CA 1
ATOM 2862 C C . LEU A 1 359 ? 15.432 -15.068 -22.108 1.00 91.12 359 LEU A C 1
ATOM 2864 O O . LEU A 1 359 ? 16.449 -15.747 -21.990 1.00 91.12 359 LEU A O 1
ATOM 2868 N N . LEU A 1 360 ? 15.200 -13.999 -21.344 1.00 93.12 360 LEU A N 1
ATOM 2869 C CA . LEU A 1 360 ? 16.056 -13.560 -20.242 1.00 93.12 360 LEU A CA 1
ATOM 2870 C C . LEU A 1 360 ? 15.695 -14.208 -18.889 1.00 93.12 360 LEU A C 1
ATOM 2872 O O . LEU A 1 360 ? 16.149 -13.758 -17.840 1.00 93.12 360 LEU A O 1
ATOM 2876 N N . GLY A 1 361 ? 14.912 -15.289 -18.892 1.00 90.75 361 GLY A N 1
ATOM 2877 C CA . GLY A 1 361 ? 14.595 -16.059 -17.691 1.00 90.75 361 GLY A CA 1
ATOM 2878 C C . GLY A 1 361 ? 13.505 -15.455 -16.807 1.00 90.75 361 GLY A C 1
ATOM 2879 O O . GLY A 1 361 ? 13.481 -15.785 -15.626 1.00 90.75 361 GLY A O 1
ATOM 2880 N N . GLY A 1 362 ? 12.622 -14.620 -17.360 1.00 90.75 362 GLY A N 1
ATOM 2881 C CA . GLY A 1 362 ? 11.448 -14.051 -16.684 1.00 90.75 362 GLY A CA 1
ATOM 2882 C C . GLY A 1 362 ? 11.620 -12.615 -16.185 1.00 90.75 362 GLY A C 1
ATOM 2883 O O . GLY A 1 362 ? 10.799 -12.158 -15.403 1.00 90.75 362 GLY A O 1
ATOM 2884 N N . ARG A 1 363 ? 12.671 -11.906 -16.612 1.00 93.50 363 ARG A N 1
ATOM 2885 C CA . ARG A 1 363 ? 12.991 -10.547 -16.145 1.00 93.50 363 ARG A CA 1
ATOM 2886 C C . ARG A 1 363 ? 13.325 -9.587 -17.277 1.00 93.50 363 ARG A C 1
ATOM 2888 O O . ARG A 1 363 ? 13.751 -10.012 -18.351 1.00 93.50 363 ARG A O 1
ATOM 2895 N N . ARG A 1 364 ? 13.250 -8.292 -16.989 1.00 94.19 364 ARG A N 1
ATOM 2896 C CA . ARG A 1 364 ? 13.853 -7.222 -17.783 1.00 94.19 364 ARG A CA 1
ATOM 2897 C C . ARG A 1 364 ? 15.380 -7.178 -17.578 1.00 94.19 364 ARG A C 1
ATOM 2899 O O . ARG A 1 364 ? 15.911 -7.745 -16.607 1.00 94.19 364 ARG A O 1
ATOM 2906 N N . PRO A 1 365 ? 16.128 -6.542 -18.497 1.00 96.69 365 PRO A N 1
ATOM 2907 C CA . PRO A 1 365 ? 17.565 -6.343 -18.350 1.00 96.69 365 PRO A CA 1
ATOM 2908 C C . PRO A 1 365 ? 17.892 -5.454 -17.148 1.00 96.69 365 PRO A C 1
ATOM 2910 O O . PRO A 1 365 ? 17.067 -4.663 -16.699 1.00 96.69 365 PRO A O 1
ATOM 2913 N N . HIS A 1 366 ? 19.120 -5.572 -16.639 1.00 97.56 366 HIS A N 1
ATOM 2914 C CA . HIS A 1 366 ? 19.572 -4.711 -15.546 1.00 97.56 366 HIS A CA 1
ATOM 2915 C C . HIS A 1 366 ? 19.571 -3.238 -15.971 1.00 97.56 366 HIS A C 1
ATOM 2917 O O . HIS A 1 366 ? 19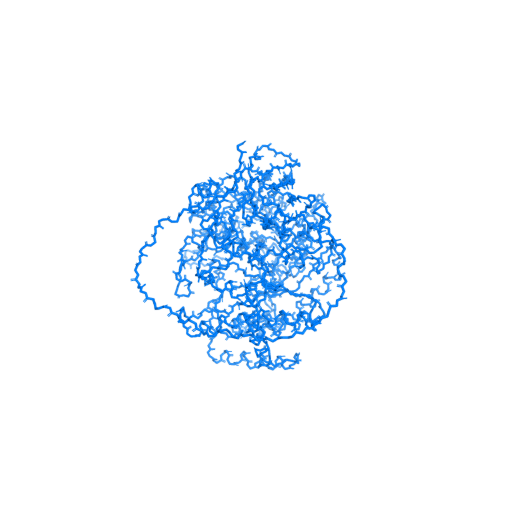.906 -2.959 -17.125 1.00 97.56 366 HIS A O 1
ATOM 2923 N N . PRO A 1 367 ? 19.238 -2.308 -15.060 1.00 97.31 367 PRO A N 1
ATOM 2924 C CA . PRO A 1 367 ? 19.142 -0.895 -15.394 1.00 97.31 367 PRO A CA 1
ATOM 2925 C C . PRO A 1 367 ? 20.480 -0.337 -15.894 1.00 97.31 367 PRO A C 1
ATOM 2927 O O . PRO A 1 367 ? 21.548 -0.836 -15.539 1.00 97.31 367 PRO A O 1
ATOM 2930 N N . ILE A 1 368 ? 20.409 0.708 -16.716 1.00 97.25 368 ILE A N 1
ATOM 2931 C CA . ILE A 1 368 ? 21.563 1.429 -17.268 1.00 97.25 368 ILE A CA 1
ATOM 2932 C C . ILE A 1 368 ? 21.641 2.796 -16.595 1.00 97.25 368 ILE A C 1
ATOM 2934 O O . ILE A 1 368 ? 20.638 3.512 -16.525 1.00 97.25 368 ILE A O 1
ATOM 2938 N N . ASP A 1 369 ? 22.825 3.183 -16.134 1.00 96.50 369 ASP A N 1
ATOM 2939 C CA . ASP A 1 369 ? 23.063 4.541 -15.659 1.00 96.50 369 ASP A CA 1
ATOM 2940 C C . ASP A 1 369 ? 23.200 5.481 -16.864 1.00 96.50 369 ASP A C 1
ATOM 2942 O O . ASP A 1 369 ? 24.125 5.362 -17.665 1.00 96.50 369 ASP A O 1
ATOM 2946 N N . THR A 1 370 ? 22.272 6.429 -17.021 1.00 95.88 370 THR A N 1
ATOM 2947 C CA . THR A 1 370 ? 22.290 7.359 -18.164 1.00 95.88 370 THR A CA 1
ATOM 2948 C C . THR A 1 370 ? 23.480 8.316 -18.147 1.00 95.88 370 THR A C 1
ATOM 2950 O O . THR A 1 370 ? 23.826 8.866 -19.194 1.00 95.88 370 THR A O 1
ATOM 2953 N N . ALA A 1 371 ? 24.124 8.514 -16.992 1.00 93.75 371 ALA A N 1
ATOM 2954 C CA . ALA A 1 371 ? 25.323 9.336 -16.885 1.00 93.75 371 ALA A CA 1
ATOM 2955 C C . ALA A 1 371 ? 26.549 8.667 -17.526 1.00 93.75 371 ALA A C 1
ATOM 2957 O O . ALA A 1 371 ? 27.410 9.368 -18.058 1.00 93.75 371 ALA A O 1
ATOM 2958 N N . THR A 1 372 ? 26.629 7.333 -17.495 1.00 94.38 372 THR A N 1
ATOM 2959 C CA . THR A 1 372 ? 27.785 6.567 -17.998 1.00 94.38 372 THR A CA 1
ATOM 2960 C C . THR A 1 372 ? 27.477 5.771 -19.265 1.00 94.38 372 THR A C 1
ATOM 2962 O O . THR A 1 372 ? 28.383 5.497 -20.047 1.00 94.38 372 THR A O 1
ATOM 2965 N N . GLY A 1 373 ? 26.208 5.422 -19.499 1.00 94.62 373 GLY A N 1
ATOM 2966 C CA . GLY A 1 373 ? 25.784 4.513 -20.567 1.00 94.62 373 GLY A CA 1
ATOM 2967 C C . GLY A 1 373 ? 26.062 3.040 -20.253 1.00 94.62 373 GLY A C 1
ATOM 2968 O O . GLY A 1 373 ? 25.884 2.186 -21.119 1.00 94.62 373 GLY A O 1
ATOM 2969 N N . GLU A 1 374 ? 26.496 2.736 -19.030 1.00 96.31 374 GLU A N 1
ATOM 2970 C CA . GLU A 1 374 ? 26.856 1.391 -18.584 1.00 96.31 374 GLU A CA 1
ATOM 2971 C C . GLU A 1 374 ? 25.763 0.780 -17.701 1.00 96.31 374 GLU A C 1
ATOM 2973 O O . GLU A 1 374 ? 24.895 1.476 -17.170 1.00 96.31 374 GLU A O 1
ATOM 2978 N N . VAL A 1 375 ? 25.814 -0.543 -17.514 1.00 97.25 375 VAL A N 1
ATOM 2979 C CA . VAL A 1 375 ? 24.955 -1.231 -16.539 1.00 97.25 375 VAL A CA 1
ATOM 2980 C C . VAL A 1 375 ? 25.181 -0.621 -15.162 1.00 97.25 375 VAL A C 1
ATOM 2982 O O . VAL A 1 375 ? 26.317 -0.494 -14.709 1.00 97.25 375 VAL A O 1
ATOM 2985 N N . ALA A 1 376 ? 24.087 -0.253 -14.504 1.00 97.62 376 ALA A N 1
ATOM 2986 C CA . ALA A 1 376 ? 24.104 0.420 -13.222 1.00 97.62 376 ALA A CA 1
ATOM 2987 C C . ALA A 1 376 ? 24.868 -0.395 -12.163 1.00 97.62 376 ALA A C 1
ATOM 2989 O O . ALA A 1 376 ? 24.627 -1.595 -11.967 1.00 97.62 376 ALA A O 1
ATOM 2990 N N . GLY A 1 377 ? 25.789 0.284 -11.474 1.00 97.06 377 GLY A N 1
ATOM 2991 C CA . GLY A 1 377 ? 26.550 -0.251 -10.342 1.00 97.06 377 GLY A CA 1
ATOM 2992 C C . GLY A 1 377 ? 25.706 -0.358 -9.070 1.00 97.06 377 GLY A C 1
ATOM 2993 O O . GLY A 1 377 ? 24.497 -0.545 -9.140 1.00 97.06 377 GLY A O 1
ATOM 2994 N N . ASP A 1 378 ? 26.327 -0.245 -7.898 1.00 97.19 378 ASP A N 1
ATOM 2995 C CA . ASP A 1 378 ? 25.592 -0.248 -6.627 1.00 97.19 378 ASP A CA 1
ATOM 2996 C C . ASP A 1 378 ? 24.662 0.970 -6.508 1.00 97.19 378 ASP A C 1
ATOM 2998 O O . ASP A 1 378 ? 25.022 2.084 -6.903 1.00 97.19 378 ASP A O 1
ATOM 3002 N N . LEU A 1 379 ? 23.468 0.765 -5.937 1.00 97.69 379 LEU A N 1
ATOM 3003 C CA . LEU A 1 379 ? 22.528 1.860 -5.695 1.00 97.69 379 LEU A CA 1
ATOM 3004 C C . LEU A 1 379 ? 23.052 2.795 -4.602 1.00 97.69 379 LEU A C 1
ATOM 3006 O O . LEU A 1 379 ? 23.019 4.011 -4.768 1.00 97.69 379 LEU A O 1
ATOM 3010 N N . LEU A 1 380 ? 23.556 2.244 -3.495 1.00 97.31 380 LEU A N 1
ATOM 3011 C CA . LEU A 1 380 ? 24.139 3.040 -2.417 1.00 97.31 380 LEU A CA 1
ATOM 3012 C C . LEU A 1 380 ? 25.618 3.288 -2.677 1.00 97.31 380 LEU A C 1
ATOM 3014 O O . LEU A 1 380 ? 26.436 2.367 -2.657 1.00 97.31 380 LEU A O 1
ATOM 3018 N N . ILE A 1 381 ? 25.968 4.557 -2.855 1.00 95.94 381 ILE A N 1
ATOM 3019 C CA . ILE A 1 381 ? 27.341 4.999 -3.094 1.00 95.94 381 ILE A CA 1
ATOM 3020 C C . ILE A 1 381 ? 27.789 5.973 -2.009 1.00 95.94 381 ILE A C 1
ATOM 3022 O O . ILE A 1 381 ? 26.991 6.715 -1.434 1.00 95.94 381 ILE A O 1
ATOM 3026 N N . LYS A 1 382 ? 29.093 5.972 -1.718 1.00 94.50 382 LYS A N 1
ATOM 3027 C CA . LYS A 1 382 ? 29.696 6.941 -0.800 1.00 94.50 382 LYS A CA 1
ATOM 3028 C C . LYS A 1 382 ? 29.990 8.241 -1.536 1.00 94.50 382 LYS A C 1
ATOM 3030 O O . LYS A 1 382 ? 30.686 8.242 -2.551 1.00 94.50 382 LYS A O 1
ATOM 3035 N N . ASN A 1 383 ? 29.498 9.339 -0.990 1.00 89.00 383 ASN A N 1
ATOM 3036 C CA . ASN A 1 383 ? 29.817 10.685 -1.433 1.00 89.00 383 ASN A CA 1
ATOM 3037 C C . ASN A 1 383 ? 31.239 11.080 -0.982 1.00 89.00 383 ASN A C 1
ATOM 3039 O O . ASN A 1 383 ? 31.783 10.475 -0.051 1.00 89.00 383 ASN A O 1
ATOM 3043 N N . PRO A 1 384 ? 31.857 12.107 -1.602 1.00 88.44 384 PRO A N 1
ATOM 3044 C CA . PRO A 1 384 ? 33.194 12.578 -1.221 1.00 88.44 384 PRO A CA 1
ATOM 3045 C C . PRO A 1 384 ? 33.328 13.002 0.249 1.00 88.44 384 PRO A C 1
ATOM 3047 O O . PRO A 1 384 ? 34.417 12.924 0.812 1.00 88.44 384 PRO A O 1
ATOM 3050 N N . ASP A 1 385 ? 32.230 13.428 0.876 1.00 87.56 385 ASP A N 1
ATOM 3051 C CA . ASP A 1 385 ? 32.161 13.800 2.295 1.00 87.56 385 ASP A CA 1
ATOM 3052 C C . ASP A 1 385 ? 31.984 12.597 3.247 1.00 87.56 385 ASP A C 1
ATOM 3054 O O . ASP A 1 385 ? 31.938 12.767 4.464 1.00 87.56 385 ASP A O 1
ATOM 3058 N N . GLY A 1 386 ? 31.905 11.378 2.706 1.00 90.56 386 GLY A N 1
ATOM 3059 C CA . GLY A 1 386 ? 31.726 10.135 3.453 1.00 90.56 386 GLY A CA 1
ATOM 3060 C C . GLY A 1 386 ? 30.271 9.757 3.739 1.00 90.56 386 GLY A C 1
ATOM 3061 O O . GLY A 1 386 ? 30.041 8.648 4.231 1.00 90.56 386 GLY A O 1
ATOM 3062 N N . SER A 1 387 ? 29.297 10.616 3.418 1.00 91.31 387 SER A N 1
ATOM 3063 C CA . SER A 1 387 ? 27.874 10.270 3.502 1.00 91.31 387 SER A CA 1
ATOM 3064 C C . SER A 1 387 ? 27.500 9.208 2.461 1.00 91.31 387 SER A C 1
ATOM 3066 O O . SER A 1 387 ? 28.177 9.043 1.446 1.00 91.31 387 SER A O 1
ATOM 3068 N N . VAL A 1 388 ? 26.430 8.455 2.715 1.00 94.75 388 VAL A N 1
ATOM 3069 C CA . VAL A 1 388 ? 25.866 7.502 1.748 1.00 94.75 388 VAL A CA 1
ATOM 3070 C C . VAL A 1 388 ? 24.706 8.180 1.030 1.00 94.75 388 VAL A C 1
ATOM 3072 O O . VAL A 1 388 ? 23.903 8.850 1.674 1.00 94.75 388 VAL A O 1
ATOM 3075 N N . GLY A 1 389 ? 24.614 8.008 -0.285 1.00 94.31 389 GLY A N 1
ATOM 3076 C CA . GLY A 1 389 ? 23.499 8.502 -1.088 1.00 94.31 389 GLY A CA 1
ATOM 3077 C C . GLY A 1 389 ? 23.089 7.514 -2.174 1.00 94.31 389 GLY A C 1
ATOM 3078 O O . GLY A 1 389 ? 23.786 6.533 -2.437 1.00 94.31 389 GLY A O 1
ATOM 3079 N N . ILE A 1 390 ? 21.955 7.798 -2.809 1.00 96.12 390 ILE A N 1
ATOM 3080 C CA . ILE A 1 390 ? 21.404 6.988 -3.897 1.00 96.12 390 ILE A CA 1
ATOM 3081 C C . ILE A 1 390 ? 22.020 7.436 -5.223 1.00 96.12 390 ILE A C 1
ATOM 3083 O O . ILE A 1 390 ? 21.836 8.573 -5.655 1.00 96.12 390 ILE A O 1
ATOM 3087 N N . SER A 1 391 ? 22.751 6.540 -5.880 1.00 96.31 391 SER A N 1
ATOM 3088 C CA . SER A 1 391 ? 23.256 6.744 -7.235 1.00 96.31 391 SER A CA 1
ATOM 3089 C C . SER A 1 391 ? 22.105 7.063 -8.187 1.00 96.31 391 SER A C 1
ATOM 3091 O O . SER A 1 391 ? 21.055 6.428 -8.127 1.00 96.31 391 SER A O 1
ATOM 3093 N N . GLY A 1 392 ? 22.290 8.062 -9.047 1.00 94.12 392 GLY A N 1
ATOM 3094 C CA . GLY A 1 392 ? 21.263 8.546 -9.969 1.00 94.12 392 GLY A CA 1
ATOM 3095 C C . GLY A 1 392 ? 20.177 9.437 -9.349 1.00 94.12 392 GLY A C 1
ATOM 3096 O O . GLY A 1 392 ? 19.224 9.798 -10.042 1.00 94.12 392 GLY A O 1
ATOM 3097 N N . ASP A 1 393 ? 20.288 9.806 -8.069 1.00 93.81 393 ASP A N 1
ATOM 3098 C CA . ASP A 1 393 ? 19.479 10.877 -7.477 1.00 93.81 393 ASP A CA 1
ATOM 3099 C C . ASP A 1 393 ? 20.108 12.250 -7.772 1.00 93.81 393 ASP A C 1
ATOM 3101 O O . ASP A 1 393 ? 21.236 12.545 -7.377 1.00 93.81 393 ASP A O 1
ATOM 3105 N N . LEU A 1 394 ? 19.349 13.123 -8.436 1.00 92.88 394 LEU A N 1
ATOM 3106 C CA . LEU A 1 394 ? 19.773 14.482 -8.786 1.00 92.88 394 LEU A CA 1
ATOM 3107 C C . LEU A 1 394 ? 19.963 15.395 -7.567 1.00 92.88 394 LEU A C 1
ATOM 3109 O O . LEU A 1 394 ? 20.613 16.437 -7.676 1.00 92.88 394 LEU A O 1
ATOM 3113 N N . LEU A 1 395 ? 19.406 15.023 -6.413 1.00 91.44 395 LEU A N 1
ATOM 3114 C CA . LEU A 1 395 ? 19.580 15.742 -5.154 1.00 91.44 395 LEU A CA 1
ATOM 3115 C C . LEU A 1 395 ? 20.785 15.268 -4.340 1.00 91.44 395 LEU A C 1
ATOM 3117 O O . LEU A 1 395 ? 21.052 15.854 -3.281 1.00 91.44 395 LEU A O 1
ATOM 3121 N N . ARG A 1 396 ? 21.499 14.232 -4.792 1.00 91.69 396 ARG A N 1
ATOM 3122 C CA . ARG A 1 396 ? 22.605 13.632 -4.045 1.00 91.69 396 ARG A CA 1
ATOM 3123 C C . ARG A 1 396 ? 23.795 14.580 -3.907 1.00 91.69 396 ARG A C 1
ATOM 3125 O O . ARG A 1 396 ? 24.284 14.741 -2.791 1.00 91.69 396 ARG A O 1
ATOM 3132 N N . SER A 1 397 ? 24.250 15.221 -4.991 1.00 90.00 397 SER A N 1
ATOM 3133 C CA . SER A 1 397 ? 25.389 16.150 -4.934 1.00 90.00 397 SER A CA 1
ATOM 3134 C C . SER A 1 397 ? 25.319 17.318 -5.939 1.00 90.00 397 SER A C 1
ATOM 3136 O O . SER A 1 397 ? 24.612 17.241 -6.950 1.00 90.00 397 SER A O 1
ATOM 3138 N N . PRO A 1 398 ? 26.068 18.419 -5.703 1.00 90.69 398 PRO A N 1
ATOM 3139 C CA . PRO A 1 398 ? 26.195 19.519 -6.663 1.00 90.69 398 PRO A CA 1
ATOM 3140 C C . PRO A 1 398 ? 26.744 19.090 -8.031 1.00 90.69 398 PRO A C 1
ATOM 3142 O O . PRO A 1 398 ? 26.413 19.704 -9.048 1.00 90.69 398 PRO A O 1
ATOM 3145 N N . GLU A 1 399 ? 27.580 18.053 -8.073 1.00 91.06 399 GLU A N 1
ATOM 3146 C CA . GLU A 1 399 ? 28.142 17.502 -9.307 1.00 91.06 399 GLU A CA 1
ATOM 3147 C C . GLU A 1 399 ? 27.063 16.830 -10.162 1.00 91.06 399 GLU A C 1
ATOM 3149 O O . GLU A 1 399 ? 27.006 17.104 -11.361 1.00 91.06 399 GLU A O 1
ATOM 3154 N N . ASP A 1 400 ? 26.167 16.040 -9.561 1.00 91.50 400 ASP A N 1
ATOM 3155 C CA . ASP A 1 400 ? 25.032 15.431 -10.277 1.00 91.50 400 ASP A CA 1
ATOM 3156 C C . ASP A 1 400 ? 24.080 16.503 -10.813 1.00 91.50 400 ASP A C 1
ATOM 3158 O O . ASP A 1 400 ? 23.690 16.492 -11.985 1.00 91.50 400 ASP A O 1
ATOM 3162 N N . ALA A 1 401 ? 23.767 17.494 -9.972 1.00 93.31 401 ALA A N 1
ATOM 3163 C CA . ALA A 1 401 ? 22.968 18.652 -10.352 1.00 93.31 401 ALA A CA 1
ATOM 3164 C C . ALA A 1 401 ? 23.579 19.396 -11.552 1.00 93.31 401 ALA A C 1
ATOM 3166 O O . ALA A 1 401 ? 22.868 19.794 -12.484 1.00 93.31 401 ALA A O 1
ATOM 3167 N N . LYS A 1 402 ? 24.904 19.584 -11.548 1.00 94.69 402 LYS A N 1
ATOM 3168 C CA . LYS A 1 402 ? 25.634 20.213 -12.652 1.00 94.69 402 LYS A CA 1
ATOM 3169 C C . LYS A 1 402 ? 25.596 19.346 -13.910 1.00 94.69 402 LYS A C 1
ATOM 3171 O O . LYS A 1 402 ? 25.328 19.889 -14.981 1.00 94.69 402 LYS A O 1
ATOM 3176 N N . LEU A 1 403 ? 25.826 18.038 -13.792 1.00 94.62 403 LEU A N 1
ATOM 3177 C CA . LEU A 1 403 ? 25.817 17.106 -14.922 1.00 94.62 403 LEU A CA 1
ATOM 3178 C C . LEU A 1 403 ? 24.465 17.131 -15.645 1.00 94.62 403 LEU A C 1
ATOM 3180 O O . LEU A 1 403 ? 24.420 17.263 -16.868 1.00 94.62 403 LEU A O 1
ATOM 3184 N N . TYR A 1 404 ? 23.364 17.114 -14.891 1.00 95.06 404 TYR A N 1
ATOM 3185 C CA . TYR A 1 404 ? 22.021 17.245 -15.456 1.00 95.06 404 TYR A CA 1
ATOM 3186 C C . TYR A 1 404 ? 21.791 18.596 -16.138 1.00 95.06 404 TYR A C 1
ATOM 3188 O O . TYR A 1 404 ? 21.280 18.645 -17.257 1.00 95.06 404 TYR A O 1
ATOM 3196 N N . LYS A 1 405 ? 22.197 19.705 -15.511 1.00 95.12 405 LYS A N 1
ATOM 3197 C CA . LYS A 1 405 ? 22.056 21.046 -16.106 1.00 95.12 405 LYS A CA 1
ATOM 3198 C C . LYS A 1 405 ? 22.853 21.199 -17.395 1.00 95.12 405 LYS A C 1
ATOM 3200 O O . LYS A 1 405 ? 22.367 21.820 -18.338 1.00 95.12 405 LYS A O 1
ATOM 3205 N N . ASP A 1 406 ? 24.057 20.643 -17.450 1.00 96.31 406 ASP A N 1
ATOM 3206 C CA . ASP A 1 406 ? 24.869 20.655 -18.663 1.00 96.31 406 ASP A CA 1
ATOM 3207 C C . ASP A 1 406 ? 24.229 19.785 -19.757 1.00 96.31 406 ASP A C 1
ATOM 3209 O O . ASP A 1 406 ? 24.135 20.229 -20.901 1.00 96.31 406 ASP A O 1
ATOM 3213 N N . ALA A 1 407 ? 23.659 18.628 -19.404 1.00 95.94 407 ALA A N 1
ATOM 3214 C CA . ALA A 1 407 ? 22.893 17.812 -20.344 1.00 95.94 407 ALA A CA 1
ATOM 3215 C C . ALA A 1 407 ? 21.651 18.532 -20.898 1.00 95.94 407 ALA A C 1
ATOM 3217 O O . ALA A 1 407 ? 21.370 18.440 -22.091 1.00 95.94 407 ALA A O 1
ATOM 3218 N N . GLN A 1 408 ? 20.936 19.307 -20.076 1.00 94.50 408 GLN A N 1
ATOM 3219 C CA . GLN A 1 408 ? 19.803 20.117 -20.543 1.00 94.50 408 GLN A CA 1
ATOM 3220 C C . GLN A 1 408 ? 20.220 21.209 -21.536 1.00 94.50 408 GLN A C 1
ATOM 3222 O O . GLN A 1 408 ? 19.495 21.465 -22.495 1.00 94.50 408 GLN A O 1
ATOM 3227 N N . LYS A 1 409 ? 21.399 21.824 -21.365 1.00 96.25 409 LYS A N 1
ATOM 3228 C CA . LYS A 1 409 ? 21.931 22.780 -22.356 1.00 96.25 409 LYS A CA 1
ATOM 3229 C C . LYS A 1 409 ? 22.218 22.090 -23.686 1.00 96.25 409 LYS A C 1
ATOM 3231 O O . LYS A 1 409 ? 21.816 22.601 -24.725 1.00 96.25 409 LYS A O 1
ATOM 3236 N N . VAL A 1 410 ? 22.854 20.916 -23.645 1.00 97.00 410 VAL A N 1
ATOM 3237 C CA . VAL A 1 410 ? 23.126 20.108 -24.846 1.00 97.00 410 VAL A CA 1
ATOM 3238 C C . VAL A 1 410 ? 21.824 19.757 -25.570 1.00 97.00 410 VAL A C 1
ATOM 3240 O O . VAL A 1 410 ? 21.746 19.932 -26.784 1.00 97.00 410 VAL A O 1
ATOM 3243 N N . ARG A 1 411 ? 20.783 19.331 -24.837 1.00 95.06 411 ARG A N 1
ATOM 3244 C CA . ARG A 1 411 ? 19.453 19.066 -25.412 1.00 95.06 411 ARG A CA 1
ATOM 3245 C C . ARG A 1 411 ? 18.868 20.307 -26.076 1.00 95.06 411 ARG A C 1
ATOM 3247 O O . ARG A 1 411 ? 18.554 20.252 -27.255 1.00 95.06 411 ARG A O 1
ATOM 3254 N N . ALA A 1 412 ? 18.828 21.437 -25.370 1.00 95.38 412 ALA A N 1
ATOM 3255 C CA . ALA A 1 412 ? 18.285 22.684 -25.906 1.00 95.38 412 ALA A CA 1
ATOM 3256 C C . ALA A 1 412 ? 19.014 23.158 -27.178 1.00 95.38 412 ALA A C 1
ATOM 3258 O O . ALA A 1 412 ? 18.380 23.657 -28.107 1.00 95.38 412 ALA A O 1
ATOM 3259 N N . GLU A 1 413 ? 20.338 22.988 -27.248 1.00 97.00 413 GLU A N 1
ATOM 3260 C CA . GLU A 1 413 ? 21.119 23.306 -28.448 1.00 97.00 413 GLU A CA 1
ATOM 3261 C C . GLU A 1 413 ? 20.807 22.387 -29.634 1.00 97.00 413 GLU A C 1
ATOM 3263 O O . GLU A 1 413 ? 20.842 22.847 -30.777 1.00 97.00 413 GLU A O 1
ATOM 3268 N N . ILE A 1 414 ? 20.545 21.102 -29.381 1.00 96.94 414 ILE A N 1
ATOM 3269 C CA . ILE A 1 414 ? 20.166 20.124 -30.409 1.00 96.94 414 ILE A CA 1
ATOM 3270 C C . ILE A 1 414 ? 18.734 20.383 -30.873 1.00 96.94 414 ILE A C 1
ATOM 3272 O O . ILE A 1 414 ? 18.498 20.465 -32.077 1.00 96.94 414 ILE A O 1
ATOM 3276 N N . ASP A 1 415 ? 17.803 20.595 -29.947 1.00 94.75 415 ASP A N 1
ATOM 3277 C CA . ASP A 1 415 ? 16.397 20.874 -30.245 1.00 94.75 415 ASP A CA 1
ATOM 3278 C C . ASP A 1 415 ? 16.262 22.137 -31.100 1.00 94.75 415 ASP A C 1
ATOM 3280 O O . ASP A 1 415 ? 15.587 22.126 -32.123 1.00 94.75 415 ASP A O 1
ATOM 3284 N N . ALA A 1 416 ? 16.989 23.207 -30.758 1.00 95.88 416 ALA A N 1
ATOM 3285 C CA . ALA A 1 416 ? 16.987 24.454 -31.526 1.00 95.88 416 ALA A CA 1
ATOM 3286 C C . ALA A 1 416 ? 17.551 24.312 -32.955 1.00 95.88 416 ALA A C 1
ATOM 3288 O O . ALA A 1 416 ? 17.309 25.179 -33.796 1.00 95.88 416 ALA A O 1
ATOM 3289 N N . LYS A 1 417 ? 18.333 23.259 -33.225 1.00 96.25 417 LYS A N 1
ATOM 3290 C CA . LYS A 1 417 ? 18.917 22.960 -34.544 1.00 96.25 417 LYS A CA 1
ATOM 3291 C C . LYS A 1 417 ? 18.154 21.875 -35.302 1.00 96.25 417 LYS A C 1
ATOM 3293 O O . LYS A 1 417 ? 18.403 21.710 -36.494 1.00 96.25 417 LYS A O 1
ATOM 3298 N N . THR A 1 418 ? 17.282 21.131 -34.627 1.00 95.38 418 THR A N 1
ATOM 3299 C CA . THR A 1 418 ? 16.511 20.043 -35.227 1.00 95.38 418 THR A CA 1
ATOM 3300 C C . THR A 1 418 ? 15.361 20.654 -36.030 1.00 95.38 418 THR A C 1
ATOM 3302 O O . THR A 1 418 ? 14.576 21.418 -35.465 1.00 95.38 418 THR A O 1
ATOM 3305 N N . PRO A 1 419 ? 15.267 20.392 -37.346 1.00 94.56 419 PRO A N 1
ATOM 3306 C CA . PRO A 1 419 ? 14.174 20.906 -38.162 1.00 94.56 419 PRO A CA 1
ATOM 3307 C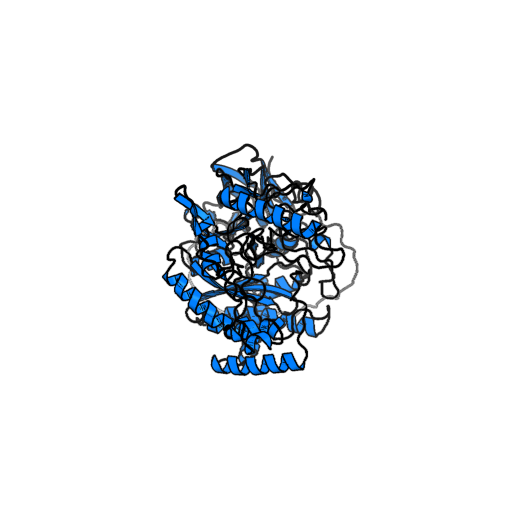 C . PRO A 1 419 ? 12.799 20.475 -37.638 1.00 94.56 419 PRO A C 1
ATOM 3309 O O . PRO A 1 419 ? 12.638 19.392 -37.079 1.00 94.56 419 PRO A O 1
ATOM 3312 N N . GLU A 1 420 ? 11.785 21.313 -37.855 1.00 92.06 420 GLU A N 1
ATOM 3313 C CA . GLU A 1 420 ? 10.405 20.983 -37.496 1.00 92.06 420 GLU A CA 1
ATOM 3314 C C . GLU A 1 420 ? 9.954 19.694 -38.207 1.00 92.06 420 GLU A C 1
ATOM 3316 O O . GLU A 1 420 ? 10.062 19.575 -39.428 1.00 92.06 420 GLU A O 1
ATOM 3321 N N . GLY A 1 421 ? 9.458 18.725 -37.434 1.00 91.31 421 GLY A N 1
ATOM 3322 C CA . GLY A 1 421 ? 9.047 17.407 -37.931 1.00 91.31 421 GLY A CA 1
ATOM 3323 C C . GLY A 1 421 ? 10.143 16.335 -37.918 1.00 91.31 421 GLY A C 1
ATOM 3324 O O . GLY A 1 421 ? 9.836 15.179 -38.206 1.00 91.31 421 GLY A O 1
ATOM 3325 N N . GLU A 1 422 ? 11.383 16.674 -37.555 1.00 94.00 422 GLU A N 1
ATOM 3326 C CA . GLU A 1 422 ? 12.446 15.696 -37.300 1.00 94.00 422 GLU A CA 1
ATOM 3327 C C . GLU A 1 422 ? 12.572 15.380 -35.802 1.00 94.00 422 GLU A C 1
ATOM 3329 O O . GLU A 1 422 ? 12.378 16.243 -34.945 1.00 94.00 422 GLU A O 1
ATOM 3334 N N . GLU A 1 423 ? 12.910 14.131 -35.472 1.00 92.31 423 GLU A N 1
ATOM 3335 C CA . GLU A 1 423 ? 13.214 13.743 -34.092 1.00 92.31 423 GLU A CA 1
ATOM 3336 C C . GLU A 1 423 ? 14.659 14.133 -33.728 1.00 92.31 423 GLU A C 1
ATOM 3338 O O . GLU A 1 423 ? 15.595 13.754 -34.448 1.00 92.31 423 GLU A O 1
ATOM 3343 N N . PRO A 1 424 ? 14.879 14.855 -32.612 1.00 93.12 424 PRO A N 1
ATOM 3344 C CA . PRO A 1 424 ? 16.218 15.228 -32.180 1.00 93.12 424 PRO A CA 1
ATOM 3345 C C . PRO A 1 424 ? 17.029 13.984 -31.803 1.00 93.12 424 PRO A C 1
ATOM 3347 O O . PRO A 1 424 ? 16.539 13.063 -31.149 1.00 93.12 424 PRO A O 1
ATOM 3350 N N . LYS A 1 425 ? 18.308 13.967 -32.192 1.00 93.88 425 LYS A N 1
ATOM 3351 C CA . LYS A 1 425 ? 19.249 12.891 -31.849 1.00 93.88 425 LYS A CA 1
ATOM 3352 C C . LYS A 1 425 ? 20.260 13.390 -30.834 1.00 93.88 425 LYS A C 1
ATOM 3354 O O . LYS A 1 425 ? 21.131 14.196 -31.162 1.00 93.88 425 LYS A O 1
ATOM 3359 N N . TYR A 1 426 ? 20.157 12.890 -29.612 1.00 93.81 426 TYR A N 1
ATOM 3360 C CA . TYR A 1 426 ? 21.069 13.244 -28.533 1.00 93.81 426 TYR A CA 1
ATOM 3361 C C . TYR A 1 426 ? 22.298 12.320 -28.513 1.00 93.81 426 TYR A C 1
ATOM 3363 O O . TYR A 1 426 ? 22.185 11.149 -28.879 1.00 93.81 426 TYR A O 1
ATOM 3371 N N . PRO A 1 427 ? 23.482 12.820 -28.112 1.00 92.88 427 PRO A N 1
ATOM 3372 C CA . PRO A 1 427 ? 24.638 11.963 -27.874 1.00 92.88 427 PRO A CA 1
ATOM 3373 C C . PRO A 1 427 ? 24.371 11.018 -26.695 1.00 92.88 427 PRO A C 1
ATOM 3375 O O . PRO A 1 427 ? 23.657 11.381 -25.765 1.00 92.88 427 PRO A O 1
ATOM 3378 N N . GLU A 1 428 ? 24.992 9.841 -26.706 1.00 88.88 428 GLU A N 1
ATOM 3379 C CA . GLU A 1 428 ? 25.010 8.922 -25.565 1.00 88.88 428 GLU A CA 1
ATOM 3380 C C . GLU A 1 428 ? 26.464 8.664 -25.118 1.00 88.88 428 GLU A C 1
ATOM 3382 O O . GLU A 1 428 ? 27.334 8.509 -25.984 1.00 88.88 428 GLU A O 1
ATOM 3387 N N . PRO A 1 429 ? 26.755 8.618 -23.800 1.00 93.38 429 PRO A N 1
ATOM 3388 C CA . PRO A 1 429 ? 25.817 8.802 -22.690 1.00 93.38 429 PRO A CA 1
ATOM 3389 C C . PRO A 1 429 ? 25.436 10.273 -22.460 1.00 93.38 429 PRO A C 1
ATOM 3391 O O . PRO A 1 429 ? 26.226 11.189 -22.697 1.00 93.38 429 PRO A O 1
ATOM 3394 N N . LEU A 1 430 ? 24.214 10.496 -21.976 1.00 94.56 430 LEU A N 1
ATOM 3395 C CA . LEU A 1 430 ? 23.701 11.812 -21.605 1.00 94.56 430 LEU A CA 1
ATOM 3396 C C . LEU A 1 430 ? 22.659 11.646 -20.498 1.00 94.56 430 LEU A C 1
ATOM 3398 O O . LEU A 1 430 ? 21.575 11.118 -20.744 1.00 94.56 430 LEU A O 1
ATOM 3402 N N . ILE A 1 431 ? 22.980 12.126 -19.292 1.00 94.81 431 ILE A N 1
ATOM 3403 C CA . ILE A 1 431 ? 22.141 11.928 -18.104 1.00 94.81 431 ILE A CA 1
ATOM 3404 C C . ILE A 1 431 ? 20.693 12.371 -18.350 1.00 94.81 431 ILE A C 1
ATOM 3406 O O . ILE A 1 431 ? 20.429 13.491 -18.810 1.00 94.81 431 ILE A O 1
ATOM 3410 N N . ASP A 1 432 ? 19.744 11.489 -18.053 1.00 92.25 432 ASP A N 1
ATOM 3411 C CA . ASP A 1 432 ? 18.317 11.735 -18.235 1.00 92.25 432 ASP A CA 1
ATOM 3412 C C . ASP A 1 432 ? 17.494 11.020 -17.152 1.00 92.25 432 ASP A C 1
ATOM 3414 O O . ASP A 1 432 ? 17.608 9.802 -17.005 1.00 92.25 432 ASP A O 1
ATOM 3418 N N . PRO A 1 433 ? 16.653 11.734 -16.386 1.00 89.62 433 PRO A N 1
ATOM 3419 C CA . PRO A 1 433 ? 15.707 11.105 -15.475 1.00 89.62 433 PRO A CA 1
ATOM 3420 C C . PRO A 1 433 ? 14.615 10.386 -16.260 1.00 89.62 433 PRO A C 1
ATOM 3422 O O . PRO A 1 433 ? 14.013 10.976 -17.153 1.00 89.62 433 PRO A O 1
ATOM 3425 N N . GLN A 1 434 ? 14.281 9.145 -15.921 1.00 80.00 434 GLN A N 1
ATOM 3426 C CA . GLN A 1 434 ? 13.087 8.535 -16.509 1.00 80.00 434 GLN A CA 1
ATOM 3427 C C . GLN A 1 434 ? 11.800 9.137 -15.926 1.00 80.00 434 GLN A C 1
ATOM 3429 O O . GLN A 1 434 ? 11.801 9.802 -14.887 1.00 80.00 434 GLN A O 1
ATOM 3434 N N . GLY A 1 435 ? 10.684 8.902 -16.623 1.00 76.62 435 GLY A N 1
ATOM 3435 C CA . GLY A 1 435 ? 9.377 8.990 -15.978 1.00 76.62 435 GLY A CA 1
ATOM 3436 C C . GLY A 1 435 ? 9.335 8.050 -14.770 1.00 76.62 435 GLY A C 1
ATOM 3437 O O . GLY A 1 435 ? 9.999 7.014 -14.768 1.00 76.62 435 GLY A O 1
ATOM 3438 N N . GLY A 1 436 ? 8.605 8.454 -13.741 1.00 80.50 436 GLY A N 1
ATOM 3439 C CA . GLY A 1 436 ? 8.414 7.678 -12.528 1.00 80.50 436 GLY A CA 1
ATOM 3440 C C . GLY A 1 436 ? 7.218 8.222 -11.769 1.00 80.50 436 GLY A C 1
ATOM 3441 O O . GLY A 1 436 ? 6.965 9.433 -11.806 1.00 80.50 436 GLY A O 1
ATOM 3442 N N . SER A 1 437 ? 6.497 7.301 -11.153 1.00 84.12 437 SER A N 1
ATOM 3443 C CA . SER A 1 437 ? 5.255 7.497 -10.414 1.00 84.12 437 SER A CA 1
ATOM 3444 C C . SER A 1 437 ? 5.462 7.332 -8.909 1.00 84.12 437 SER A C 1
ATOM 3446 O O . SER A 1 437 ? 4.618 7.744 -8.118 1.00 84.12 437 SER A O 1
ATOM 3448 N N . ASP A 1 438 ? 6.608 6.792 -8.486 1.00 90.62 438 ASP A N 1
ATOM 3449 C CA . ASP A 1 438 ? 6.740 6.257 -7.135 1.00 90.62 438 ASP A CA 1
ATOM 3450 C C . ASP A 1 438 ? 7.833 6.960 -6.342 1.00 90.62 438 ASP A C 1
ATOM 3452 O O . ASP A 1 438 ? 8.646 7.745 -6.854 1.00 90.62 438 ASP A O 1
ATOM 3456 N N . PHE A 1 439 ? 7.843 6.634 -5.057 1.00 94.38 439 PHE A N 1
ATOM 3457 C CA . PHE A 1 439 ? 8.972 6.831 -4.166 1.00 94.38 439 PHE A CA 1
ATOM 3458 C C . PHE A 1 439 ? 9.578 5.468 -3.837 1.00 94.38 439 PHE A C 1
ATOM 3460 O O . PHE A 1 439 ? 8.927 4.438 -3.988 1.00 94.38 439 PHE A O 1
ATOM 3467 N N . TRP A 1 440 ? 10.822 5.457 -3.368 1.00 96.75 440 TRP A N 1
ATOM 3468 C CA . TRP A 1 440 ? 11.440 4.223 -2.892 1.00 96.75 440 TRP A CA 1
ATOM 3469 C C . TRP A 1 440 ? 10.673 3.633 -1.695 1.00 96.75 440 TRP A C 1
ATOM 3471 O O . TRP A 1 440 ? 10.074 4.403 -0.929 1.00 96.75 440 TRP A O 1
ATOM 3481 N N . PRO A 1 441 ? 10.748 2.307 -1.465 1.00 97.69 441 PRO A N 1
ATOM 3482 C CA . PRO A 1 441 ? 10.155 1.683 -0.287 1.00 97.69 441 PRO A CA 1
ATOM 3483 C C . PRO A 1 441 ? 10.583 2.402 0.999 1.00 97.69 441 PRO A C 1
ATOM 3485 O O . PRO A 1 441 ? 11.772 2.601 1.253 1.00 97.69 441 PRO A O 1
ATOM 3488 N N . GLY A 1 442 ? 9.606 2.849 1.789 1.00 95.31 442 GLY A N 1
ATOM 3489 C CA . GLY A 1 442 ? 9.832 3.576 3.043 1.00 95.31 442 GLY A CA 1
ATOM 3490 C C . GLY A 1 442 ? 10.256 5.048 2.923 1.00 95.31 442 GLY A C 1
ATOM 3491 O O . GLY A 1 442 ? 10.383 5.716 3.955 1.00 95.31 442 GLY A O 1
ATOM 3492 N N . GLN A 1 443 ? 10.467 5.591 1.718 1.00 95.38 443 GLN A N 1
ATOM 3493 C CA . GLN A 1 443 ? 10.893 6.988 1.533 1.00 95.38 443 GLN A CA 1
ATOM 3494 C C . GLN A 1 443 ? 9.793 7.986 1.910 1.00 95.38 443 GLN A C 1
ATOM 3496 O O . GLN A 1 443 ? 10.053 8.962 2.623 1.00 95.38 443 GLN A O 1
ATOM 3501 N N . PHE A 1 444 ? 8.577 7.752 1.413 1.00 95.44 444 PHE A N 1
ATOM 3502 C CA . PHE A 1 444 ? 7.424 8.630 1.620 1.00 95.44 444 PHE A CA 1
ATOM 3503 C C . PHE A 1 444 ? 6.310 7.930 2.398 1.00 95.44 444 PHE A C 1
ATOM 3505 O O . PHE A 1 444 ? 5.933 8.411 3.468 1.00 95.44 444 PHE A O 1
ATOM 3512 N N . THR A 1 445 ? 5.815 6.804 1.884 1.00 95.56 445 THR A N 1
ATOM 3513 C CA . THR A 1 445 ? 4.825 5.963 2.563 1.00 95.56 445 THR A CA 1
ATOM 3514 C C . THR A 1 445 ? 5.531 4.986 3.493 1.00 95.56 445 THR A C 1
ATOM 3516 O O . THR A 1 445 ? 6.524 4.366 3.113 1.00 95.56 445 THR A O 1
ATOM 3519 N N . ARG A 1 446 ? 5.035 4.854 4.727 1.00 95.62 446 ARG A N 1
ATOM 3520 C CA . ARG A 1 446 ? 5.530 3.873 5.702 1.00 95.62 446 ARG A CA 1
ATOM 3521 C C . ARG A 1 446 ? 4.385 3.188 6.420 1.00 95.62 446 ARG A C 1
ATOM 3523 O O . ARG A 1 446 ? 3.564 3.869 7.038 1.00 95.62 446 ARG A O 1
ATOM 3530 N N . ILE A 1 447 ? 4.405 1.860 6.430 1.00 97.62 447 ILE A N 1
ATOM 3531 C CA . ILE A 1 447 ? 3.613 1.038 7.346 1.00 97.62 447 ILE A CA 1
ATOM 3532 C C . ILE A 1 447 ? 4.428 0.816 8.610 1.00 97.62 447 ILE A C 1
ATOM 3534 O O . ILE A 1 447 ? 5.619 0.544 8.521 1.00 97.62 447 ILE A O 1
ATOM 3538 N N . HIS A 1 448 ? 3.790 0.860 9.773 1.00 98.56 448 HIS A N 1
ATOM 3539 C CA . HIS A 1 448 ? 4.386 0.453 11.040 1.00 98.56 448 HIS A CA 1
ATOM 3540 C C . HIS A 1 448 ? 3.562 -0.693 11.620 1.00 98.56 448 HIS A C 1
ATOM 3542 O O . HIS A 1 448 ? 2.421 -0.494 12.041 1.00 98.56 448 HIS A O 1
ATOM 3548 N N . ALA A 1 449 ? 4.143 -1.891 11.645 1.00 98.50 449 ALA A N 1
ATOM 3549 C CA . ALA A 1 449 ? 3.524 -3.089 12.197 1.00 98.50 449 ALA A CA 1
ATOM 3550 C C . ALA A 1 449 ? 4.015 -3.314 13.634 1.00 98.50 449 ALA A C 1
ATOM 3552 O O . ALA A 1 449 ? 5.208 -3.508 13.864 1.00 98.50 449 ALA A O 1
ATOM 3553 N N . GLY A 1 450 ? 3.104 -3.285 14.607 1.00 98.19 450 GLY A N 1
ATOM 3554 C CA . GLY A 1 450 ? 3.386 -3.513 16.025 1.00 98.19 450 GLY A CA 1
ATOM 3555 C C . GLY A 1 450 ? 3.608 -4.994 16.322 1.00 98.19 450 GLY A C 1
ATOM 3556 O O . GLY A 1 450 ? 2.717 -5.668 16.846 1.00 98.19 450 GLY A O 1
ATOM 3557 N N . ALA A 1 451 ? 4.785 -5.504 15.968 1.00 97.56 451 ALA A N 1
ATOM 3558 C CA . ALA A 1 451 ? 5.190 -6.894 16.140 1.00 97.56 451 ALA A CA 1
ATOM 3559 C C . ALA A 1 451 ? 5.667 -7.176 17.574 1.00 97.56 451 ALA A C 1
ATOM 3561 O O . ALA A 1 451 ? 6.164 -6.297 18.277 1.00 97.56 451 ALA A O 1
ATOM 3562 N N . THR A 1 452 ? 5.525 -8.419 18.034 1.00 96.25 452 THR A N 1
ATOM 3563 C CA . THR A 1 452 ? 6.039 -8.847 19.352 1.00 96.25 452 THR A CA 1
ATOM 3564 C C . THR A 1 452 ? 7.544 -9.107 19.343 1.00 96.25 452 THR A C 1
ATOM 3566 O O . THR A 1 452 ? 8.189 -9.068 20.385 1.00 96.25 452 THR A O 1
ATOM 3569 N N . GLU A 1 453 ? 8.101 -9.383 18.168 1.00 95.94 453 GLU A N 1
ATOM 3570 C CA . GLU A 1 453 ? 9.514 -9.646 17.921 1.00 95.94 453 GLU A CA 1
ATOM 3571 C C . GLU A 1 453 ? 9.825 -9.412 16.433 1.00 95.94 453 GLU A C 1
ATOM 3573 O O . GLU A 1 453 ? 8.917 -9.256 15.615 1.00 95.94 453 GLU A O 1
ATOM 3578 N N . ARG A 1 454 ? 11.109 -9.396 16.059 1.00 97.31 454 ARG A N 1
ATOM 3579 C CA . ARG A 1 454 ? 11.532 -9.301 14.654 1.00 97.31 454 ARG A CA 1
ATOM 3580 C C . ARG A 1 454 ? 11.560 -10.688 14.011 1.00 97.31 454 ARG A C 1
ATOM 3582 O O . ARG A 1 454 ? 12.617 -11.304 13.900 1.00 97.31 454 ARG A O 1
ATOM 3589 N N . SER A 1 455 ? 10.399 -11.171 13.585 1.00 97.19 455 SER A N 1
ATOM 3590 C CA . SER A 1 455 ? 10.263 -12.422 12.833 1.00 97.19 455 SER A CA 1
ATOM 3591 C C . SER A 1 455 ? 9.189 -12.305 11.751 1.00 97.19 455 SER A C 1
ATOM 3593 O O . SER A 1 455 ? 8.300 -11.456 11.827 1.00 97.19 455 SER A O 1
ATOM 3595 N N . TYR A 1 456 ? 9.284 -13.161 10.729 1.00 97.50 456 TYR A N 1
ATOM 3596 C CA . TYR A 1 456 ? 8.327 -13.221 9.621 1.00 97.50 456 TYR A CA 1
ATOM 3597 C C . TYR A 1 456 ? 6.883 -13.378 10.123 1.00 97.50 456 TYR A C 1
ATOM 3599 O O . TYR A 1 456 ? 6.003 -12.600 9.761 1.00 97.50 456 TYR A O 1
ATOM 3607 N N . THR A 1 457 ? 6.662 -14.335 11.025 1.00 95.69 457 THR A N 1
ATOM 3608 C CA . THR A 1 457 ? 5.349 -14.616 11.615 1.00 95.69 457 THR A CA 1
ATOM 3609 C C . THR A 1 457 ? 4.860 -13.473 12.500 1.00 95.69 457 THR A C 1
ATOM 3611 O O . THR A 1 457 ? 3.694 -13.110 12.411 1.00 95.69 457 THR A O 1
ATOM 3614 N N . ALA A 1 458 ? 5.730 -12.831 13.291 1.00 97.06 458 ALA A N 1
ATOM 3615 C CA . ALA A 1 458 ? 5.317 -11.724 14.157 1.00 97.06 458 ALA A CA 1
ATOM 3616 C C . ALA A 1 458 ? 4.874 -10.474 13.377 1.00 97.06 458 ALA A C 1
ATOM 3618 O O . ALA A 1 458 ? 3.959 -9.779 13.824 1.00 97.06 458 ALA A O 1
ATOM 3619 N N . VAL A 1 459 ? 5.480 -10.194 12.214 1.00 98.44 459 VAL A N 1
ATOM 3620 C CA . VAL A 1 459 ? 5.004 -9.139 11.297 1.00 98.44 459 VAL A CA 1
ATOM 3621 C C . VAL A 1 459 ? 3.633 -9.507 10.733 1.00 98.44 459 VAL A C 1
ATOM 3623 O O . VAL A 1 459 ? 2.709 -8.699 10.816 1.00 98.44 459 VAL A O 1
ATOM 3626 N N . MET A 1 460 ? 3.461 -10.731 10.224 1.00 98.44 460 MET A N 1
ATOM 3627 C CA . MET A 1 460 ? 2.174 -11.174 9.669 1.00 98.44 460 MET A CA 1
ATOM 3628 C C . MET A 1 460 ? 1.064 -11.201 10.730 1.00 98.44 460 MET A C 1
ATOM 3630 O O . MET A 1 460 ? -0.051 -10.757 10.467 1.00 98.44 460 MET A O 1
ATOM 3634 N N . ASP A 1 461 ? 1.368 -11.606 11.963 1.00 97.19 461 ASP A N 1
ATOM 3635 C CA . ASP A 1 461 ? 0.436 -11.541 13.091 1.00 97.19 461 ASP A CA 1
ATOM 3636 C C . ASP A 1 461 ? 0.115 -10.107 13.518 1.00 97.19 461 ASP A C 1
ATOM 3638 O O . ASP A 1 461 ? -0.982 -9.838 14.009 1.00 97.19 461 ASP A O 1
ATOM 3642 N N . ALA A 1 462 ? 1.046 -9.161 13.372 1.00 97.81 462 ALA A N 1
ATOM 3643 C CA . ALA A 1 462 ? 0.769 -7.749 13.625 1.00 97.81 462 ALA A CA 1
ATOM 3644 C C . ALA A 1 462 ? -0.196 -7.174 12.581 1.00 97.81 462 ALA A C 1
ATOM 3646 O O . ALA A 1 462 ? -1.189 -6.550 12.964 1.00 97.81 462 ALA A O 1
ATOM 3647 N N . LEU A 1 463 ? 0.053 -7.447 11.295 1.00 98.38 463 LEU A N 1
ATOM 3648 C CA . LEU A 1 463 ? -0.819 -7.050 10.185 1.00 98.38 463 LEU A CA 1
ATOM 3649 C C . LEU A 1 463 ? -2.220 -7.663 10.342 1.00 98.38 463 LEU A C 1
ATOM 3651 O O . LEU A 1 463 ? -3.207 -6.933 10.385 1.00 98.38 463 LEU A O 1
ATOM 3655 N N . ARG A 1 464 ? -2.302 -8.983 10.556 1.00 97.44 464 ARG A N 1
ATOM 3656 C CA . ARG A 1 464 ? -3.560 -9.718 10.779 1.00 97.44 464 ARG A CA 1
ATOM 3657 C C . ARG A 1 464 ? -4.334 -9.249 11.998 1.00 97.44 464 ARG A C 1
ATOM 3659 O O . ARG A 1 464 ? -5.559 -9.244 11.985 1.00 97.44 464 ARG A O 1
ATOM 3666 N N . ALA A 1 465 ? -3.638 -8.894 13.076 1.00 96.19 465 ALA A N 1
ATOM 3667 C CA . ALA A 1 465 ? -4.291 -8.384 14.273 1.00 96.19 465 ALA A CA 1
ATOM 3668 C C . ALA A 1 465 ? -4.816 -6.955 14.084 1.00 96.19 465 ALA A C 1
ATOM 3670 O O . ALA A 1 465 ? -5.678 -6.548 14.857 1.00 96.19 465 ALA A O 1
ATOM 3671 N N . GLY A 1 466 ? -4.333 -6.208 13.084 1.00 97.06 466 GLY A N 1
ATOM 3672 C CA . GLY A 1 466 ? -4.634 -4.787 12.903 1.00 97.06 466 GLY A CA 1
ATOM 3673 C C . GLY A 1 466 ? -3.755 -3.870 13.751 1.00 97.06 466 GLY A C 1
ATOM 3674 O O . GLY A 1 466 ? -4.093 -2.704 13.943 1.00 97.06 466 GLY A O 1
ATOM 3675 N N . ARG A 1 467 ? -2.610 -4.359 14.250 1.00 97.94 467 ARG A N 1
ATOM 3676 C CA . ARG A 1 467 ? -1.614 -3.557 14.985 1.00 97.94 467 ARG A CA 1
ATOM 3677 C C . ARG A 1 467 ? -0.792 -2.720 14.012 1.00 97.94 467 ARG A C 1
ATOM 3679 O O . ARG A 1 467 ? 0.414 -2.908 13.882 1.00 97.94 467 ARG A O 1
ATOM 3686 N N . VAL A 1 468 ? -1.467 -1.835 13.286 1.00 98.62 468 VAL A N 1
ATOM 3687 C CA . VAL A 1 468 ? -0.890 -1.101 12.163 1.00 98.62 468 VAL A CA 1
ATOM 3688 C C . VAL A 1 468 ? -1.319 0.356 12.193 1.00 98.62 468 VAL A C 1
ATOM 3690 O O . VAL A 1 468 ? -2.491 0.684 12.401 1.00 98.62 468 VAL A O 1
ATOM 3693 N N . TRP A 1 469 ? -0.350 1.223 11.933 1.00 98.69 469 TRP A N 1
ATOM 3694 C CA . TRP A 1 469 ? -0.587 2.583 11.476 1.00 98.69 469 TRP A CA 1
ATOM 3695 C C . TRP A 1 469 ? 0.333 2.880 10.297 1.00 98.69 469 TRP A C 1
ATOM 3697 O O . TRP A 1 469 ? 1.424 2.318 10.184 1.00 98.69 469 TRP A O 1
ATOM 3707 N N . ALA A 1 470 ? -0.113 3.756 9.410 1.00 98.25 470 ALA A N 1
ATOM 3708 C CA . ALA A 1 470 ? 0.639 4.162 8.237 1.00 98.25 470 ALA A CA 1
ATOM 3709 C C . ALA A 1 470 ? 0.689 5.686 8.125 1.00 98.25 470 ALA A C 1
ATOM 3711 O O . ALA A 1 470 ? -0.193 6.391 8.622 1.00 98.25 470 ALA A O 1
ATOM 3712 N N . SER A 1 471 ? 1.766 6.196 7.533 1.00 96.25 471 SER A N 1
ATOM 3713 C CA . SER A 1 471 ? 2.084 7.624 7.510 1.00 96.25 471 SER A CA 1
ATOM 3714 C C . SER A 1 471 ? 2.745 8.033 6.204 1.00 96.25 471 SER A C 1
ATOM 3716 O O . SER A 1 471 ? 3.574 7.304 5.657 1.00 96.25 471 SER A O 1
ATOM 3718 N N . HIS A 1 472 ? 2.387 9.228 5.743 1.00 96.62 472 HIS A N 1
ATOM 3719 C CA . HIS A 1 472 ? 2.973 9.897 4.590 1.00 96.62 472 HIS A CA 1
ATOM 3720 C C . HIS A 1 472 ? 3.995 10.949 5.014 1.00 96.62 472 HIS A C 1
ATOM 3722 O O . HIS A 1 472 ? 3.786 11.704 5.968 1.00 96.62 472 HIS A O 1
ATOM 3728 N N . GLY A 1 473 ? 5.097 11.026 4.270 1.00 93.81 473 GLY A N 1
ATOM 3729 C CA . GLY A 1 473 ? 6.100 12.082 4.396 1.00 93.81 473 GLY A CA 1
ATOM 3730 C C . GLY A 1 473 ? 6.787 12.128 5.758 1.00 93.81 473 GLY A C 1
ATOM 3731 O O . GLY A 1 473 ? 7.292 13.181 6.132 1.00 93.81 473 GLY A O 1
ATOM 3732 N N . GLN A 1 474 ? 6.783 11.012 6.498 1.00 93.69 474 GLN A N 1
ATOM 3733 C CA . GLN A 1 474 ? 7.327 10.912 7.857 1.00 93.69 474 GLN A CA 1
ATOM 3734 C C . GLN A 1 474 ? 6.721 11.956 8.816 1.00 93.69 474 GLN A C 1
ATOM 3736 O O . GLN A 1 474 ? 7.424 12.519 9.651 1.00 93.69 474 GLN A O 1
ATOM 3741 N N . LEU A 1 475 ? 5.408 12.214 8.702 1.00 96.25 475 LEU A N 1
ATOM 3742 C CA . LEU A 1 475 ? 4.685 13.212 9.507 1.00 96.25 475 LEU A CA 1
ATOM 3743 C C . LEU A 1 475 ? 4.891 13.045 11.025 1.00 96.25 475 LEU A C 1
ATOM 3745 O O . LEU A 1 475 ? 5.000 14.022 11.768 1.00 96.25 475 LEU A O 1
ATOM 3749 N N . ILE A 1 476 ? 4.944 11.795 11.479 1.00 97.06 476 ILE A N 1
ATOM 3750 C CA . ILE A 1 476 ? 5.228 11.406 12.860 1.00 97.06 476 ILE A CA 1
ATOM 3751 C C . ILE A 1 476 ? 6.252 10.274 12.869 1.00 97.06 476 ILE A C 1
ATOM 3753 O O . ILE A 1 476 ? 6.305 9.472 11.934 1.00 97.06 476 ILE A O 1
ATOM 3757 N N . LYS A 1 477 ? 7.049 10.209 13.937 1.00 95.62 477 LYS A N 1
ATOM 3758 C CA . LYS A 1 477 ? 8.094 9.197 14.124 1.00 95.62 477 LYS A CA 1
ATOM 3759 C C . LYS A 1 477 ? 7.576 7.951 14.834 1.00 95.62 477 LYS A C 1
ATOM 3761 O O . LYS A 1 477 ? 8.002 6.846 14.521 1.00 95.62 477 LYS A O 1
ATOM 3766 N N . SER A 1 478 ? 6.682 8.121 15.804 1.00 96.88 478 SER A N 1
ATOM 3767 C CA . SER A 1 478 ? 6.066 7.001 16.514 1.00 96.88 478 SER A CA 1
ATOM 3768 C C . SER A 1 478 ? 4.643 7.324 16.949 1.00 96.88 478 SER A C 1
ATOM 3770 O O . SER A 1 478 ? 4.301 8.483 17.199 1.00 96.88 478 SER A O 1
ATOM 3772 N N . PHE A 1 479 ? 3.826 6.276 17.038 1.00 98.19 479 PHE A N 1
ATOM 3773 C CA . PHE A 1 479 ? 2.443 6.327 17.484 1.00 98.19 479 PHE A CA 1
ATOM 3774 C C . PHE A 1 479 ? 2.141 5.090 18.330 1.00 98.19 479 PHE A C 1
ATOM 3776 O O . PHE A 1 479 ? 2.300 3.960 17.871 1.00 98.19 479 PHE A O 1
ATOM 3783 N N . ILE A 1 480 ? 1.702 5.305 19.568 1.00 98.12 480 ILE A N 1
ATOM 3784 C CA . ILE A 1 480 ? 1.204 4.255 20.459 1.00 98.12 480 ILE A CA 1
ATOM 3785 C C . ILE A 1 480 ? -0.181 4.680 20.928 1.00 98.12 480 ILE A C 1
ATOM 3787 O O . ILE A 1 480 ? -0.322 5.710 21.586 1.00 98.12 480 ILE A O 1
ATOM 3791 N N . ALA A 1 481 ? -1.192 3.869 20.628 1.00 98.19 481 ALA A N 1
ATOM 3792 C CA . ALA A 1 481 ? -2.529 4.031 21.180 1.00 98.19 481 ALA A CA 1
ATOM 3793 C C . ALA A 1 481 ? -2.756 3.022 22.304 1.00 98.19 481 ALA A C 1
ATOM 3795 O O . ALA A 1 481 ? -2.544 1.819 22.123 1.00 98.19 481 ALA A O 1
ATOM 3796 N N . LYS A 1 482 ? -3.226 3.508 23.448 1.00 98.19 482 LYS A N 1
ATOM 3797 C CA . LYS A 1 482 ? -3.667 2.693 24.575 1.00 98.19 482 LYS A CA 1
ATOM 3798 C C . LYS A 1 482 ? -5.114 3.011 24.876 1.00 98.19 482 LYS A C 1
ATOM 3800 O O . LYS A 1 482 ? -5.477 4.172 25.051 1.00 98.19 482 LYS A O 1
ATOM 3805 N N . VAL A 1 483 ? -5.932 1.976 24.980 1.00 98.06 483 VAL A N 1
ATOM 3806 C CA . VAL A 1 483 ? -7.309 2.099 25.453 1.00 98.06 483 VAL A CA 1
ATOM 3807 C C . VAL A 1 483 ? -7.449 1.255 26.700 1.00 98.06 483 VAL A C 1
ATOM 3809 O O . VAL A 1 483 ? -7.088 0.079 26.708 1.00 98.06 483 VAL A O 1
ATOM 3812 N N . SER A 1 484 ? -7.938 1.870 27.771 1.00 97.19 484 SER A N 1
ATOM 3813 C CA . SER A 1 484 ? -7.996 1.241 29.083 1.00 97.19 484 SER A CA 1
ATOM 3814 C C . SER A 1 484 ? -9.386 1.294 29.696 1.00 97.19 484 SER A C 1
ATOM 3816 O O . SER A 1 484 ? -10.102 2.290 29.584 1.00 97.19 484 SER A O 1
ATOM 3818 N N . ALA A 1 485 ? -9.760 0.198 30.351 1.00 95.62 485 ALA A N 1
ATOM 3819 C CA . ALA A 1 485 ? -10.991 0.053 31.118 1.00 95.62 485 ALA A CA 1
ATOM 3820 C C . ALA A 1 485 ? -10.800 -1.057 32.155 1.00 95.62 485 ALA A C 1
ATOM 3822 O O . ALA A 1 485 ? -10.123 -2.047 31.884 1.00 95.62 485 ALA A O 1
ATOM 3823 N N . ASN A 1 486 ? -11.400 -0.919 33.341 1.00 90.31 486 ASN A N 1
ATOM 3824 C CA . ASN A 1 486 ? -11.432 -1.983 34.355 1.00 90.31 486 ASN A CA 1
ATOM 3825 C C . ASN A 1 486 ? -10.047 -2.599 34.686 1.00 90.31 486 ASN A C 1
ATOM 3827 O O . ASN A 1 486 ? -9.931 -3.801 34.908 1.00 90.31 486 ASN A O 1
ATOM 3831 N N . GLY A 1 487 ? -8.982 -1.785 34.690 1.00 89.00 487 GLY A N 1
ATOM 3832 C CA . GLY A 1 487 ? -7.607 -2.230 34.965 1.00 89.00 487 GLY A CA 1
ATOM 3833 C C . GLY A 1 487 ? -6.916 -2.984 33.820 1.00 89.00 487 GLY A C 1
ATOM 3834 O O . GLY A 1 487 ? -5.774 -3.404 33.982 1.00 89.00 487 GLY A O 1
ATOM 3835 N N . ARG A 1 488 ? -7.575 -3.142 32.666 1.00 92.44 488 ARG A N 1
ATOM 3836 C CA . ARG A 1 488 ? -6.999 -3.695 31.434 1.00 92.44 488 ARG A CA 1
ATOM 3837 C C . ARG A 1 488 ? -6.609 -2.573 30.478 1.00 92.44 488 ARG A C 1
ATOM 3839 O O . ARG A 1 488 ? -7.252 -1.524 30.456 1.00 92.44 488 ARG A O 1
ATOM 3846 N N . VAL A 1 489 ? -5.586 -2.829 29.668 1.00 95.25 489 VAL A N 1
ATOM 3847 C CA . VAL A 1 489 ? -5.109 -1.941 28.602 1.00 95.25 489 VAL A CA 1
ATOM 3848 C C . VAL A 1 489 ? -4.950 -2.767 27.331 1.00 95.25 489 VAL A C 1
ATOM 3850 O O . VAL A 1 489 ? -4.460 -3.893 27.396 1.00 95.25 489 VAL A O 1
ATOM 3853 N N . VAL A 1 490 ? -5.376 -2.216 26.198 1.00 96.12 490 VAL A N 1
ATOM 3854 C CA . VAL A 1 490 ? -5.214 -2.805 24.861 1.00 96.12 490 VAL A CA 1
ATOM 3855 C C . VAL A 1 490 ? -4.730 -1.747 23.866 1.00 96.12 490 VAL A C 1
ATOM 3857 O O . VAL A 1 490 ? -4.693 -0.556 24.192 1.00 96.12 490 VAL A O 1
ATOM 3860 N N . THR A 1 491 ? -4.374 -2.170 22.654 1.00 96.69 491 THR A N 1
ATOM 3861 C CA . THR A 1 491 ? -3.919 -1.288 21.567 1.00 96.69 491 THR A CA 1
ATOM 3862 C C . THR A 1 491 ? -4.652 -1.570 20.253 1.00 96.69 491 THR A C 1
ATOM 3864 O O . THR A 1 491 ? -5.665 -2.264 20.250 1.00 96.69 491 THR A O 1
ATOM 3867 N N . LEU A 1 492 ? -4.170 -0.982 19.155 1.00 97.25 492 LEU A N 1
ATOM 3868 C CA . LEU A 1 492 ? -4.726 -1.099 17.807 1.00 97.25 492 LEU A CA 1
ATOM 3869 C C . LEU A 1 492 ? -5.033 -2.555 17.448 1.00 97.25 492 LEU A C 1
ATOM 3871 O O . LEU A 1 492 ? -4.243 -3.459 17.718 1.00 97.25 492 LEU A O 1
ATOM 3875 N N . GLY A 1 493 ? -6.188 -2.759 16.834 1.00 95.00 493 GLY A N 1
ATOM 3876 C CA . GLY A 1 493 ? -6.715 -4.055 16.458 1.00 95.00 493 GLY A CA 1
ATOM 3877 C C . GLY A 1 493 ? -7.424 -4.803 17.586 1.00 95.00 493 GLY A C 1
ATOM 3878 O O . GLY A 1 493 ? -8.271 -5.641 17.304 1.00 95.00 493 GLY A O 1
ATOM 3879 N N . ASP A 1 494 ? -7.151 -4.531 18.862 1.00 94.75 494 ASP A N 1
ATOM 3880 C CA . ASP A 1 494 ? -7.755 -5.290 19.963 1.00 94.75 494 ASP A CA 1
ATOM 3881 C C . ASP A 1 494 ? -9.157 -4.801 20.361 1.00 94.75 494 ASP A C 1
ATOM 3883 O O . ASP A 1 494 ? -9.662 -3.772 19.906 1.00 94.75 494 ASP A O 1
ATOM 3887 N N . THR A 1 495 ? -9.791 -5.572 21.249 1.00 94.56 495 THR A N 1
ATOM 3888 C CA . THR A 1 495 ? -11.061 -5.222 21.888 1.00 94.56 495 THR A CA 1
ATOM 3889 C C . THR A 1 495 ? -10.873 -5.034 23.389 1.00 94.56 495 THR A C 1
ATOM 3891 O O . THR A 1 495 ? -10.361 -5.926 24.071 1.00 94.56 495 THR A O 1
ATOM 3894 N N . ILE A 1 496 ? -11.351 -3.909 23.921 1.00 94.50 496 ILE A N 1
ATOM 3895 C CA . ILE A 1 496 ? -11.470 -3.670 25.362 1.00 94.50 496 ILE A CA 1
ATOM 3896 C C . ILE A 1 496 ? -12.899 -3.959 25.837 1.00 94.50 496 ILE A C 1
ATOM 3898 O O . ILE A 1 496 ? -13.866 -3.492 25.240 1.00 94.50 496 ILE A O 1
ATOM 3902 N N . GLU A 1 497 ? -13.043 -4.706 26.935 1.00 94.50 497 GLU A N 1
ATOM 3903 C CA . GLU A 1 497 ? -14.331 -4.843 27.624 1.00 94.50 497 GLU A CA 1
ATOM 3904 C C . GLU A 1 497 ? -14.476 -3.758 28.692 1.00 94.50 497 GLU A C 1
ATOM 3906 O O . GLU A 1 497 ? -13.611 -3.593 29.558 1.00 94.50 497 GLU A O 1
ATOM 3911 N N . ALA A 1 498 ? -15.590 -3.033 28.648 1.00 94.31 498 ALA A N 1
ATOM 3912 C CA . ALA A 1 498 ? -15.904 -1.958 29.576 1.00 94.31 498 ALA A CA 1
ATOM 3913 C C . ALA A 1 498 ? -17.325 -2.110 30.127 1.00 94.31 498 ALA A C 1
ATOM 3915 O O . ALA A 1 498 ? -18.217 -2.634 29.467 1.00 94.31 498 ALA A O 1
ATOM 3916 N N . SER A 1 499 ? -17.548 -1.652 31.356 1.00 95.00 499 SER A N 1
ATOM 3917 C CA . SER A 1 499 ? -18.857 -1.781 32.001 1.00 95.00 499 SER A CA 1
ATOM 3918 C C . SER A 1 499 ? -19.851 -0.767 31.437 1.00 95.00 499 SER A C 1
ATOM 3920 O O . SER A 1 499 ? -19.507 0.403 31.248 1.00 95.00 499 SER A O 1
ATOM 3922 N N . LYS A 1 500 ? -21.107 -1.176 31.250 1.00 95.62 500 LYS A N 1
ATOM 3923 C CA . LYS A 1 500 ? -22.216 -0.271 30.921 1.00 95.62 500 LYS A CA 1
ATOM 3924 C C . LYS A 1 500 ? -22.374 0.821 31.980 1.00 95.62 500 LYS A C 1
ATOM 3926 O O . LYS A 1 500 ? -22.324 0.551 33.179 1.00 95.62 500 LYS A O 1
ATOM 3931 N N . GLY A 1 501 ? -22.529 2.066 31.535 1.00 95.81 501 GLY A N 1
ATOM 3932 C CA . GLY A 1 501 ? -22.490 3.270 32.375 1.00 95.81 501 GLY A CA 1
ATOM 3933 C C . GLY A 1 501 ? -21.092 3.632 32.897 1.00 95.81 501 GLY A C 1
ATOM 3934 O O . GLY A 1 501 ? -20.938 4.637 33.586 1.00 95.81 501 GLY A O 1
ATOM 3935 N N . GLY A 1 502 ? -20.073 2.826 32.584 1.00 95.50 502 GLY A N 1
ATOM 3936 C CA . GLY A 1 502 ? -18.685 3.032 32.977 1.00 95.50 502 GLY A CA 1
ATOM 3937 C C . GLY A 1 502 ? -17.953 4.020 32.073 1.00 95.50 502 GLY A C 1
ATOM 3938 O O . GLY A 1 502 ? -18.553 4.926 31.488 1.00 95.50 502 GLY A O 1
ATOM 3939 N N . LYS A 1 503 ? -16.632 3.851 31.975 1.00 97.06 503 LYS A N 1
ATOM 3940 C CA . LYS A 1 503 ? -15.770 4.674 31.126 1.00 97.06 503 LYS A CA 1
ATOM 3941 C C . LYS A 1 503 ? -14.644 3.866 30.493 1.00 97.06 503 LYS A C 1
ATOM 3943 O O . LYS A 1 503 ? -14.227 2.852 31.056 1.00 97.06 503 LYS A O 1
ATOM 3948 N N . ILE A 1 504 ? -14.124 4.378 29.385 1.00 98.25 504 ILE A N 1
ATOM 3949 C CA . ILE A 1 504 ? -12.801 4.026 28.866 1.00 98.25 504 ILE A CA 1
ATOM 3950 C C . ILE A 1 504 ? -11.919 5.275 28.817 1.00 98.25 504 ILE A C 1
ATOM 3952 O O . ILE A 1 504 ? -12.421 6.390 28.646 1.00 98.25 504 ILE A O 1
ATOM 3956 N N . THR A 1 505 ? -10.609 5.087 28.928 1.00 98.69 505 THR A N 1
ATOM 3957 C CA . THR A 1 505 ? -9.612 6.146 28.733 1.00 98.69 505 THR A CA 1
ATOM 3958 C C . THR A 1 505 ? -8.745 5.798 27.532 1.00 98.69 505 THR A C 1
ATOM 3960 O O . THR A 1 505 ? -8.130 4.730 27.501 1.00 98.69 505 THR A O 1
ATOM 3963 N N . VAL A 1 506 ? -8.704 6.705 26.559 1.00 98.81 506 VAL A N 1
ATOM 3964 C CA . VAL A 1 506 ? -7.818 6.665 25.395 1.00 98.81 506 VAL A CA 1
ATOM 3965 C C . VAL A 1 506 ? -6.598 7.524 25.694 1.00 98.81 506 VAL A C 1
ATOM 3967 O O . VAL A 1 506 ? -6.744 8.697 26.030 1.00 98.81 506 VAL A O 1
ATOM 3970 N N . GLU A 1 507 ? -5.409 6.954 25.551 1.00 98.75 507 GLU A N 1
ATOM 3971 C CA . GLU A 1 507 ? -4.126 7.646 25.638 1.00 98.75 507 GLU A CA 1
ATOM 3972 C C . GLU A 1 507 ? -3.343 7.409 24.344 1.00 98.75 507 GLU A C 1
ATOM 3974 O O . GLU A 1 507 ? -3.075 6.269 23.966 1.00 98.75 507 GLU A O 1
ATOM 3979 N N . LEU A 1 508 ? -2.973 8.491 23.663 1.00 98.81 508 LEU A N 1
ATOM 3980 C CA . LEU A 1 508 ? -2.135 8.471 22.471 1.00 98.81 508 LEU A CA 1
ATOM 3981 C C . LEU A 1 508 ? -0.773 9.053 22.831 1.00 98.81 508 LEU A C 1
ATOM 3983 O O . LEU A 1 508 ? -0.673 10.218 23.217 1.00 98.81 508 LEU A O 1
ATOM 3987 N N . THR A 1 509 ? 0.276 8.254 22.687 1.00 98.62 509 THR A N 1
ATOM 3988 C CA . THR A 1 509 ? 1.659 8.723 22.769 1.00 98.62 509 THR A CA 1
ATOM 3989 C C . THR A 1 509 ? 2.205 8.892 21.359 1.00 98.62 509 THR A C 1
ATOM 3991 O O . THR A 1 509 ? 2.251 7.927 20.597 1.00 98.62 509 THR A O 1
ATOM 3994 N N . ILE A 1 510 ? 2.623 10.110 21.019 1.00 98.56 510 ILE A N 1
ATOM 3995 C CA . ILE A 1 510 ? 3.105 10.471 19.682 1.00 98.56 510 ILE A CA 1
ATOM 3996 C C . ILE A 1 510 ? 4.469 11.131 19.803 1.00 98.56 510 ILE A C 1
ATOM 3998 O O . ILE A 1 510 ? 4.634 12.055 20.594 1.00 98.56 510 ILE A O 1
ATOM 4002 N N . GLU A 1 511 ? 5.437 10.706 19.000 1.00 97.69 511 GLU A N 1
ATOM 4003 C CA . GLU A 1 511 ? 6.672 11.463 18.795 1.00 97.69 511 GLU A CA 1
ATOM 4004 C C . GLU A 1 511 ? 6.580 12.196 17.456 1.00 97.69 511 GLU A C 1
ATOM 4006 O O . GLU A 1 511 ? 6.465 11.572 16.396 1.00 97.69 511 GLU A O 1
ATOM 4011 N N . THR A 1 512 ? 6.580 13.530 17.497 1.00 95.94 512 THR A N 1
ATOM 4012 C CA . THR A 1 512 ? 6.520 14.354 16.281 1.00 95.94 512 THR A CA 1
ATOM 4013 C C . THR A 1 512 ? 7.796 14.201 15.459 1.00 95.94 512 THR A C 1
ATOM 4015 O O . THR A 1 512 ? 8.865 13.956 16.020 1.00 95.94 512 THR A O 1
ATOM 4018 N N . ALA A 1 513 ? 7.721 14.440 14.149 1.00 92.56 513 ALA A N 1
ATOM 4019 C CA . ALA A 1 513 ? 8.924 14.572 13.334 1.00 92.56 513 ALA A CA 1
ATOM 4020 C C . ALA A 1 513 ? 9.844 15.682 13.882 1.00 92.56 513 ALA A C 1
ATOM 4022 O O . ALA A 1 513 ? 9.392 16.771 14.248 1.00 92.56 513 ALA A O 1
ATOM 4023 N N . THR A 1 514 ? 11.141 15.390 13.966 1.00 86.62 514 THR A N 1
ATOM 4024 C CA . THR A 1 514 ? 12.190 16.352 14.349 1.00 86.62 514 THR A CA 1
ATOM 4025 C C . THR A 1 514 ? 13.257 16.496 13.278 1.00 86.62 514 THR A C 1
ATOM 4027 O O . THR A 1 514 ? 13.877 17.553 13.184 1.00 86.62 514 THR A O 1
ATOM 4030 N N . GLU A 1 515 ? 13.439 15.458 12.466 1.00 87.44 515 GLU A N 1
ATOM 4031 C CA . GLU A 1 515 ? 14.413 15.433 11.386 1.00 87.44 515 GLU A CA 1
ATOM 4032 C C . GLU A 1 515 ? 13.824 16.046 10.113 1.00 87.44 515 GLU A C 1
ATOM 4034 O O . GLU A 1 515 ? 12.641 15.835 9.814 1.00 87.44 515 GLU A O 1
ATOM 4039 N N . PRO A 1 516 ? 14.620 16.816 9.355 1.00 89.06 516 PRO A N 1
ATOM 4040 C CA . PRO A 1 516 ? 14.186 17.302 8.062 1.00 89.06 516 PRO A CA 1
ATOM 4041 C C . PRO A 1 516 ? 14.035 16.135 7.082 1.00 89.06 516 PRO A C 1
ATOM 4043 O O . PRO A 1 516 ? 14.896 15.262 6.987 1.00 89.06 516 PRO A O 1
ATOM 4046 N N . VAL A 1 517 ? 12.959 16.161 6.301 1.00 88.62 517 VAL A N 1
ATOM 4047 C CA . VAL A 1 517 ? 12.843 15.368 5.076 1.00 88.62 517 VAL A CA 1
ATOM 4048 C C . VAL A 1 517 ? 13.208 16.247 3.888 1.00 88.62 517 VAL A C 1
ATOM 4050 O O . VAL A 1 517 ? 12.915 17.447 3.869 1.00 88.62 517 VAL A O 1
ATOM 4053 N N . LYS A 1 518 ? 13.853 15.644 2.891 1.00 87.38 518 LYS A N 1
ATOM 4054 C CA . LYS A 1 518 ? 14.305 16.324 1.679 1.00 87.38 518 LYS A CA 1
ATOM 4055 C C . LYS A 1 518 ? 13.442 15.907 0.495 1.00 87.38 518 LYS A C 1
ATOM 4057 O O . LYS A 1 518 ? 13.189 14.724 0.290 1.00 87.38 518 LYS A O 1
ATOM 4062 N N . SER A 1 519 ? 13.023 16.879 -0.304 1.00 88.19 519 SER A N 1
ATOM 4063 C CA . SER A 1 519 ? 12.340 16.657 -1.583 1.00 88.19 519 SER A CA 1
ATOM 4064 C C . SER A 1 519 ? 12.828 17.672 -2.618 1.00 88.19 519 SER A C 1
ATOM 4066 O O . SER A 1 519 ? 13.435 18.676 -2.253 1.00 88.19 519 SER A O 1
ATOM 4068 N N . ILE A 1 520 ? 12.596 17.451 -3.912 1.00 87.00 520 ILE A N 1
ATOM 4069 C CA . ILE A 1 520 ? 12.805 18.482 -4.931 1.00 87.00 520 ILE A CA 1
ATOM 4070 C C . ILE A 1 520 ? 11.898 19.683 -4.666 1.00 87.00 520 ILE A C 1
ATOM 4072 O O . ILE A 1 520 ? 10.755 19.566 -4.211 1.00 87.00 520 ILE A O 1
ATOM 4076 N N . LYS A 1 521 ? 12.383 20.858 -5.048 1.00 83.50 521 LYS A N 1
ATOM 4077 C CA . LYS A 1 521 ? 11.591 22.076 -5.060 1.00 83.50 521 LYS A CA 1
ATOM 4078 C C . LYS A 1 521 ? 10.518 21.985 -6.143 1.00 83.50 521 LYS A C 1
ATOM 4080 O O . LYS A 1 521 ? 10.771 22.237 -7.320 1.00 83.50 521 LYS A O 1
ATOM 4085 N N . MET A 1 522 ? 9.293 21.692 -5.727 1.00 77.94 522 MET A N 1
ATOM 4086 C CA . MET A 1 522 ? 8.122 21.773 -6.594 1.00 77.94 522 MET A CA 1
ATOM 4087 C C . MET A 1 522 ? 7.467 23.153 -6.523 1.00 77.94 522 MET A C 1
ATOM 4089 O O . MET A 1 522 ? 7.276 23.701 -5.436 1.00 77.94 522 MET A O 1
ATOM 4093 N N . SER A 1 523 ? 7.054 23.687 -7.675 1.00 68.69 523 SER A N 1
ATOM 4094 C CA . SER A 1 523 ? 6.148 24.838 -7.743 1.00 68.69 523 SER A CA 1
ATOM 4095 C C . SER A 1 523 ? 4.786 24.397 -8.284 1.00 68.69 523 SER A C 1
ATOM 4097 O O . SER A 1 523 ? 4.674 24.125 -9.479 1.00 68.69 523 SER A O 1
ATOM 4099 N N . PRO A 1 524 ? 3.735 24.349 -7.444 1.00 60.53 524 PRO A N 1
ATOM 4100 C CA . PRO A 1 524 ? 2.374 24.096 -7.919 1.00 60.53 524 PRO A CA 1
ATOM 4101 C C . PRO A 1 524 ? 1.838 25.229 -8.808 1.00 60.53 524 PRO A C 1
ATOM 4103 O O . PRO A 1 524 ? 1.013 25.000 -9.680 1.00 60.53 524 PRO A O 1
ATOM 4106 N N . LYS A 1 525 ? 2.310 26.468 -8.599 1.00 65.62 525 LYS A N 1
ATOM 4107 C CA . LYS A 1 525 ? 1.857 27.651 -9.355 1.00 65.62 525 LYS A CA 1
ATOM 4108 C C . LYS A 1 525 ? 2.546 27.794 -10.709 1.00 65.62 525 LYS A C 1
ATOM 4110 O O . LYS A 1 525 ? 1.971 28.347 -11.637 1.00 65.62 525 LYS A O 1
ATOM 4115 N N . GLU A 1 526 ? 3.774 27.297 -10.813 1.00 67.81 526 GLU A N 1
ATOM 4116 C CA . GLU A 1 526 ? 4.571 27.320 -12.035 1.00 67.81 526 GLU A CA 1
ATOM 4117 C C . GLU A 1 526 ? 5.144 25.919 -12.278 1.00 67.81 526 GLU A C 1
ATOM 4119 O O . GLU A 1 526 ? 6.328 25.695 -12.032 1.00 67.81 526 GLU A O 1
ATOM 4124 N N . PRO A 1 527 ? 4.347 24.946 -12.760 1.00 60.25 527 PRO A N 1
ATOM 4125 C CA . PRO A 1 527 ? 4.839 23.588 -12.987 1.00 60.25 527 PRO A CA 1
ATOM 4126 C C . PRO A 1 527 ? 6.086 23.558 -13.888 1.00 60.25 527 PRO A C 1
ATOM 4128 O O . PRO A 1 527 ? 7.041 22.839 -13.624 1.00 60.25 527 PRO A O 1
ATOM 4131 N N . LYS A 1 528 ? 6.188 24.427 -14.896 1.00 64.06 528 LYS A N 1
ATOM 4132 C CA . LYS A 1 528 ? 7.404 24.516 -15.731 1.00 64.06 528 LYS A CA 1
ATOM 4133 C C . LYS A 1 528 ? 8.668 24.979 -14.975 1.00 64.06 528 LYS A C 1
ATOM 4135 O O . LYS A 1 528 ? 9.755 24.867 -15.526 1.00 64.06 528 LYS A O 1
ATOM 4140 N N . ALA A 1 529 ? 8.539 25.471 -13.740 1.00 64.19 529 ALA A N 1
ATOM 4141 C CA . ALA A 1 529 ? 9.631 25.949 -12.892 1.00 64.19 529 ALA A CA 1
ATOM 4142 C C . ALA A 1 529 ? 10.119 24.928 -11.842 1.00 64.19 529 ALA A C 1
ATOM 4144 O O . ALA A 1 529 ? 10.963 25.275 -11.015 1.00 64.19 529 ALA A O 1
ATOM 4145 N N . THR A 1 530 ? 9.611 23.687 -11.830 1.00 77.06 530 THR A N 1
ATOM 4146 C CA . THR A 1 530 ? 10.202 22.631 -10.984 1.00 77.06 530 THR A CA 1
ATOM 4147 C C . THR A 1 530 ? 11.622 22.333 -11.451 1.00 77.06 530 THR A C 1
ATOM 4149 O O . THR A 1 530 ? 11.838 21.959 -12.603 1.00 77.06 530 THR A O 1
ATOM 4152 N N . ASP A 1 531 ? 12.576 22.464 -10.531 1.00 85.12 531 ASP A N 1
ATOM 4153 C CA . ASP A 1 531 ? 13.976 22.109 -10.745 1.00 85.12 531 ASP A CA 1
ATOM 4154 C C . ASP A 1 531 ? 14.299 20.867 -9.897 1.00 85.12 531 ASP A C 1
ATOM 4156 O O . ASP A 1 531 ? 14.403 20.984 -8.671 1.00 85.12 531 ASP A O 1
ATOM 4160 N N . PRO A 1 532 ? 14.468 19.679 -10.511 1.00 88.25 532 PRO A N 1
ATOM 4161 C CA . PRO A 1 532 ? 14.754 18.445 -9.780 1.00 88.25 532 PRO A CA 1
ATOM 4162 C C . PRO A 1 532 ? 16.163 18.416 -9.167 1.00 88.25 532 PRO A C 1
ATOM 4164 O O . PRO A 1 532 ? 16.490 17.491 -8.435 1.00 88.25 532 PRO A O 1
ATOM 4167 N N . THR A 1 533 ? 17.001 19.419 -9.446 1.00 91.25 533 THR A N 1
ATOM 4168 C CA . THR A 1 533 ? 18.352 19.548 -8.876 1.00 91.25 533 THR A CA 1
ATOM 4169 C C . THR A 1 533 ? 18.403 20.421 -7.624 1.00 91.25 533 THR A C 1
ATOM 4171 O O . THR A 1 533 ? 19.459 20.572 -7.010 1.00 91.25 533 THR A O 1
ATOM 4174 N N . VAL A 1 534 ? 17.279 21.038 -7.244 1.00 89.44 534 VAL A N 1
ATOM 4175 C CA . VAL A 1 534 ? 17.196 21.911 -6.069 1.00 89.44 534 VAL A CA 1
ATOM 4176 C C . VAL A 1 534 ? 16.363 21.219 -5.007 1.00 89.44 534 VAL A C 1
ATOM 4178 O O . VAL A 1 534 ? 15.153 21.075 -5.151 1.00 89.44 534 VAL A O 1
ATOM 4181 N N . GLY A 1 535 ? 17.017 20.812 -3.922 1.00 88.12 535 GLY A N 1
ATOM 4182 C CA . GLY A 1 535 ? 16.347 20.242 -2.761 1.00 88.12 535 GLY A CA 1
ATOM 4183 C C . GLY A 1 535 ? 15.710 21.319 -1.885 1.00 88.12 535 GLY A C 1
ATOM 4184 O O . GLY A 1 535 ? 16.244 22.420 -1.744 1.00 88.12 535 GLY A O 1
ATOM 4185 N N . VAL A 1 536 ? 14.587 20.979 -1.266 1.00 87.88 536 VAL A N 1
ATOM 4186 C CA . VAL A 1 536 ? 14.001 21.684 -0.129 1.00 87.88 536 VAL A CA 1
ATOM 4187 C C . VAL A 1 536 ? 13.933 20.728 1.049 1.00 87.88 536 VAL A C 1
ATOM 4189 O O . VAL A 1 536 ? 13.522 19.575 0.910 1.00 87.88 536 VAL A O 1
ATOM 4192 N N . GLU A 1 537 ? 14.357 21.225 2.201 1.00 89.69 537 GLU A N 1
ATOM 4193 C CA . GLU A 1 537 ? 14.252 20.525 3.470 1.00 89.69 537 GLU A CA 1
ATOM 4194 C C . GLU A 1 537 ? 13.155 21.173 4.305 1.00 89.69 537 GLU A C 1
ATOM 4196 O O . GLU A 1 537 ? 13.082 22.400 4.425 1.00 89.69 537 GLU A O 1
ATOM 4201 N N . TRP A 1 538 ? 12.305 20.349 4.900 1.00 88.06 538 TRP A N 1
ATOM 4202 C CA . TRP A 1 538 ? 11.382 20.782 5.942 1.00 88.06 538 TRP A CA 1
ATOM 4203 C C . TRP A 1 538 ? 11.235 19.686 6.982 1.00 88.06 538 TRP A C 1
ATOM 4205 O O . TRP A 1 538 ? 11.420 18.506 6.701 1.00 88.06 538 TRP A O 1
ATOM 4215 N N . VAL A 1 539 ? 10.842 20.080 8.185 1.00 91.25 539 VAL A N 1
ATOM 4216 C CA . VAL A 1 539 ? 10.377 19.151 9.212 1.00 91.25 539 VAL A CA 1
ATOM 4217 C C . VAL A 1 539 ? 8.848 19.137 9.131 1.00 91.25 539 VAL A C 1
ATOM 4219 O O . VAL A 1 539 ? 8.245 20.201 9.313 1.00 91.25 539 VAL A O 1
ATOM 4222 N N . PRO A 1 540 ? 8.206 17.998 8.814 1.00 91.88 540 PRO A N 1
ATOM 4223 C CA . PRO A 1 540 ? 6.753 17.883 8.847 1.00 91.88 540 PRO A CA 1
ATOM 4224 C C . PRO A 1 540 ? 6.195 18.278 10.220 1.00 91.88 540 PRO A C 1
ATOM 4226 O O . PRO A 1 540 ? 6.782 17.971 11.255 1.00 91.88 540 PRO A O 1
ATOM 4229 N N . GLU A 1 541 ? 5.054 18.961 10.243 1.00 95.44 541 GLU A N 1
ATOM 4230 C CA . GLU A 1 541 ? 4.413 19.404 11.482 1.00 95.44 541 GLU A CA 1
ATOM 4231 C C . GLU A 1 541 ? 3.035 18.761 11.595 1.00 95.44 541 GLU A C 1
ATOM 4233 O O . GLU A 1 541 ? 2.194 18.960 10.724 1.00 95.44 541 GLU A O 1
ATOM 4238 N N . LEU A 1 542 ? 2.784 18.026 12.679 1.00 97.94 542 LEU A N 1
ATOM 4239 C CA . LEU A 1 542 ? 1.468 17.468 12.977 1.00 97.94 542 LEU A CA 1
ATOM 4240 C C . LEU A 1 542 ? 0.549 18.560 13.543 1.00 97.94 542 LEU A C 1
ATOM 4242 O O . LEU A 1 542 ? 0.749 19.032 14.665 1.00 97.94 542 LEU A O 1
ATOM 4246 N N . ALA A 1 543 ? -0.488 18.946 12.801 1.00 98.19 543 ALA A N 1
ATOM 4247 C CA . ALA A 1 543 ? -1.389 20.025 13.202 1.00 98.19 543 ALA A CA 1
ATOM 4248 C C . ALA A 1 543 ? -2.529 19.559 14.116 1.00 98.19 543 ALA A C 1
ATOM 4250 O O . ALA A 1 543 ? -2.935 20.304 15.020 1.00 98.19 543 ALA A O 1
ATOM 4251 N N . PHE A 1 544 ? -3.056 18.356 13.887 1.00 98.62 544 PHE A N 1
ATOM 4252 C CA . PHE A 1 544 ? -4.096 17.759 14.722 1.00 98.62 544 PHE A CA 1
ATOM 4253 C C . PHE A 1 544 ? -4.127 16.231 14.632 1.00 98.62 544 PHE A C 1
ATOM 4255 O O . PHE A 1 544 ? -3.591 15.635 13.695 1.00 98.62 544 PHE A O 1
ATOM 4262 N N . VAL A 1 545 ? -4.813 15.625 15.603 1.00 98.88 545 VAL A N 1
ATOM 4263 C CA . VAL A 1 545 ? -5.130 14.193 15.660 1.00 98.88 545 VAL A CA 1
ATOM 4264 C C . VAL A 1 545 ? -6.608 14.026 15.987 1.00 98.88 545 VAL A C 1
ATOM 4266 O O . VAL A 1 545 ? -7.083 14.598 16.966 1.00 98.88 545 VAL A O 1
ATOM 4269 N N . ASP A 1 546 ? -7.318 13.232 15.196 1.00 98.88 546 ASP A N 1
ATOM 4270 C CA . ASP A 1 546 ? -8.728 12.912 15.400 1.00 98.88 546 ASP A CA 1
ATOM 4271 C C . ASP A 1 546 ? -8.900 11.527 16.036 1.00 98.88 546 ASP A C 1
ATOM 4273 O O . ASP A 1 546 ? -8.206 10.571 15.680 1.00 98.88 546 ASP A O 1
ATOM 4277 N N . ILE A 1 547 ? -9.886 11.417 16.927 1.00 98.88 547 ILE A N 1
ATOM 4278 C CA . ILE A 1 547 ? -10.535 10.158 17.294 1.00 98.88 547 ILE A CA 1
ATOM 4279 C C . ILE A 1 547 ? -11.847 10.093 16.513 1.00 98.88 547 ILE A C 1
ATOM 4281 O O . ILE A 1 547 ? -12.730 10.931 16.705 1.00 98.88 547 ILE A O 1
ATOM 4285 N N . ILE A 1 548 ? -11.980 9.100 15.643 1.00 98.94 548 ILE A N 1
ATOM 4286 C CA . ILE A 1 548 ? -13.180 8.827 14.843 1.00 98.94 548 ILE A CA 1
ATOM 4287 C C . ILE A 1 548 ? -13.826 7.560 15.381 1.00 98.94 548 ILE A C 1
ATOM 4289 O O . ILE A 1 548 ? -13.111 6.624 15.719 1.00 98.94 548 ILE A O 1
ATOM 4293 N N . GLY A 1 549 ? -15.150 7.492 15.444 1.00 98.69 549 GLY A N 1
ATOM 4294 C CA . GLY A 1 549 ? -15.817 6.269 15.879 1.00 98.69 549 GLY A CA 1
ATOM 4295 C C . GLY A 1 549 ? -17.310 6.248 15.605 1.00 98.69 549 GLY A C 1
ATOM 4296 O O . GLY A 1 549 ? -17.921 7.285 15.327 1.00 98.69 549 GLY A O 1
ATOM 4297 N N . GLY A 1 550 ? -17.872 5.048 15.689 1.00 98.19 550 GLY A N 1
ATOM 4298 C CA . GLY A 1 550 ? -19.283 4.750 15.472 1.00 98.19 550 GLY A CA 1
ATOM 4299 C C . GLY A 1 550 ? -19.698 3.463 16.194 1.00 98.19 550 GLY A C 1
ATOM 4300 O O . GLY A 1 550 ? -18.830 2.722 16.669 1.00 98.19 550 GLY A O 1
ATOM 4301 N N . PRO A 1 551 ? -21.011 3.214 16.326 1.00 97.62 551 PRO A N 1
ATOM 4302 C CA . PRO A 1 551 ? -21.532 2.029 17.000 1.00 97.62 551 PRO A CA 1
ATOM 4303 C C . PRO A 1 551 ? -21.212 0.744 16.222 1.00 97.62 551 PRO A C 1
ATOM 4305 O O . PRO A 1 551 ? -21.081 0.766 14.998 1.00 97.62 551 PRO A O 1
ATOM 4308 N N . ILE A 1 552 ? -21.128 -0.383 16.933 1.00 96.75 552 ILE A N 1
ATOM 4309 C CA . ILE A 1 552 ? -21.139 -1.717 16.322 1.00 96.75 552 ILE A CA 1
ATOM 4310 C C . ILE A 1 552 ? -22.597 -2.123 16.106 1.00 96.75 552 ILE A C 1
ATOM 4312 O O . ILE A 1 552 ? -23.335 -2.383 17.055 1.00 96.75 552 ILE A O 1
ATOM 4316 N N . THR A 1 553 ? -23.014 -2.163 14.846 1.00 93.88 553 THR A N 1
ATOM 4317 C CA . THR A 1 553 ? -24.386 -2.460 14.418 1.00 93.88 553 THR A CA 1
ATOM 4318 C C . THR A 1 553 ? -24.588 -3.920 14.022 1.00 93.88 553 THR A C 1
ATOM 4320 O O . THR A 1 553 ? -25.728 -4.368 13.906 1.00 93.88 553 THR A O 1
ATOM 4323 N N . GLY A 1 554 ? -23.498 -4.669 13.828 1.00 90.81 554 GLY A N 1
ATOM 4324 C CA . GLY A 1 554 ? -23.537 -6.016 13.261 1.00 90.81 554 GLY A CA 1
ATOM 4325 C C . GLY A 1 554 ? -23.721 -6.006 11.737 1.00 90.81 554 GLY A C 1
ATOM 4326 O O . GLY A 1 554 ? -23.706 -4.930 11.131 1.00 90.81 554 GLY A O 1
ATOM 4327 N N . PRO A 1 555 ? -23.856 -7.194 11.114 1.00 90.88 555 PRO A N 1
ATOM 4328 C CA . PRO A 1 555 ? -23.910 -7.344 9.663 1.00 90.88 555 PRO A CA 1
ATOM 4329 C C . PRO A 1 555 ? -24.964 -6.451 9.006 1.00 90.88 555 PRO A C 1
ATOM 4331 O O . PRO A 1 555 ? -26.102 -6.357 9.472 1.00 90.88 555 PRO A O 1
ATOM 4334 N N . VAL A 1 556 ? -24.588 -5.820 7.897 1.00 90.44 556 VAL A N 1
ATOM 4335 C CA . VAL A 1 556 ? -25.493 -4.980 7.106 1.00 90.44 556 VAL A CA 1
ATOM 4336 C C . VAL A 1 556 ? -26.485 -5.845 6.327 1.00 90.44 556 VAL A C 1
ATOM 4338 O O . VAL A 1 556 ? -26.149 -6.927 5.849 1.00 90.44 556 VAL A O 1
ATOM 4341 N N . ALA A 1 557 ? -27.721 -5.359 6.186 1.00 91.06 557 ALA A N 1
ATOM 4342 C CA . ALA A 1 557 ? -28.723 -6.011 5.340 1.00 91.06 557 ALA A CA 1
ATOM 4343 C C . ALA A 1 557 ? -28.431 -5.800 3.846 1.00 91.06 557 ALA A C 1
ATOM 4345 O O . ALA A 1 557 ? -28.631 -6.704 3.042 1.00 91.06 557 ALA A O 1
ATOM 4346 N N . ASP A 1 558 ? -27.957 -4.604 3.498 1.00 95.44 558 ASP A N 1
ATOM 4347 C CA . ASP A 1 558 ? -27.492 -4.257 2.162 1.00 95.44 558 ASP A CA 1
ATOM 4348 C C . ASP A 1 558 ? -25.966 -4.361 2.122 1.00 95.44 558 ASP A C 1
ATOM 4350 O O . ASP A 1 558 ? -25.267 -3.506 2.670 1.00 95.44 558 ASP A O 1
ATOM 4354 N N . ARG A 1 559 ? -25.454 -5.430 1.509 1.00 95.00 559 ARG A N 1
ATOM 4355 C CA . ARG A 1 559 ? -24.011 -5.685 1.393 1.00 95.00 559 ARG A CA 1
ATOM 4356 C C . ARG A 1 559 ? -23.321 -4.760 0.390 1.00 95.00 559 ARG A C 1
ATOM 4358 O O . ARG A 1 559 ? -22.100 -4.687 0.403 1.00 95.00 559 ARG A O 1
ATOM 4365 N N . GLU A 1 560 ? -24.087 -3.980 -0.369 1.00 96.25 560 GLU A N 1
ATOM 4366 C CA . GLU A 1 560 ? -23.586 -2.939 -1.267 1.00 96.25 560 GLU A CA 1
ATOM 4367 C C . GLU A 1 560 ? -23.368 -1.590 -0.563 1.00 96.25 560 GLU A C 1
ATOM 4369 O O . GLU A 1 560 ? -22.919 -0.609 -1.160 1.00 96.25 560 GLU A O 1
ATOM 4374 N N . THR A 1 561 ? -23.685 -1.491 0.732 1.00 96.56 561 THR A N 1
ATOM 4375 C CA . THR A 1 561 ? -23.589 -0.214 1.440 1.00 96.56 561 THR A CA 1
ATOM 4376 C C . THR A 1 561 ? -22.148 0.298 1.549 1.00 96.56 561 THR A C 1
ATOM 4378 O O . THR A 1 561 ? -21.219 -0.399 1.972 1.00 96.56 561 THR A O 1
ATOM 4381 N N . LEU A 1 562 ? -22.011 1.593 1.260 1.00 96.31 562 LEU A N 1
ATOM 4382 C CA . LEU A 1 562 ? -20.819 2.419 1.471 1.00 96.31 562 LEU A CA 1
ATOM 4383 C C . LEU A 1 562 ? -20.951 3.317 2.714 1.00 96.31 562 LEU A C 1
ATOM 4385 O O . LEU A 1 562 ? -20.247 4.321 2.826 1.00 96.31 562 LEU A O 1
ATOM 4389 N N . ARG A 1 563 ? -21.922 3.059 3.603 1.00 96.88 563 ARG A N 1
ATOM 4390 C CA . ARG A 1 563 ? -22.323 4.017 4.646 1.00 96.88 563 ARG A CA 1
ATOM 4391 C C . ARG A 1 563 ? -22.372 3.408 6.042 1.00 96.88 563 ARG A C 1
ATOM 4393 O O . ARG A 1 563 ? -23.120 2.472 6.293 1.00 96.88 563 ARG A O 1
ATOM 4400 N N . ALA A 1 564 ? -21.707 4.091 6.970 1.00 98.00 564 ALA A N 1
ATOM 4401 C CA . ALA A 1 564 ? -21.899 4.005 8.414 1.00 98.00 564 ALA A CA 1
ATOM 4402 C C . ALA A 1 564 ? -22.395 5.370 8.935 1.00 98.00 564 ALA A C 1
ATOM 4404 O O . ALA A 1 564 ? -21.598 6.225 9.330 1.00 98.00 564 ALA A O 1
ATOM 4405 N N . PRO A 1 565 ? -23.715 5.638 8.903 1.00 96.75 565 PRO A N 1
ATOM 4406 C CA . PRO A 1 565 ? -24.266 6.979 9.134 1.00 96.75 565 PRO A CA 1
ATOM 4407 C C . PRO A 1 565 ? -24.069 7.497 10.566 1.00 96.75 565 PRO A C 1
ATOM 4409 O O . PRO A 1 565 ? -24.198 8.700 10.821 1.00 96.75 565 PRO A O 1
ATOM 4412 N N . GLU A 1 566 ? -23.781 6.604 11.513 1.00 97.06 566 GLU A N 1
ATOM 4413 C CA . GLU A 1 566 ? -23.575 6.965 12.911 1.00 97.06 566 GLU A CA 1
ATOM 4414 C C . GLU A 1 566 ? -22.116 7.281 13.267 1.00 97.06 566 GLU A C 1
ATOM 4416 O O . GLU A 1 566 ? -21.861 7.831 14.345 1.00 97.06 566 GLU A O 1
ATOM 4421 N N . THR A 1 567 ? -21.186 7.044 12.343 1.00 98.75 567 THR A N 1
ATOM 4422 C CA . THR A 1 567 ? -19.767 7.345 12.522 1.00 98.75 567 THR A CA 1
ATOM 4423 C C . THR A 1 567 ? -19.462 8.819 12.281 1.00 98.75 567 THR A C 1
ATOM 4425 O O . THR A 1 567 ? -20.014 9.442 11.373 1.00 98.75 567 THR A O 1
ATOM 4428 N N . ARG A 1 568 ? -18.574 9.387 13.103 1.00 98.81 568 ARG A N 1
ATOM 4429 C CA . ARG A 1 568 ? -18.108 10.782 13.009 1.00 98.81 568 ARG A CA 1
ATOM 4430 C C . ARG A 1 568 ? -16.769 10.987 13.714 1.00 98.81 568 ARG A C 1
ATOM 4432 O O . ARG A 1 568 ? -16.322 10.122 14.470 1.00 98.81 568 ARG A O 1
ATOM 4439 N N . VAL A 1 569 ? -16.162 12.156 13.523 1.00 98.88 569 VAL A N 1
ATOM 4440 C CA . VAL A 1 569 ? -15.076 12.644 14.385 1.00 98.88 569 VAL A CA 1
ATOM 4441 C C . VAL A 1 569 ? -15.651 12.921 15.778 1.00 98.88 569 VAL A C 1
ATOM 4443 O O . VAL A 1 569 ? -16.478 13.811 15.958 1.00 98.88 569 VAL A O 1
ATOM 4446 N N . LEU A 1 570 ? -15.234 12.130 16.767 1.00 98.62 570 LEU A N 1
ATOM 4447 C CA . LEU A 1 570 ? -15.694 12.215 18.157 1.00 98.62 570 LEU A CA 1
ATOM 4448 C C . LEU A 1 570 ? -14.890 13.237 18.965 1.00 98.62 570 LEU A C 1
ATOM 4450 O O . LEU A 1 570 ? -15.423 13.881 19.868 1.00 98.62 570 LEU A O 1
ATOM 4454 N N . HIS A 1 571 ? -13.602 13.379 18.650 1.00 98.75 571 HIS A N 1
ATOM 4455 C CA . HIS A 1 571 ? -12.708 14.321 19.312 1.00 98.75 571 HIS A CA 1
ATOM 4456 C C . HIS A 1 571 ? -11.545 14.713 18.395 1.00 98.75 571 HIS A C 1
ATOM 4458 O O . HIS A 1 571 ? -11.051 13.877 17.645 1.00 98.75 571 HIS A O 1
ATOM 4464 N N . THR A 1 572 ? -11.065 15.954 18.507 1.00 98.69 572 THR A N 1
ATOM 4465 C CA . THR A 1 572 ? -9.871 16.441 17.800 1.00 98.69 572 THR A CA 1
ATOM 4466 C C . THR A 1 572 ? -8.904 17.070 18.796 1.00 98.69 572 THR A C 1
ATOM 4468 O O . THR A 1 572 ? -9.212 18.092 19.413 1.00 98.69 572 THR A O 1
ATOM 4471 N N . PHE A 1 573 ? -7.693 16.531 18.881 1.00 98.75 573 PHE A N 1
ATOM 4472 C CA . PHE A 1 573 ? -6.573 17.165 19.566 1.00 98.75 573 PHE A CA 1
ATOM 4473 C C . PHE A 1 573 ? -5.886 18.155 18.628 1.00 98.75 573 PHE A C 1
ATOM 4475 O O . PHE A 1 573 ? -5.498 17.798 17.517 1.00 98.75 573 PHE A O 1
ATOM 4482 N N . LYS A 1 574 ? -5.686 19.399 19.070 1.00 98.31 574 LYS A N 1
ATOM 4483 C CA . LYS A 1 574 ? -4.885 20.389 18.336 1.00 98.31 574 LYS A CA 1
ATOM 4484 C C . LYS A 1 574 ? -3.431 20.306 18.796 1.00 98.31 574 LYS A C 1
ATOM 4486 O O . LYS A 1 574 ? -3.139 20.561 19.961 1.00 98.31 574 LYS A O 1
ATOM 4491 N N . THR A 1 575 ? -2.528 19.962 17.883 1.00 98.25 575 THR A N 1
ATOM 4492 C CA . THR A 1 575 ? -1.104 19.703 18.173 1.00 98.25 575 THR A CA 1
ATOM 4493 C C . THR A 1 575 ? -0.159 20.685 17.488 1.00 98.25 575 THR A C 1
ATOM 4495 O O . THR A 1 575 ? 1.039 20.658 17.755 1.00 98.25 575 THR A O 1
ATOM 4498 N N . LYS A 1 576 ? -0.680 21.581 16.640 1.00 96.69 576 LYS A N 1
ATOM 4499 C CA . LYS A 1 576 ? 0.115 22.600 15.946 1.00 96.69 576 LYS A CA 1
ATOM 4500 C C . LYS A 1 576 ? 1.017 23.378 16.914 1.00 96.69 576 LYS A C 1
ATOM 4502 O O . LYS A 1 576 ? 0.573 23.825 17.972 1.00 96.69 576 LYS A O 1
ATOM 4507 N N . GLY A 1 577 ? 2.278 23.544 16.535 1.00 95.25 577 GLY A N 1
ATOM 4508 C CA . GLY A 1 577 ? 3.332 24.195 17.307 1.00 95.25 577 GLY A CA 1
ATOM 4509 C C . GLY A 1 577 ? 3.981 23.318 18.380 1.00 95.25 577 GLY A C 1
ATOM 4510 O O . GLY A 1 577 ? 5.002 23.722 18.938 1.00 95.25 577 GLY A O 1
ATOM 4511 N N . GLN A 1 578 ? 3.436 22.134 18.674 1.00 95.75 578 GLN A N 1
ATOM 4512 C CA . GLN A 1 578 ? 4.001 21.216 19.664 1.00 95.75 578 GLN A CA 1
ATOM 4513 C C . GLN A 1 578 ? 5.071 20.322 19.027 1.00 95.75 578 GLN A C 1
ATOM 4515 O O . GLN A 1 578 ? 4.979 19.956 17.857 1.00 95.75 578 GLN A O 1
ATOM 4520 N N . LYS A 1 579 ? 6.108 19.983 19.800 1.00 94.31 579 LYS A N 1
ATOM 4521 C CA . LYS A 1 579 ? 7.258 19.191 19.344 1.00 94.31 579 LYS A CA 1
ATOM 4522 C C . LYS A 1 579 ? 7.669 18.161 20.390 1.00 94.31 579 LYS A C 1
ATOM 4524 O O . LYS A 1 579 ? 7.480 18.377 21.586 1.00 94.31 579 LYS A O 1
ATOM 4529 N N . GLY A 1 580 ? 8.311 17.093 19.935 1.00 95.50 580 GLY A N 1
ATOM 4530 C CA . GLY A 1 580 ? 8.814 16.012 20.775 1.00 95.50 580 GLY A CA 1
ATOM 4531 C C . GLY A 1 580 ? 7.723 14.99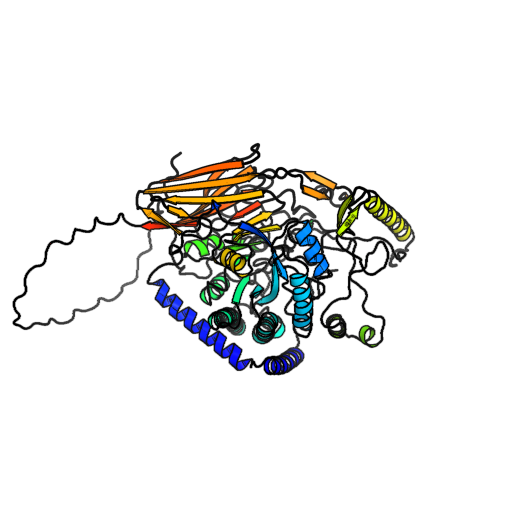8 21.107 1.00 95.50 580 GLY A C 1
ATOM 4532 O O . GLY A 1 580 ? 6.879 14.681 20.270 1.00 95.50 580 GLY A O 1
ATOM 4533 N N . LYS A 1 581 ? 7.762 14.468 22.332 1.00 97.69 581 LYS A N 1
ATOM 4534 C CA . LYS A 1 581 ? 6.792 13.482 22.813 1.00 97.69 581 LYS A CA 1
ATOM 4535 C C . LYS A 1 581 ? 5.517 14.174 23.299 1.00 97.69 581 LYS A C 1
ATOM 4537 O O . LYS A 1 581 ? 5.554 14.918 24.277 1.00 97.69 581 LYS A O 1
ATOM 4542 N N . LEU A 1 582 ? 4.398 13.873 22.655 1.00 98.25 582 LEU A N 1
ATOM 4543 C CA . LEU A 1 582 ? 3.054 14.290 23.036 1.00 98.25 582 LEU A CA 1
ATOM 4544 C C . LEU A 1 582 ? 2.333 13.117 23.706 1.00 98.25 582 LEU A C 1
ATOM 4546 O O . LEU A 1 582 ? 2.436 11.980 23.244 1.00 98.25 582 LEU A O 1
ATOM 4550 N N . VAL A 1 583 ? 1.590 13.399 24.775 1.00 98.44 583 VAL A N 1
ATOM 4551 C CA . VAL A 1 583 ? 0.660 12.451 25.402 1.00 98.44 583 VAL A CA 1
ATOM 4552 C C . VAL A 1 583 ? -0.718 13.095 25.380 1.00 98.44 583 VAL A C 1
ATOM 4554 O O . VAL A 1 583 ? -0.936 14.123 26.020 1.00 98.44 583 VAL A O 1
ATOM 4557 N N . LEU A 1 584 ? -1.620 12.525 24.589 1.00 98.69 584 LEU A N 1
ATOM 4558 C CA . LEU A 1 584 ? -2.965 13.039 24.354 1.00 98.69 584 LEU A CA 1
ATOM 4559 C C . LEU A 1 584 ? -3.967 12.088 25.004 1.00 98.69 584 LEU A C 1
ATOM 4561 O O . LEU A 1 584 ? -3.942 10.892 24.723 1.00 98.69 584 LEU A O 1
ATOM 4565 N N . THR A 1 585 ? -4.847 12.598 25.863 1.00 98.69 585 THR A N 1
ATOM 4566 C CA . THR A 1 585 ? -5.790 11.763 26.621 1.00 98.69 585 THR A CA 1
ATOM 4567 C C . THR A 1 585 ? -7.226 12.211 26.400 1.00 98.69 585 THR A C 1
ATOM 4569 O O . THR A 1 585 ? -7.523 13.402 26.467 1.00 98.69 585 THR A O 1
ATOM 4572 N N . HIS A 1 586 ? -8.128 11.254 26.185 1.00 98.69 586 HIS A N 1
ATOM 4573 C CA . HIS A 1 586 ? -9.570 11.484 26.119 1.00 98.69 586 HIS A CA 1
ATOM 4574 C C . HIS A 1 586 ? -10.326 10.383 26.874 1.00 98.69 586 HIS A C 1
ATOM 4576 O O . HIS A 1 586 ? -9.949 9.213 26.821 1.00 98.69 586 HIS A O 1
ATOM 4582 N N . GLU A 1 587 ? -11.398 10.742 27.583 1.00 98.44 587 GLU A N 1
ATOM 4583 C CA . GLU A 1 587 ? -12.251 9.786 28.295 1.00 98.44 587 GLU A CA 1
ATOM 4584 C C . GLU A 1 587 ? -13.641 9.725 27.663 1.00 98.44 587 GLU A C 1
ATOM 4586 O O . GLU A 1 587 ? -14.341 10.734 27.611 1.00 98.44 587 GLU A O 1
ATOM 4591 N N . PHE A 1 588 ? -14.086 8.521 27.303 1.00 98.12 588 PHE A N 1
ATOM 4592 C CA . PHE A 1 588 ? -15.489 8.273 26.977 1.00 98.12 588 PHE A CA 1
ATOM 4593 C C . PHE A 1 588 ? -16.203 7.770 28.227 1.00 98.12 588 PHE A C 1
ATOM 4595 O O . PHE A 1 588 ? -15.775 6.785 28.832 1.00 98.12 588 PHE A O 1
ATOM 4602 N N . LYS A 1 589 ? -17.285 8.443 28.624 1.00 96.81 589 LYS A N 1
ATOM 4603 C CA . LYS A 1 589 ? -18.062 8.143 29.837 1.00 96.81 589 LYS A CA 1
ATOM 4604 C C . LYS A 1 589 ? -19.479 7.717 29.482 1.00 96.81 589 LYS A C 1
ATOM 4606 O O . LYS A 1 589 ? -19.966 7.992 28.390 1.00 96.81 589 LYS A O 1
ATOM 4611 N N . ASP A 1 590 ? -20.145 7.104 30.455 1.00 95.62 590 ASP A N 1
ATOM 4612 C CA . ASP A 1 590 ? -21.537 6.675 30.354 1.00 95.62 590 ASP A CA 1
ATOM 4613 C C . ASP A 1 590 ? -21.782 5.733 29.161 1.00 95.62 590 ASP A C 1
ATOM 4615 O O . ASP A 1 590 ? -22.709 5.917 28.374 1.00 95.62 590 ASP A O 1
ATOM 4619 N N . LEU A 1 591 ? -20.913 4.726 29.021 1.00 95.88 591 LEU A N 1
ATOM 4620 C CA . LEU A 1 591 ? -20.919 3.792 27.890 1.00 95.88 591 LEU A CA 1
ATOM 4621 C C . LEU A 1 591 ? -22.253 3.038 27.796 1.00 95.88 591 LEU A C 1
ATOM 4623 O O . LEU A 1 591 ? -22.726 2.482 28.791 1.00 95.88 591 LEU A O 1
ATOM 4627 N N . LYS A 1 592 ? -22.866 3.008 26.609 1.00 93.81 592 LYS A N 1
ATOM 4628 C CA . LYS A 1 592 ? -24.208 2.432 26.411 1.00 93.81 592 LYS A CA 1
ATOM 4629 C C . LYS A 1 592 ? -24.217 1.157 25.588 1.00 93.81 592 LYS A C 1
ATOM 4631 O O . LYS A 1 592 ? -24.950 0.234 25.938 1.00 93.81 592 LYS A O 1
ATOM 4636 N N . GLU A 1 593 ? -23.431 1.145 24.527 1.00 94.12 593 GLU A N 1
ATOM 4637 C CA . GLU A 1 593 ? -23.441 0.143 23.470 1.00 94.12 593 GLU A CA 1
ATOM 4638 C C . GLU A 1 593 ? -22.027 -0.049 22.928 1.00 94.12 593 GLU A C 1
ATOM 4640 O O . GLU A 1 593 ? -21.155 0.793 23.164 1.00 94.12 593 GLU A O 1
ATOM 4645 N N . ASP A 1 594 ? -21.813 -1.164 22.237 1.00 97.00 594 ASP A N 1
ATOM 4646 C CA . ASP A 1 594 ? -20.547 -1.494 21.592 1.00 97.00 594 ASP A CA 1
ATOM 4647 C C . ASP A 1 594 ? -20.220 -0.460 20.507 1.00 97.00 594 ASP A C 1
ATOM 4649 O O . ASP A 1 594 ? -21.095 -0.000 19.772 1.00 97.00 594 ASP A O 1
ATOM 4653 N N . PHE A 1 595 ? -18.950 -0.086 20.396 1.00 98.19 595 PHE A N 1
ATOM 4654 C CA . PHE A 1 595 ? -18.477 0.874 19.398 1.00 98.19 595 PHE A CA 1
ATOM 4655 C C . PHE A 1 595 ? -17.020 0.595 19.041 1.00 98.19 595 PHE A C 1
ATOM 4657 O O . PHE A 1 595 ? -16.332 -0.171 19.714 1.00 98.19 595 PHE A O 1
ATOM 4664 N N . TYR A 1 596 ? -16.527 1.233 17.990 1.00 98.56 596 TYR A N 1
ATOM 4665 C CA . TYR A 1 596 ? -15.104 1.249 17.667 1.00 98.56 596 TYR A CA 1
ATOM 4666 C C . TYR A 1 596 ? -14.584 2.683 17.644 1.00 98.56 596 TYR A C 1
ATOM 4668 O O . TYR A 1 596 ? -15.341 3.637 17.444 1.00 98.56 596 TYR A O 1
ATOM 4676 N N . ILE A 1 597 ? -13.274 2.830 17.830 1.00 98.81 597 ILE A N 1
ATOM 4677 C CA . ILE A 1 597 ? -12.558 4.084 17.607 1.00 98.81 597 ILE A CA 1
ATOM 4678 C C . ILE A 1 597 ? -11.339 3.845 16.728 1.00 98.81 597 ILE A C 1
ATOM 4680 O O . ILE A 1 597 ? -10.625 2.871 16.927 1.00 98.81 597 ILE A O 1
ATOM 4684 N N . ARG A 1 598 ? -11.074 4.740 15.784 1.00 98.69 598 ARG A N 1
ATOM 4685 C CA . ARG A 1 598 ? -9.878 4.769 14.934 1.00 98.69 598 ARG A CA 1
ATOM 4686 C C . ARG A 1 598 ? -9.254 6.156 14.957 1.00 98.69 598 ARG A C 1
ATOM 4688 O O . ARG A 1 598 ? -9.891 7.124 15.381 1.00 98.69 598 ARG A O 1
ATOM 4695 N N . PHE A 1 599 ? -8.014 6.254 14.493 1.00 98.81 599 PHE A N 1
ATOM 4696 C CA . PHE A 1 599 ? -7.235 7.483 14.612 1.00 98.81 599 PHE A CA 1
ATOM 4697 C C . PHE A 1 599 ? -6.702 7.928 13.261 1.00 98.81 599 PHE A C 1
ATOM 4699 O O . PHE A 1 599 ? -6.333 7.107 12.420 1.00 98.81 599 PHE A O 1
ATOM 4706 N N . ARG A 1 600 ? -6.628 9.240 13.073 1.00 98.50 600 ARG A N 1
ATOM 4707 C CA . ARG A 1 600 ? -5.897 9.853 11.963 1.00 98.50 600 ARG A CA 1
ATOM 4708 C C . ARG A 1 600 ? -5.302 11.181 12.401 1.00 98.50 600 ARG A C 1
ATOM 4710 O O . ARG A 1 600 ? -5.774 11.781 13.365 1.00 98.50 600 ARG A O 1
ATOM 4717 N N . GLY A 1 601 ? -4.329 11.684 11.664 1.00 98.50 601 GLY A N 1
ATOM 4718 C CA . GLY A 1 601 ? -3.840 13.048 11.837 1.00 98.50 601 GLY A CA 1
ATOM 4719 C C . GLY A 1 601 ? -3.232 13.603 10.564 1.00 98.50 601 GLY A C 1
ATOM 4720 O O . GLY A 1 601 ? -2.967 12.867 9.615 1.00 98.50 601 GLY A O 1
ATOM 4721 N N . SER A 1 602 ? -3.044 14.918 10.542 1.00 98.44 602 SER A N 1
ATOM 4722 C CA . SER A 1 602 ? -2.658 15.663 9.343 1.00 98.44 602 SER A CA 1
ATOM 4723 C C . SER A 1 602 ? -1.740 16.829 9.680 1.00 98.44 602 SER A C 1
ATOM 4725 O O . SER A 1 602 ? -1.761 17.357 10.798 1.00 98.44 602 SER A O 1
ATOM 4727 N N . ASP A 1 603 ? -0.988 17.285 8.680 1.00 97.00 603 ASP A N 1
ATOM 4728 C CA . ASP A 1 603 ? -0.304 18.579 8.721 1.00 97.00 603 ASP A CA 1
ATOM 4729 C C . ASP A 1 603 ? -1.258 19.787 8.647 1.00 97.00 603 ASP A C 1
ATOM 4731 O O . ASP A 1 603 ? -0.849 20.935 8.848 1.00 97.00 603 ASP A O 1
ATOM 4735 N N . GLY A 1 604 ? -2.543 19.536 8.380 1.00 96.56 604 GLY A N 1
ATOM 4736 C CA . GLY A 1 604 ? -3.610 20.529 8.353 1.00 96.56 604 GLY A CA 1
ATOM 4737 C C . GLY A 1 604 ? -3.520 21.524 7.201 1.00 96.56 604 GLY A C 1
ATOM 4738 O O . GLY A 1 604 ? -4.282 22.494 7.196 1.00 96.56 604 GLY A O 1
ATOM 4739 N N . LYS A 1 605 ? -2.628 21.319 6.224 1.00 93.75 605 LYS A N 1
ATOM 4740 C CA . LYS A 1 605 ? -2.444 22.257 5.106 1.00 93.75 605 LYS A CA 1
ATOM 4741 C C . LYS A 1 605 ? -3.565 22.167 4.074 1.00 93.75 605 LYS A C 1
ATOM 4743 O O . LYS A 1 605 ? -3.860 23.169 3.422 1.00 93.75 605 LYS A O 1
ATOM 4748 N N . ARG A 1 606 ? -4.205 20.999 3.944 1.00 94.56 606 ARG A N 1
ATOM 4749 C CA . ARG A 1 606 ? -5.284 20.752 2.977 1.00 94.56 606 ARG A CA 1
ATOM 4750 C C . ARG A 1 606 ? -6.478 20.030 3.615 1.00 94.56 606 ARG A C 1
ATOM 4752 O O . ARG A 1 606 ? -6.727 18.854 3.380 1.00 94.56 606 ARG A O 1
ATOM 4759 N N . THR A 1 607 ? -7.220 20.763 4.444 1.00 96.81 607 THR A N 1
ATOM 4760 C CA . THR A 1 607 ? -8.364 20.238 5.211 1.00 96.81 607 THR A CA 1
ATOM 4761 C C . THR A 1 607 ? -9.603 21.117 5.090 1.00 96.81 607 THR A C 1
ATOM 4763 O O . THR A 1 607 ? -9.502 22.307 4.784 1.00 96.81 607 THR A O 1
ATOM 4766 N N . GLY A 1 608 ? -10.776 20.533 5.328 1.00 97.12 608 GLY A N 1
ATOM 4767 C CA . GLY A 1 608 ? -12.061 21.231 5.346 1.00 97.12 608 GLY A CA 1
ATOM 4768 C C . GLY A 1 608 ? -13.191 20.322 5.824 1.00 97.12 608 GLY A C 1
ATOM 4769 O O . GLY A 1 608 ? -12.949 19.358 6.540 1.00 97.12 608 GLY A O 1
ATOM 4770 N N . ALA A 1 609 ? -14.431 20.610 5.430 1.00 98.00 609 ALA A N 1
ATOM 4771 C CA . ALA A 1 609 ? -15.528 19.677 5.669 1.00 98.00 609 ALA A CA 1
ATOM 4772 C C . ALA A 1 609 ? -15.289 18.388 4.866 1.00 98.00 609 ALA A C 1
ATOM 4774 O O . ALA A 1 609 ? -15.067 18.454 3.656 1.00 98.00 609 ALA A O 1
ATOM 4775 N N . GLY A 1 610 ? -15.336 17.233 5.530 1.00 97.44 610 GLY A N 1
ATOM 4776 C CA . GLY A 1 610 ? -15.223 15.936 4.871 1.00 97.44 610 GLY A CA 1
ATOM 4777 C C . GLY A 1 610 ? -16.428 15.634 3.979 1.00 97.44 610 GLY A C 1
ATOM 4778 O O . GLY A 1 610 ? -17.429 16.353 3.981 1.00 97.44 610 GLY A O 1
ATOM 4779 N N . TYR A 1 611 ? -16.339 14.533 3.231 1.00 96.50 611 TYR A N 1
ATOM 4780 C CA . TYR A 1 611 ? -17.283 14.185 2.161 1.00 96.50 611 TYR A CA 1
ATOM 4781 C C . TYR A 1 611 ? -18.761 14.163 2.609 1.00 96.50 611 TYR A C 1
ATOM 4783 O O . TYR A 1 611 ? -19.646 14.594 1.874 1.00 96.50 611 TYR A O 1
ATOM 4791 N N . HIS A 1 612 ? -19.043 13.741 3.846 1.00 97.12 612 HIS A N 1
ATOM 4792 C CA . HIS A 1 612 ? -20.400 13.708 4.412 1.00 97.12 612 HIS A CA 1
ATOM 4793 C C . HIS A 1 612 ? -20.785 14.945 5.246 1.00 97.12 612 HIS A C 1
ATOM 4795 O O . HIS A 1 612 ? -21.797 14.925 5.948 1.00 97.12 612 HIS A O 1
ATOM 4801 N N . GLY A 1 613 ? -20.014 16.029 5.146 1.00 97.88 613 GLY A N 1
ATOM 4802 C CA . GLY A 1 613 ? -20.279 17.312 5.793 1.00 97.88 613 GLY A CA 1
ATOM 4803 C C . GLY A 1 613 ? -19.535 17.518 7.116 1.00 97.88 613 GLY A C 1
ATOM 4804 O O . GLY A 1 613 ? -19.056 16.579 7.751 1.00 97.88 613 GLY A O 1
ATOM 4805 N N . ALA A 1 614 ? -19.470 18.781 7.548 1.00 97.88 614 ALA A N 1
ATOM 4806 C CA . ALA A 1 614 ? -18.700 19.210 8.719 1.00 97.88 614 ALA A CA 1
ATOM 4807 C C . ALA A 1 614 ? -19.196 18.621 10.054 1.00 97.88 614 ALA A C 1
ATOM 4809 O O . ALA A 1 614 ? -18.408 18.482 10.984 1.00 97.88 614 ALA A O 1
ATOM 4810 N N . ASP A 1 615 ? -20.477 18.244 10.142 1.00 97.75 615 ASP A N 1
ATOM 4811 C CA . ASP A 1 615 ? -21.055 17.592 11.329 1.00 97.75 615 ASP A CA 1
ATOM 4812 C C . ASP A 1 615 ? -20.565 16.144 11.510 1.00 97.75 615 ASP A C 1
ATOM 4814 O O . ASP A 1 615 ? -20.641 15.581 12.605 1.00 97.75 615 ASP A O 1
ATOM 4818 N N . VAL A 1 616 ? -20.104 15.519 10.424 1.00 98.56 616 VAL A N 1
ATOM 4819 C CA . VAL A 1 616 ? -19.503 14.179 10.427 1.00 98.56 616 VAL A CA 1
ATOM 4820 C C . VAL A 1 616 ? -17.992 14.300 10.549 1.00 98.56 616 VAL A C 1
ATOM 4822 O O . VAL A 1 616 ? -17.369 13.604 11.352 1.00 98.56 616 VAL A O 1
ATOM 4825 N N . ASP A 1 617 ? -17.414 15.202 9.762 1.00 98.56 617 ASP A N 1
ATOM 4826 C CA . ASP A 1 617 ? -15.982 15.413 9.687 1.00 98.56 617 ASP A CA 1
ATOM 4827 C C . ASP A 1 617 ? -15.651 16.900 9.445 1.00 98.56 617 ASP A C 1
ATOM 4829 O O . ASP A 1 617 ? -15.710 17.374 8.307 1.00 98.56 617 ASP A O 1
ATOM 4833 N N . PRO A 1 618 ? -15.292 17.659 10.493 1.00 97.81 618 PRO A N 1
ATOM 4834 C CA . PRO A 1 618 ? -14.972 19.080 10.370 1.00 97.81 618 PRO A CA 1
ATOM 4835 C C . PRO A 1 618 ? -13.563 19.372 9.823 1.00 97.81 618 PRO A C 1
ATOM 4837 O O . PRO A 1 618 ? -13.284 20.526 9.496 1.00 97.81 618 PRO A O 1
ATOM 4840 N N . HIS A 1 619 ? -12.673 18.374 9.753 1.00 96.56 619 HIS A N 1
ATOM 4841 C CA . HIS A 1 619 ? -11.271 18.539 9.334 1.00 96.56 619 HIS A CA 1
ATOM 4842 C C . HIS A 1 619 ? -10.852 17.462 8.323 1.00 96.56 619 HIS A C 1
ATOM 4844 O O . HIS A 1 619 ? -9.714 16.994 8.337 1.00 96.56 619 HIS A O 1
ATOM 4850 N N . GLY A 1 620 ? -11.778 17.055 7.460 1.00 97.75 620 GLY A N 1
ATOM 4851 C CA . GLY A 1 620 ? -11.570 16.010 6.476 1.00 97.75 620 GLY A CA 1
ATOM 4852 C C . GLY A 1 620 ? -10.573 16.410 5.389 1.00 97.75 620 GLY A C 1
ATOM 4853 O O . GLY A 1 620 ? -10.389 17.605 5.116 1.00 97.75 620 GLY A O 1
ATOM 4854 N N . PRO A 1 621 ? -9.917 15.420 4.761 1.00 97.12 621 PRO A N 1
ATOM 4855 C CA . PRO A 1 621 ? -9.065 15.660 3.606 1.00 97.12 621 PRO A CA 1
ATOM 4856 C C . PRO A 1 621 ? -9.875 16.228 2.438 1.00 97.12 621 PRO A C 1
ATOM 4858 O O . PRO A 1 621 ? -11.022 15.842 2.212 1.00 97.12 621 PRO A O 1
ATOM 4861 N N . ILE A 1 622 ? -9.261 17.135 1.677 1.00 94.44 622 ILE A N 1
ATOM 4862 C CA . ILE A 1 622 ? -9.883 17.767 0.509 1.00 94.44 622 ILE A CA 1
ATOM 4863 C C . ILE A 1 622 ? -9.188 17.294 -0.761 1.00 94.44 622 ILE A C 1
ATOM 4865 O O . ILE A 1 622 ? -7.971 17.433 -0.900 1.00 94.44 622 ILE A O 1
ATOM 4869 N N . MET A 1 623 ? -9.984 16.790 -1.704 1.00 91.50 623 MET A N 1
ATOM 4870 C CA . MET A 1 623 ? -9.525 16.340 -3.017 1.00 91.50 623 MET A CA 1
ATOM 4871 C C . MET A 1 623 ? -8.673 17.416 -3.717 1.00 91.50 623 MET A C 1
ATOM 4873 O O . MET A 1 623 ? -8.920 18.628 -3.615 1.00 91.50 623 MET A O 1
ATOM 4877 N N . HIS A 1 624 ? -7.628 16.985 -4.417 1.00 90.56 624 HIS A N 1
ATOM 4878 C CA . HIS A 1 624 ? -6.868 17.883 -5.282 1.00 90.56 624 HIS A CA 1
ATOM 4879 C C . HIS A 1 624 ? -7.682 18.233 -6.531 1.00 90.56 624 HIS A C 1
ATOM 4881 O O . HIS A 1 624 ? -8.482 17.433 -7.009 1.00 90.56 624 HIS A O 1
ATOM 4887 N N . ASP A 1 625 ? -7.498 19.446 -7.049 1.00 85.31 625 ASP A N 1
ATOM 4888 C CA . ASP A 1 625 ? -8.025 19.768 -8.372 1.00 85.31 625 ASP A CA 1
ATOM 4889 C C . ASP A 1 625 ? -7.174 19.086 -9.457 1.00 85.31 625 ASP A C 1
ATOM 4891 O O . ASP A 1 625 ? -6.062 18.630 -9.203 1.00 85.31 625 ASP A O 1
ATOM 4895 N N . GLY A 1 626 ? -7.702 19.003 -10.678 1.00 82.75 626 GLY A N 1
ATOM 4896 C CA . GLY A 1 626 ? -7.018 18.365 -11.804 1.00 82.75 626 GLY A CA 1
ATOM 4897 C C . GLY A 1 626 ? -5.864 19.172 -12.402 1.00 82.75 626 GLY A C 1
ATOM 4898 O O . GLY A 1 626 ? -5.450 18.868 -13.520 1.00 82.75 626 GLY A O 1
ATOM 4899 N N . THR A 1 627 ? -5.366 20.229 -11.752 1.00 86.06 627 THR A N 1
ATOM 4900 C CA . THR A 1 627 ? -4.232 20.983 -12.302 1.00 86.06 627 THR A CA 1
ATOM 4901 C C . THR A 1 627 ? -2.924 20.222 -12.101 1.00 86.06 627 THR A C 1
ATOM 4903 O O . THR A 1 627 ? -2.715 19.550 -11.088 1.00 86.06 627 THR A O 1
ATOM 4906 N N . ALA A 1 628 ? -2.022 20.316 -13.081 1.00 83.25 628 ALA A N 1
ATOM 4907 C CA . ALA A 1 628 ? -0.727 19.648 -13.013 1.00 83.25 628 ALA A CA 1
ATOM 4908 C C . ALA A 1 628 ? 0.001 19.966 -11.696 1.00 83.25 628 ALA A C 1
ATOM 4910 O O . ALA A 1 628 ? 0.205 21.131 -11.347 1.00 83.25 628 ALA A O 1
ATOM 4911 N N . ARG A 1 629 ? 0.439 18.916 -10.989 1.00 84.19 629 ARG A N 1
ATOM 4912 C CA . ARG A 1 629 ? 1.149 18.990 -9.695 1.00 84.19 629 ARG A CA 1
ATOM 4913 C C . ARG A 1 629 ? 0.338 19.534 -8.515 1.00 84.19 629 ARG A C 1
ATOM 4915 O O . ARG A 1 629 ? 0.923 19.793 -7.459 1.00 84.19 629 ARG A O 1
ATOM 4922 N N . ALA A 1 630 ? -0.985 19.665 -8.637 1.00 84.25 630 ALA A N 1
ATOM 4923 C CA . ALA A 1 630 ? -1.846 20.002 -7.502 1.00 84.25 630 ALA A CA 1
ATOM 4924 C C . ALA A 1 630 ? -1.696 18.995 -6.354 1.00 84.25 630 ALA A C 1
ATOM 4926 O O . ALA A 1 630 ? -1.707 19.387 -5.186 1.00 84.25 630 ALA A O 1
ATOM 4927 N N . GLY A 1 631 ? -1.505 17.718 -6.700 1.00 86.06 631 GLY A N 1
ATOM 4928 C CA . GLY A 1 631 ? -1.297 16.589 -5.795 1.00 86.06 631 GLY A CA 1
ATOM 4929 C C . GLY A 1 631 ? 0.090 16.485 -5.159 1.00 86.06 631 GLY A C 1
ATOM 4930 O O . GLY A 1 631 ? 0.520 15.368 -4.904 1.00 86.06 631 GLY A O 1
ATOM 4931 N N . ASN A 1 632 ? 0.818 17.590 -4.938 1.00 87.44 632 ASN A N 1
ATOM 4932 C CA . ASN A 1 632 ? 2.164 17.533 -4.352 1.00 87.44 632 ASN A CA 1
ATOM 4933 C C . ASN A 1 632 ? 2.152 16.750 -3.015 1.00 87.44 632 ASN A C 1
ATOM 4935 O O . ASN A 1 632 ? 1.584 17.244 -2.034 1.00 87.44 632 ASN A O 1
ATOM 4939 N N . PRO A 1 633 ? 2.812 15.576 -2.950 1.00 90.06 633 PRO A N 1
ATOM 4940 C CA . PRO A 1 633 ? 2.687 14.652 -1.823 1.00 90.06 633 PRO A CA 1
ATOM 4941 C C . PRO A 1 633 ? 3.231 15.224 -0.510 1.00 90.06 633 PRO A C 1
ATOM 4943 O O . PRO A 1 633 ? 2.773 14.864 0.572 1.00 90.06 633 PRO A O 1
ATOM 4946 N N . TRP A 1 634 ? 4.175 16.161 -0.573 1.00 88.38 634 TRP A N 1
ATOM 4947 C CA . TRP A 1 634 ? 4.877 16.630 0.618 1.00 88.38 634 TRP A CA 1
ATOM 4948 C C . TRP A 1 634 ? 4.242 17.830 1.336 1.00 88.38 634 TRP A C 1
ATOM 4950 O O . TRP A 1 634 ? 4.745 18.293 2.363 1.00 88.38 634 TRP A O 1
ATOM 4960 N N . VAL A 1 635 ? 3.148 18.366 0.797 1.00 86.44 635 VAL A N 1
ATOM 4961 C CA . VAL A 1 635 ? 2.395 19.484 1.399 1.00 86.44 635 VAL A CA 1
ATOM 4962 C C . VAL A 1 635 ? 0.950 19.105 1.726 1.00 86.44 635 VAL A C 1
ATOM 4964 O O . VAL A 1 635 ? 0.120 19.988 1.936 1.00 86.44 635 VAL A O 1
ATOM 4967 N N . ASP A 1 636 ? 0.667 17.804 1.748 1.00 92.69 636 ASP A N 1
ATOM 4968 C CA . ASP A 1 636 ? -0.615 17.215 2.123 1.00 92.69 636 ASP A CA 1
ATOM 4969 C C . ASP A 1 636 ? -0.378 15.812 2.708 1.00 92.69 636 ASP A C 1
ATOM 4971 O O . ASP A 1 636 ? -0.646 14.775 2.084 1.00 92.69 636 ASP A O 1
ATOM 4975 N N . THR A 1 637 ? 0.233 15.800 3.895 1.00 95.75 637 THR A N 1
ATOM 4976 C CA . THR A 1 637 ? 0.646 14.578 4.595 1.00 95.75 637 THR A CA 1
ATOM 4977 C C . THR A 1 637 ? -0.337 14.201 5.691 1.00 95.75 637 THR A C 1
ATOM 4979 O O . THR A 1 637 ? -0.791 15.052 6.463 1.00 95.75 637 THR A O 1
ATOM 4982 N N . TRP A 1 638 ? -0.591 12.901 5.799 1.00 98.06 638 TRP A N 1
ATOM 4983 C CA . TRP A 1 638 ? -1.541 12.304 6.729 1.00 98.06 638 TRP A CA 1
ATOM 4984 C C . TRP A 1 638 ? -0.966 11.027 7.335 1.00 98.06 638 TRP A C 1
ATOM 4986 O O . TRP A 1 638 ? -0.141 10.358 6.711 1.00 98.06 638 TRP A O 1
ATOM 4996 N N . PHE A 1 639 ? -1.451 10.666 8.519 1.00 98.50 639 PHE A N 1
ATOM 4997 C CA . PHE A 1 639 ? -1.315 9.317 9.058 1.00 98.50 639 PHE A CA 1
ATOM 4998 C C . PHE A 1 639 ? -2.692 8.762 9.427 1.00 98.50 639 PHE A C 1
ATOM 5000 O O . PHE A 1 639 ? -3.571 9.523 9.840 1.00 98.50 639 PHE A O 1
ATOM 5007 N N . TYR A 1 640 ? -2.862 7.448 9.308 1.00 98.75 640 TYR A N 1
ATOM 5008 C CA . TYR A 1 640 ? -4.052 6.711 9.739 1.00 98.75 640 TYR A CA 1
ATOM 5009 C C . TYR A 1 640 ? -3.629 5.499 10.567 1.00 98.75 640 TYR A C 1
ATOM 5011 O O . TYR A 1 640 ? -2.586 4.893 10.320 1.00 98.75 640 TYR A O 1
ATOM 5019 N N . ALA A 1 641 ? -4.442 5.146 11.557 1.00 98.75 641 ALA A N 1
ATOM 5020 C CA . ALA A 1 641 ? -4.239 3.981 12.404 1.00 98.75 641 ALA A CA 1
ATOM 5021 C C . ALA A 1 641 ? -5.519 3.147 12.496 1.00 98.75 641 ALA A C 1
ATOM 5023 O O . ALA A 1 641 ? -6.629 3.689 12.558 1.00 98.75 641 ALA A O 1
ATOM 5024 N N . ASN A 1 642 ? -5.339 1.829 12.535 1.00 98.69 642 ASN A N 1
ATOM 5025 C CA . ASN A 1 642 ? -6.423 0.856 12.651 1.00 98.69 642 ASN A CA 1
ATOM 5026 C C . ASN A 1 642 ? -7.189 0.977 13.982 1.00 98.69 642 ASN A C 1
ATOM 5028 O O . ASN A 1 642 ? -6.706 1.605 14.925 1.00 98.69 642 ASN A O 1
ATOM 5032 N N . PRO A 1 643 ? -8.414 0.436 14.075 1.00 98.44 643 PRO A N 1
ATOM 5033 C CA . PRO A 1 643 ? -9.298 0.728 15.193 1.00 98.44 643 PRO A CA 1
ATOM 5034 C C . PRO A 1 643 ? -8.928 -0.018 16.475 1.00 98.44 643 PRO A C 1
ATOM 5036 O O . PRO A 1 643 ? -8.262 -1.045 16.442 1.00 98.44 643 PRO A O 1
ATOM 5039 N N . VAL A 1 644 ? -9.454 0.450 17.602 1.00 98.31 644 VAL A N 1
ATOM 5040 C CA . VAL A 1 644 ? -9.695 -0.352 18.806 1.00 98.31 644 VAL A CA 1
ATOM 5041 C C . VAL A 1 644 ? -11.200 -0.532 18.958 1.00 98.31 644 VAL A C 1
ATOM 5043 O O . VAL A 1 644 ? -11.961 0.430 18.834 1.00 98.31 644 VAL A O 1
ATOM 5046 N N . PHE A 1 645 ? -11.632 -1.753 19.250 1.00 97.81 645 PHE A N 1
ATOM 5047 C CA . PHE A 1 645 ? -13.035 -2.069 19.494 1.00 97.81 645 PHE A CA 1
ATOM 5048 C C . PHE A 1 645 ? -13.359 -1.987 20.987 1.00 97.81 645 PHE A C 1
ATOM 5050 O O . PHE A 1 645 ? -12.537 -2.326 21.840 1.00 97.81 645 PHE A O 1
ATOM 5057 N N . VAL A 1 646 ? -14.574 -1.570 21.319 1.00 97.00 646 VAL A N 1
ATOM 5058 C CA . VAL A 1 646 ? -15.061 -1.429 22.690 1.00 97.00 646 VAL A CA 1
ATOM 5059 C C . VAL A 1 646 ? -16.333 -2.240 22.829 1.00 97.00 646 VAL A C 1
ATOM 5061 O O . VAL A 1 646 ? -17.343 -1.943 22.196 1.00 97.00 646 VAL A O 1
ATOM 5064 N N . LYS A 1 647 ? -16.277 -3.250 23.691 1.00 95.50 647 LYS A N 1
ATOM 5065 C CA . LYS A 1 647 ? -17.415 -4.097 24.027 1.00 95.50 647 LYS A CA 1
ATOM 5066 C C . LYS A 1 647 ? -17.965 -3.691 25.388 1.00 95.50 647 LYS A C 1
ATOM 5068 O O . LYS A 1 647 ? -17.267 -3.772 26.404 1.00 95.50 647 LYS A O 1
ATOM 5073 N N . VAL A 1 648 ? -19.208 -3.242 25.412 1.00 94.56 648 VAL A N 1
ATOM 5074 C CA . VAL A 1 648 ? -19.911 -2.777 26.599 1.00 94.56 648 VAL A CA 1
ATOM 5075 C C . VAL A 1 648 ? -20.687 -3.937 27.204 1.00 94.56 648 VAL A C 1
ATOM 5077 O O . VAL A 1 648 ? -21.672 -4.423 26.657 1.00 94.56 648 VAL A O 1
ATOM 5080 N N . VAL A 1 649 ? -20.242 -4.380 28.375 1.00 93.06 649 VAL A N 1
ATOM 5081 C CA . VAL A 1 649 ? -20.855 -5.492 29.105 1.00 93.06 649 VAL A CA 1
ATOM 5082 C C . VAL A 1 649 ? -21.691 -4.972 30.268 1.00 93.06 649 VAL A C 1
ATOM 5084 O O . VAL A 1 649 ? -21.325 -3.996 30.933 1.00 93.06 649 VAL A O 1
ATOM 5087 N N . ASP A 1 650 ? -22.824 -5.620 30.540 1.00 86.06 650 ASP A N 1
ATOM 5088 C CA . ASP A 1 650 ? -23.579 -5.331 31.756 1.00 86.06 650 ASP A CA 1
ATOM 5089 C C . ASP A 1 650 ? -22.699 -5.622 32.988 1.00 86.06 650 ASP A C 1
ATOM 5091 O O . ASP A 1 650 ? -21.894 -6.562 32.965 1.00 86.06 650 ASP A O 1
ATOM 5095 N N . PRO A 1 651 ? -22.819 -4.833 34.073 1.00 69.50 651 PRO A N 1
ATOM 5096 C CA . PRO A 1 651 ? -22.108 -5.125 35.308 1.00 69.50 651 PRO A CA 1
ATOM 5097 C C . PRO A 1 651 ? -22.443 -6.555 35.719 1.00 69.50 651 PRO A C 1
ATOM 5099 O O . PRO A 1 651 ? -23.623 -6.905 35.800 1.00 69.50 651 PRO A O 1
ATOM 5102 N N . ALA A 1 652 ? -21.423 -7.385 35.953 1.00 59.94 652 ALA A N 1
ATOM 5103 C CA . ALA A 1 652 ? -21.642 -8.744 36.422 1.00 59.94 652 ALA A CA 1
ATOM 5104 C C . ALA A 1 652 ? -22.614 -8.699 37.611 1.00 59.94 652 ALA A C 1
ATOM 5106 O O . ALA A 1 652 ? -22.342 -8.027 38.610 1.00 59.94 652 ALA A O 1
ATOM 5107 N N . SER A 1 653 ? -23.758 -9.386 37.499 1.00 42.12 653 SER A N 1
ATOM 5108 C CA . SER A 1 653 ? -24.573 -9.658 38.682 1.00 42.12 653 SER A CA 1
ATOM 5109 C C . SER A 1 653 ? -23.643 -10.325 39.694 1.00 42.12 653 SER A C 1
ATOM 5111 O O . SER A 1 653 ? -22.962 -11.280 39.308 1.00 42.12 653 SER A O 1
ATOM 5113 N N . PRO A 1 654 ? -23.539 -9.830 40.941 1.00 39.31 654 PRO A N 1
ATOM 5114 C CA . PRO A 1 654 ? -22.692 -10.472 41.931 1.00 39.31 654 PRO A CA 1
ATOM 5115 C C . PRO A 1 654 ? -23.144 -11.924 42.016 1.00 39.31 654 PRO A C 1
ATOM 5117 O O . PRO A 1 654 ? -24.305 -12.195 42.328 1.00 39.31 654 PRO A O 1
ATOM 5120 N N . SER A 1 655 ? -22.254 -12.849 41.650 1.00 35.47 655 SER A N 1
ATOM 5121 C CA . SER A 1 655 ? -22.536 -14.273 41.732 1.00 35.47 655 SER A CA 1
ATOM 5122 C C . SER A 1 655 ? -22.984 -14.549 43.159 1.00 35.47 655 SER A C 1
ATOM 5124 O O . SER A 1 655 ? -22.212 -14.344 44.099 1.00 35.47 655 SER A O 1
ATOM 5126 N N . SER A 1 656 ? -24.234 -14.969 43.331 1.00 35.75 656 SER A N 1
ATOM 5127 C CA . SER A 1 656 ? -24.689 -15.517 44.597 1.00 35.75 656 SER A CA 1
ATOM 5128 C C . SER A 1 656 ? -23.710 -16.621 44.981 1.00 35.75 656 SER A C 1
ATOM 5130 O O . SER A 1 656 ? -23.547 -17.589 44.233 1.00 35.75 656 SER A O 1
ATOM 5132 N N . SER A 1 657 ? -23.031 -16.445 46.113 1.00 32.81 657 SER A N 1
ATOM 5133 C CA . SER A 1 657 ? -22.218 -17.469 46.759 1.00 32.81 657 SER A CA 1
ATOM 5134 C C . SER A 1 657 ? -22.941 -18.821 46.718 1.00 32.81 657 SER A C 1
ATOM 5136 O O . SER A 1 657 ? -24.166 -18.842 46.872 1.00 32.81 657 SER A O 1
ATOM 5138 N N . PRO A 1 658 ? -22.239 -19.954 46.546 1.00 37.75 658 PRO A N 1
ATOM 5139 C CA . PRO A 1 658 ? -22.891 -21.253 46.536 1.00 37.75 658 PRO A CA 1
ATOM 5140 C C . PRO A 1 658 ? -23.466 -21.525 47.931 1.00 37.75 658 PRO A C 1
ATOM 5142 O O . PRO A 1 658 ? -22.741 -21.859 48.869 1.00 37.75 658 PRO A O 1
ATOM 5145 N N . SER A 1 659 ? -24.778 -21.335 48.090 1.00 35.19 659 SER A N 1
ATOM 5146 C CA . SER A 1 659 ? -25.497 -21.778 49.277 1.00 35.19 659 SER A CA 1
ATOM 5147 C C . SER A 1 659 ? -25.526 -23.302 49.292 1.00 35.19 659 SER A C 1
ATOM 5149 O O . SER A 1 659 ? -25.772 -23.936 48.267 1.00 35.19 659 SER A O 1
ATOM 5151 N N . ALA A 1 660 ? -25.275 -23.852 50.473 1.00 37.50 660 ALA A N 1
ATOM 5152 C CA . ALA A 1 660 ? -25.160 -25.265 50.772 1.00 37.50 660 ALA A CA 1
ATOM 5153 C C . ALA A 1 660 ? -26.223 -26.170 50.116 1.00 37.50 660 ALA A C 1
ATOM 5155 O O . ALA A 1 660 ? -27.404 -25.844 50.016 1.00 37.50 660 ALA A O 1
ATOM 5156 N N . THR A 1 661 ? -25.745 -27.356 49.747 1.00 40.62 661 THR A N 1
ATOM 5157 C CA . THR A 1 661 ? -26.477 -28.591 49.440 1.00 40.62 661 THR A CA 1
ATOM 5158 C C . THR A 1 661 ? -27.822 -28.754 50.157 1.00 40.62 661 THR A C 1
ATOM 5160 O O . THR A 1 661 ? -27.847 -28.743 51.391 1.00 40.62 661 THR A O 1
ATOM 5163 N N . PRO A 1 662 ? -28.893 -29.114 49.426 1.00 36.19 662 PRO A N 1
ATOM 5164 C CA . PRO A 1 662 ? -30.004 -29.865 49.985 1.00 36.19 662 PRO A CA 1
ATOM 5165 C C . PRO A 1 662 ? -29.895 -31.357 49.637 1.00 36.19 662 PRO A C 1
ATOM 5167 O O . PRO A 1 662 ? -29.615 -31.759 48.509 1.00 36.19 662 PRO A O 1
ATOM 5170 N N . SER A 1 663 ? -30.127 -32.153 50.673 1.00 31.09 663 SER A N 1
ATOM 5171 C CA . SER A 1 663 ? -30.225 -33.609 50.727 1.00 31.09 663 SER A CA 1
ATOM 5172 C C . SER A 1 663 ? -31.196 -34.213 49.695 1.00 31.09 663 SER A C 1
ATOM 5174 O O . SER A 1 663 ? -32.274 -33.680 49.443 1.00 31.09 663 SER A O 1
ATOM 5176 N N . MET A 1 664 ? -30.803 -35.364 49.134 1.00 33.62 664 MET A N 1
ATOM 5177 C CA . MET A 1 664 ? -31.647 -36.263 48.340 1.00 33.62 664 MET A CA 1
ATOM 5178 C C . MET A 1 664 ? -32.689 -36.994 49.201 1.00 33.62 664 MET A C 1
ATOM 5180 O O . MET A 1 664 ? -32.309 -37.591 50.205 1.00 33.62 664 MET A O 1
ATOM 5184 N N . ALA A 1 665 ? -33.938 -37.070 48.716 1.00 32.16 665 ALA A N 1
ATOM 5185 C CA . ALA A 1 665 ? -34.795 -38.274 48.593 1.00 32.16 665 ALA A CA 1
ATOM 5186 C C . ALA A 1 665 ? -36.207 -37.870 48.069 1.00 32.16 665 ALA A C 1
ATOM 5188 O O . ALA A 1 665 ? -36.542 -36.689 48.106 1.00 32.16 665 ALA A O 1
ATOM 5189 N N . PRO A 1 666 ? -37.084 -38.798 47.633 1.00 36.59 666 PRO A N 1
ATOM 5190 C CA . PRO A 1 666 ? -37.020 -39.535 46.375 1.00 36.59 666 PRO A CA 1
ATOM 5191 C C . PRO A 1 666 ? -38.271 -39.331 45.481 1.00 36.59 666 PRO A C 1
ATOM 5193 O O . PRO A 1 666 ? -39.314 -38.833 45.890 1.00 36.59 666 PRO A O 1
ATOM 5196 N N . SER A 1 667 ? -38.127 -39.770 44.232 1.00 32.94 667 SER A N 1
ATOM 5197 C CA . SER A 1 667 ? -39.083 -39.795 43.115 1.00 32.94 667 SER A CA 1
ATOM 5198 C C . SER A 1 667 ? -40.443 -40.461 43.378 1.00 32.94 667 SER A C 1
ATOM 5200 O O . SER A 1 667 ? -40.456 -41.530 43.983 1.00 32.94 667 SER A O 1
ATOM 5202 N N . GLN A 1 668 ? -41.520 -39.947 42.753 1.00 31.05 668 GLN A N 1
ATOM 5203 C CA . GLN A 1 668 ? -42.565 -40.717 42.030 1.00 31.05 668 GLN A CA 1
ATOM 5204 C C . GLN A 1 668 ? -43.558 -39.796 41.247 1.00 31.05 668 GLN A C 1
ATOM 5206 O O . GLN A 1 668 ? -43.464 -38.580 41.401 1.00 31.05 668 GLN A O 1
ATOM 5211 N N . PRO A 1 669 ? -44.400 -40.307 40.309 1.00 38.22 669 PRO A N 1
ATOM 5212 C CA . PRO A 1 669 ? -44.384 -39.823 38.921 1.00 38.22 669 PRO A CA 1
ATOM 5213 C C . PRO A 1 669 ? -45.707 -39.251 38.349 1.00 38.22 669 PRO A C 1
ATOM 5215 O O . PRO A 1 669 ? -46.786 -39.416 38.904 1.00 38.22 669 PRO A O 1
ATOM 5218 N N . ALA A 1 670 ? -45.569 -38.744 37.113 1.00 30.86 670 ALA A N 1
ATOM 5219 C CA . ALA A 1 670 ? -46.499 -38.810 35.973 1.00 30.86 670 ALA A CA 1
ATOM 5220 C C . ALA A 1 670 ? -47.533 -37.689 35.692 1.00 30.86 670 ALA A C 1
ATOM 5222 O O . ALA A 1 670 ? -48.456 -37.406 36.446 1.00 30.86 670 ALA A O 1
ATOM 5223 N N . SER A 1 671 ? -47.473 -37.276 34.415 1.00 29.70 671 SER A N 1
ATOM 5224 C CA . SER A 1 671 ? -48.560 -36.858 33.511 1.00 29.70 671 SER A CA 1
ATOM 5225 C C . SER A 1 671 ? -49.068 -35.407 33.555 1.00 29.70 671 SER A C 1
ATOM 5227 O O . SER A 1 671 ? -49.730 -34.984 34.492 1.00 29.70 671 SER A O 1
ATOM 5229 N N . ARG A 1 672 ? -48.888 -34.682 32.438 1.00 32.50 672 ARG A N 1
ATOM 5230 C CA . ARG A 1 672 ? -49.963 -34.303 31.488 1.00 32.50 672 ARG A CA 1
ATOM 5231 C C . ARG A 1 672 ? -49.440 -33.366 30.385 1.00 32.50 672 ARG A C 1
ATOM 5233 O O . ARG A 1 672 ? -48.650 -32.470 30.642 1.00 32.50 672 ARG A O 1
ATOM 5240 N N . LYS A 1 673 ? -49.927 -33.596 29.157 1.00 37.31 673 LYS A N 1
ATOM 5241 C CA . LYS A 1 673 ? -49.853 -32.701 27.980 1.00 37.31 673 LYS A CA 1
ATOM 5242 C C . LYS A 1 673 ? -50.559 -31.355 28.254 1.00 37.31 673 LYS A C 1
ATOM 5244 O O . LYS A 1 673 ? -51.446 -31.326 29.109 1.00 37.31 673 LYS A O 1
ATOM 5249 N N . PRO A 1 674 ? -50.297 -30.312 27.440 1.00 39.00 674 PRO A N 1
ATOM 5250 C CA . PRO A 1 674 ? -51.337 -29.944 26.468 1.00 39.00 674 PRO A CA 1
ATOM 5251 C C . PRO A 1 674 ? -50.848 -29.496 25.068 1.00 39.00 674 PRO A C 1
ATOM 5253 O O . PRO A 1 674 ? -49.814 -28.863 24.902 1.00 39.00 674 PRO A O 1
ATOM 5256 N N . THR A 1 675 ? -51.658 -29.921 24.094 1.00 32.66 675 THR A N 1
ATOM 5257 C CA . THR A 1 675 ? -52.193 -29.332 22.842 1.00 32.66 675 THR A CA 1
ATOM 5258 C C . THR A 1 675 ? -51.629 -28.006 22.271 1.00 32.66 675 THR A C 1
ATOM 5260 O O . THR A 1 675 ? -51.353 -27.091 23.040 1.00 32.66 675 THR A O 1
ATOM 5263 N N . PRO A 1 676 ? -51.549 -27.859 20.924 1.00 36.75 676 PRO A N 1
ATOM 5264 C CA . PRO A 1 676 ? -50.960 -26.699 20.249 1.00 36.75 676 PRO A CA 1
ATOM 5265 C C . PRO A 1 676 ? -51.988 -25.599 19.938 1.00 36.75 676 PRO A C 1
ATOM 5267 O O . PRO A 1 676 ? -53.136 -25.896 19.603 1.00 36.75 676 PRO A O 1
ATOM 5270 N N . THR A 1 677 ? -51.549 -24.338 19.960 1.00 32.69 677 THR A N 1
ATOM 5271 C CA . THR A 1 677 ? -52.383 -23.177 19.617 1.00 32.69 677 THR A CA 1
ATOM 5272 C C . THR A 1 677 ? -51.721 -22.352 18.510 1.00 32.69 677 THR A C 1
ATOM 5274 O O . THR A 1 677 ? -50.711 -21.695 18.724 1.00 32.69 677 THR A O 1
ATOM 5277 N N . THR A 1 678 ? -52.299 -22.499 17.316 1.00 31.58 678 THR A N 1
ATOM 5278 C CA . THR A 1 678 ? -52.561 -21.516 16.245 1.00 31.58 678 THR A CA 1
ATOM 5279 C C . THR A 1 678 ? -51.682 -20.264 16.110 1.00 31.58 678 THR A C 1
ATOM 5281 O O . THR A 1 678 ? -51.675 -19.387 16.970 1.00 31.58 678 THR A O 1
ATOM 5284 N N . ALA A 1 679 ? -51.091 -20.128 14.920 1.00 38.38 679 ALA A N 1
ATOM 5285 C CA . ALA A 1 679 ? -50.594 -18.881 14.345 1.00 38.38 679 ALA A CA 1
ATOM 5286 C C . ALA A 1 679 ? -51.736 -17.911 13.972 1.00 38.38 679 ALA A C 1
ATOM 5288 O O . ALA A 1 679 ? -52.812 -18.380 13.587 1.00 38.38 679 ALA A O 1
ATOM 5289 N N . PRO A 1 680 ? -51.488 -16.588 13.965 1.00 36.28 680 PRO A N 1
ATOM 5290 C CA . PRO A 1 680 ? -52.262 -15.645 13.179 1.00 36.28 680 PRO A CA 1
ATOM 5291 C C . PRO A 1 680 ? -51.485 -15.103 11.972 1.00 36.28 680 PRO A C 1
ATOM 5293 O O . PRO A 1 680 ? -50.273 -14.899 11.981 1.00 36.28 680 PRO A O 1
ATOM 5296 N N . THR A 1 681 ? -52.282 -14.893 10.937 1.00 32.22 681 THR A N 1
ATOM 5297 C CA . THR A 1 681 ? -52.063 -14.291 9.626 1.00 32.22 681 THR A CA 1
ATOM 5298 C C . THR A 1 681 ? -51.583 -12.840 9.668 1.00 32.22 681 THR A C 1
ATOM 5300 O O . THR A 1 681 ? -51.958 -12.075 10.553 1.00 32.22 681 THR A O 1
ATOM 5303 N N . ALA A 1 682 ? -50.797 -12.483 8.651 1.00 33.22 682 ALA A N 1
ATOM 5304 C CA . ALA A 1 682 ? -50.323 -11.141 8.340 1.00 33.22 682 ALA A CA 1
ATOM 5305 C C . ALA A 1 682 ? -51.419 -10.252 7.723 1.00 33.22 682 ALA A C 1
ATOM 5307 O O . ALA A 1 682 ? -52.259 -10.748 6.972 1.00 33.22 682 ALA A O 1
ATOM 5308 N N . ASP A 1 683 ? -51.332 -8.947 7.985 1.00 32.12 683 ASP A N 1
ATOM 5309 C CA . ASP A 1 683 ? -51.972 -7.876 7.214 1.00 32.12 683 ASP A CA 1
ATOM 5310 C C . ASP A 1 683 ? -50.919 -6.764 6.983 1.00 32.12 683 ASP A C 1
ATOM 5312 O O . ASP A 1 683 ? -50.115 -6.519 7.893 1.00 32.12 683 ASP A O 1
ATOM 5316 N N . PRO A 1 684 ? -50.833 -6.129 5.796 1.00 41.53 684 PRO A N 1
ATOM 5317 C CA . PRO A 1 684 ? -49.783 -5.177 5.468 1.00 41.53 684 PRO A CA 1
ATOM 5318 C C . PRO A 1 684 ? -50.281 -3.732 5.584 1.00 41.53 684 PRO A C 1
ATOM 5320 O O . PRO A 1 684 ? -51.246 -3.334 4.937 1.00 41.53 684 PRO A O 1
ATOM 5323 N N . GLY A 1 685 ? -49.551 -2.909 6.332 1.00 32.84 685 GLY A N 1
ATOM 5324 C CA . GLY A 1 685 ? -49.681 -1.460 6.240 1.00 32.84 685 GLY A CA 1
ATOM 5325 C C . GLY A 1 685 ? -49.408 -0.749 7.550 1.00 32.84 685 GLY A C 1
ATOM 5326 O O . GLY A 1 685 ? -50.287 -0.678 8.392 1.00 32.84 685 GLY A O 1
ATOM 5327 N N . GLU A 1 686 ? -48.215 -0.168 7.682 1.00 31.33 686 GLU A N 1
ATOM 5328 C CA . GLU A 1 686 ? -48.059 1.186 8.219 1.00 31.33 686 GLU A CA 1
ATOM 5329 C C . GLU A 1 686 ? -46.626 1.692 8.005 1.00 31.33 686 GLU A C 1
ATOM 5331 O O . GLU A 1 686 ? -45.633 1.009 8.249 1.00 31.33 686 GLU A O 1
ATOM 5336 N N . SER A 1 687 ? -46.547 2.916 7.494 1.00 38.62 687 SER A N 1
ATOM 5337 C CA . SER A 1 687 ? -45.344 3.714 7.289 1.00 38.62 687 SER A CA 1
ATOM 5338 C C . SER A 1 687 ? -44.559 3.908 8.589 1.00 38.62 687 SER A C 1
ATOM 5340 O O . SER A 1 687 ? -45.109 4.389 9.581 1.00 38.62 687 SER A O 1
ATOM 5342 N N . SER A 1 688 ? -43.262 3.601 8.566 1.00 33.22 688 SER A N 1
ATOM 5343 C CA . SER A 1 688 ? -42.357 3.806 9.698 1.00 33.22 688 SER A CA 1
ATOM 5344 C C . SER A 1 688 ? -42.217 5.300 10.064 1.00 33.22 688 SER A C 1
ATOM 5346 O O . SER A 1 688 ? -42.006 6.125 9.173 1.00 33.22 688 SER A O 1
ATOM 5348 N N . PRO A 1 689 ? -42.289 5.677 11.355 1.00 35.91 689 PRO A N 1
ATOM 5349 C CA . PRO A 1 689 ? -41.963 7.025 11.813 1.00 35.91 689 PRO A CA 1
ATOM 5350 C C . PRO A 1 689 ? -40.438 7.252 11.840 1.00 35.91 689 PRO A C 1
ATOM 5352 O O . PRO A 1 689 ? -39.671 6.286 11.821 1.00 35.91 689 PRO A O 1
ATOM 5355 N N . PRO A 1 690 ? -39.967 8.515 11.903 1.00 33.69 690 PRO A N 1
ATOM 5356 C CA . PRO A 1 690 ? -38.542 8.828 11.878 1.00 33.69 690 PRO A CA 1
ATOM 5357 C C . PRO A 1 690 ? -37.809 8.151 13.040 1.00 33.69 690 PRO A C 1
ATOM 5359 O O . PRO A 1 690 ? -38.192 8.283 14.206 1.00 33.69 690 PRO A O 1
ATOM 5362 N N . VAL A 1 691 ? -36.735 7.441 12.699 1.00 29.58 691 VAL A N 1
ATOM 5363 C CA . VAL A 1 691 ? -35.834 6.768 13.637 1.00 29.58 691 VAL A CA 1
ATOM 5364 C C . VAL A 1 691 ? -35.305 7.797 14.640 1.00 29.58 691 VAL A C 1
ATOM 5366 O O . VAL A 1 691 ? -34.604 8.747 14.285 1.00 29.58 691 VAL A O 1
ATOM 5369 N N . LYS A 1 692 ? -35.661 7.632 15.919 1.00 31.47 692 LYS A N 1
ATOM 5370 C CA . LYS A 1 692 ? -35.007 8.354 17.014 1.00 31.47 692 LYS A CA 1
ATOM 5371 C C . LYS A 1 692 ? -33.549 7.908 17.062 1.00 31.47 692 LYS A C 1
ATOM 5373 O O . LYS A 1 692 ? -33.286 6.729 17.259 1.00 31.47 692 LYS A O 1
ATOM 5378 N N . ARG A 1 693 ? -32.634 8.869 16.915 1.00 31.44 693 ARG A N 1
ATOM 5379 C CA . ARG A 1 693 ? -31.184 8.670 17.032 1.00 31.44 693 ARG A CA 1
ATOM 5380 C C . ARG A 1 693 ? -30.838 7.982 18.367 1.00 31.44 693 ARG A C 1
ATOM 5382 O O . ARG A 1 693 ? -31.208 8.533 19.415 1.00 31.44 693 ARG A O 1
ATOM 5389 N N . PRO A 1 694 ? -30.129 6.843 18.360 1.00 32.50 694 PRO A N 1
ATOM 5390 C CA . PRO A 1 694 ? -29.337 6.400 19.501 1.00 32.50 694 PRO A CA 1
ATOM 5391 C C . PRO A 1 694 ? -28.336 7.493 19.908 1.00 32.50 694 PRO A C 1
ATOM 5393 O O . PRO A 1 694 ? -27.944 8.345 19.108 1.00 32.50 694 PRO A O 1
ATOM 5396 N N . LYS A 1 695 ? -27.987 7.545 21.196 1.00 41.00 695 LYS A N 1
ATOM 5397 C CA . LYS A 1 695 ? -27.086 8.565 21.747 1.00 41.00 695 LYS A CA 1
ATOM 5398 C C . LYS A 1 695 ? -25.690 7.966 21.891 1.00 41.00 695 LYS A C 1
ATOM 5400 O O . LYS A 1 695 ? -25.476 7.182 22.810 1.00 41.00 695 LYS A O 1
ATOM 5405 N N . LEU A 1 696 ? -24.757 8.414 21.048 1.00 44.53 696 LEU A N 1
ATOM 5406 C CA . LEU A 1 696 ? -23.318 8.229 21.262 1.00 44.53 696 LEU A CA 1
ATOM 5407 C C . LEU A 1 696 ? -22.913 8.678 22.684 1.00 44.53 696 LEU A C 1
ATOM 5409 O O . LEU A 1 696 ? -23.571 9.566 23.249 1.00 44.53 696 LEU A O 1
ATOM 5413 N N . PRO A 1 697 ? -21.848 8.094 23.272 1.00 49.16 697 PRO A N 1
ATOM 5414 C CA . PRO A 1 697 ? -21.387 8.465 24.604 1.00 49.16 697 PRO A CA 1
ATOM 5415 C C . PRO A 1 697 ? -21.120 9.972 24.698 1.00 49.16 697 PRO A C 1
ATOM 5417 O O . PRO A 1 697 ? -20.593 10.596 23.777 1.00 49.16 697 PRO A O 1
ATOM 5420 N N . ASN A 1 698 ? -21.523 10.567 25.821 1.00 44.62 698 ASN A N 1
ATOM 5421 C CA . ASN A 1 698 ? -21.394 12.002 26.050 1.00 44.62 698 ASN A CA 1
ATOM 5422 C C . ASN A 1 698 ? -19.906 12.370 26.159 1.00 44.62 698 ASN A C 1
ATOM 5424 O O . ASN A 1 698 ? -19.220 11.892 27.064 1.00 44.62 698 ASN A O 1
ATOM 5428 N N . THR A 1 699 ? -19.422 13.226 25.259 1.00 41.84 699 THR A N 1
ATOM 5429 C CA . THR A 1 699 ? -18.011 13.632 25.181 1.00 41.84 699 THR A CA 1
ATOM 5430 C C . THR A 1 699 ? -17.588 14.617 26.266 1.00 41.84 699 THR A C 1
ATOM 5432 O O . THR A 1 699 ? -16.410 14.940 26.304 1.00 41.84 699 THR A O 1
ATOM 5435 N N . GLY A 1 700 ? -18.507 15.057 27.142 1.00 36.28 700 GLY A N 1
ATOM 5436 C CA . GLY A 1 700 ? -18.231 15.848 28.346 1.00 36.28 700 GLY A CA 1
ATOM 5437 C C . GLY A 1 700 ? -17.197 16.957 28.138 1.00 36.28 700 GLY A C 1
ATOM 5438 O O . GLY A 1 700 ? -16.027 16.706 28.393 1.00 36.28 700 GLY A O 1
ATOM 5439 N N . ASN A 1 701 ? -17.661 18.136 27.698 1.00 29.97 701 ASN A N 1
ATOM 5440 C CA . ASN A 1 701 ? -16.882 19.367 27.458 1.00 29.97 701 ASN A CA 1
ATOM 5441 C C . ASN A 1 701 ? -15.557 19.504 28.216 1.00 29.97 701 ASN A C 1
ATOM 5443 O O . ASN A 1 701 ? -15.583 19.418 29.469 1.00 29.97 701 ASN A O 1
#

InterPro domains:
  IPR003141 Polymerase/histidinol phosphatase, N-terminal [SM00481] (78-153)
  IPR004013 PHP domain [PF02811] (79-191)
  IPR006311 Twin-arginine translocation pathway, signal sequence [PS51318] (1-59)
  IPR016195 Polymerase/histidinol phosphatase-like [SSF89550] (75-340)
  IPR052018 PHP domain-containing protein [PTHR42924] (67-356)

Foldseek 3Di:
DPLPPPPDADDPVRLVVLLVVLQVVCVVLVHGLVVLLVQLLVLLVVLLVVVVVCLVPDALFDFDPDFDDLVLFDFAKFFQAAEDLLAPQFFHHPQLLVVLCVVLRGQEYEYAHELDPLCLPPVLVVSVVVQVVVVVVDVRYHYWYWHFALQFQAHTKTKTFADDCGSSLRSNLSSNGGCRSNVRRFDFPPDPSSVVSLSSNLSSQSSQVVCCVVVVTVDMAMAAALRLLQQLDFLLSLVSNCSSPVLHDQAYAFAHALLCQLVADDWFFQTARNSLRDAHDSRHDPVDGSVQSFDFLRTHSLNQFFQFSVQQCVLQSRSHAHDHHNSHRAAGQFQWAFDDQDPDPQLVVDPDVSSSCVVVRSGTDAIARLLARHRDDHQWDADPVRDTDGPRQLQPDPVSVVLLVVLVVQVVVQVVVADPPDDGDGDPSGGDGDTGSGHRISQFKIKTFRFSDSDPVRSSVSSSLQVIKMKGPCQFDDKGKWKDEPHGIHTFSGEDEHAAQFKIKIKIKTAGFDFWRKAFDADLPCNVPTRSNHIDTDGRYWQKKFKKKFANPHDDPDSSGGGDPRIAGLDMDGCGPHHGIDIDMFMFGNDHHKMKIWMKTWSLQAFAAGPVGCVRPGGGGDGFHSGRSSSVSNRSMMMIGHMYIYGYDHDPDPPDDDDDDDDDDDDDYDDDDDDDDDDDDDDDDDDDDDDDDDDDGDRDD

Radius of gyration: 27.61 Å; chains: 1; bounding box: 86×68×89 Å

pLDDT: mean 87.87, std 17.9, range [24.52, 98.94]

Sequence (701 aa):
MNHHHDDKHLSPDELEDVRHRGDEELARLSFSRRSILQVGMAAAANAMVTGFALQGAQAAAAPNKDSIDPDKLLWLIGDHHVHTQWSYDAKYRIKDQLDAAEYFGCDWVVFTEHSNFVHADPGVFNSHKEIEAERKARKNLLIFQGLEWYIPAAEHGTVFVTGKNEAKILRAFELAYDGKLNGWEKPKVGSPEEAEQERMAAAGIAWLGKQKAEGKIDDVLVLANHPMRLGIDSPDEFRLWHDADPHVMIGMEGAPGAQGYPYGRNVGNGDMRGEYTHDPREDSYPGYKAEHMRPYGGWDWLTATVGGFWDSMLAEGRRFYITANSDAHLASWHTWRLGDYPKKPEYDNAKNENVQMKLLGGRRPHPIDTATGEVAGDLLIKNPDGSVGISGDLLRSPEDAKLYKDAQKVRAEIDAKTPEGEEPKYPEPLIDPQGGSDFWPGQFTRIHAGATERSYTAVMDALRAGRVWASHGQLIKSFIAKVSANGRVVTLGDTIEASKGGKITVELTIETATEPVKSIKMSPKEPKATDPTVGVEWVPELAFVDIIGGPITGPVADRETLRAPETRVLHTFKTKGQKGKLVLTHEFKDLKEDFYIRFRGSDGKRTGAGYHGADVDPHGPIMHDGTARAGNPWVDTWFYANPVFVKVVDPASPSSSPSATPSMAPSQPASRKPTPTTAPTADPGESSPPVKRPKLPNTGN

Secondary structure (DSSP, 8-state):
-----TT-PPPHHHHHHHHHHHHHHHHHTT--HHHHHHHHHHHHHHHHHHHHHHTTSS-TTPPPSS---GGG-EEEEEEEEE--TTSSS----HHHHHHHHHHTT-SEEEE--B-SHHIIIIIHHHHHHHHHHHHHH-SSSEEEEEEEEE-TTS-EEEEEEESTTHHHHHHHHHHHH-HHHHT-SSPPTT-HHHHHHHHHHHHHHHHHHHHHHTTSSSEEEEEEESTTSS----HHHHHHHHHH-TTTEEEEEEE-S-TTGGGSSS--TT--GGG------TTS-TT--GGGGS-BTTB-HHHHSTTSHHHHHHHTT---EEEE---BSSBTT--EEPPPPP-SHHHHT-SSHHHHHHHTTSSPPPPEETTTTEEP--SEEE-TTS-EEETT-TTS-HHHHHHHHHHHHHHHHHHTTSPTTSPP---SS---PPP--B--TTTSEEEEEEESSSSHHHHHHHHHHT-EEEEETT-EEEEEEEEEETTEEE-TT-EEEEETT-EEEEEEEEEE--SPEEEEE--SS-GGG-EEEEEEEE-----EEEEEEEE---S-S-TT----TT-EEEEEEE-TT--SEEEEEEEEES--S-EEEEEEEE-SSSEES-TT-TTT-TTEE-PPPSSTTTT-GGGS-EEEEEEEEEEEEPPPPP-------PPP----------------------PPPP-PPP-PPP---

Organism: NCBI:txid33010

=== Feature glossary ===
Annotated list of the representations used here:

Nearest PDB structures. The Foldseek neighbor list gives the closest experimentally determined structures in the PDB, ranked by structural alignment. TM-score near 1 means near-identical fold; near 0.3 means only rough topology match. This is how one finds what a novel AlphaFold prediction most resembles in the solved-structure universe.

Foldseek 3Di. Foldseek's 3Di representation compresses backbone geometry into a per-residue letter drawn from a learned twenty-state alphabet. It captures the tertiary interaction pattern around each residue — which residues are packed against it in space, regardless of where they are in sequence.

Radius of gyration, Cα contacts, bounding box. Radius of gyration (Rg) is the root-mean-square distance of Cα atoms from their centroid — a single number for overall size and compactness. A globular domain of N residues has Rg ≈ 2.2·N^0.38 Å; an extended or disordered chain has a much larger Rg. The Cα contact count is the number of residue pairs whose Cα atoms are within 8 Å and are more than four positions apart in sequence — a standard proxy for tertiary packing density. The bounding box is the smallest axis-aligned box enclosing all Cα atoms.

InterPro / GO / CATH / organism. The annotation block draws on four external resources. InterPro: which protein families and domains the sequence belongs to. GO: standardized terms for what the protein does, what process it participates in, and where in the cell it acts. CATH: which structural fold it has in the CATH hierarchy. Organism: the species of origin.

mmCIF coordinates. The mmCIF block holds the 3D Cartesian coordinates of each backbone atom (N, Cα, C, O) in ångströms. mmCIF is the PDB's canonical archive format — a tagged-loop text representation of the atomic model.

pLDDT. pLDDT is the predicted lDDT-Cα score: AlphaFold's confidence that the local environment of each residue (all inter-atomic distances within 15 Å) is correctly placed. It is a per-residue number between 0 and 100, with higher meaning more reliable.

Backbone torsions (φ/ψ). φ (phi) and ψ (psi) are the two rotatable backbone dihedrals per residue: φ is the C(i-1)–N–Cα–C torsion, ψ is the N–Cα–C–N(i+1) torsion, both in degrees on (−180°, 180°]. α-helical residues cluster near (−60°, −45°); β-strand residues near (−120°, +130°). A Ramachandran plot is simply a scatter of (φ, ψ) for every residue.

B-factor. For experimental (PDB) structures, the B-factor (temperature factor) quantifies the positional spread of each atom in the crystal — a combination of thermal vibration and static disorder — in units of Å². High B-factors mark flexible loops or poorly resolved regions; low B-factors mark the rigid, well-ordered core.

Secondary structure (3-state, P-SEA). SS3 is a coarse helix/strand/coil call (letters a/b/c) made by the P-SEA algorithm from inter-Cα distances and dihedrals. It is less detailed than DSSP but needs only Cα positions.

Predicted aligned error. Predicted aligned error is AlphaFold's pairwise confidence. Unlike pLDDT (per-residue), PAE is per-residue-pair and captures whether two parts of the structure are correctly placed relative to each other. Units are ångströms of expected positional error.

Solvent-accessible surface area. Solvent-accessible surface area (SASA) is the area in Å² traced out by the centre of a 1.4 Å probe sphere (a water molecule) rolled over the protein's van der Waals surface (Shrake–Rupley / Lee–Richards construction). Buried residues have near-zero SASA; fully exposed residues can exceed 200 Å². The total SASA scales roughly with the number of surface residues.

Secondary structure (8-state, DSSP). The SS8 string is DSSP's per-residue secondary-structure call. α-helix (H) means an i→i+4 H-bond ladder; β-strand (E) means the residue participates in a β-sheet; 3₁₀ (G) and π (I) are tighter and wider helices; T/S are turns/bends; '-' is loop.

Rendered structure images. Structure images are PyMOL renders from six orthogonal camera directions. Cartoon representation draws helices as coils and strands as arrows; sticks shows the backbone as bonds; surface shows the solvent-excluded envelope. Rainbow coloring maps sequence position to hue (blue→red, N→C); chain coloring assigns a distinct color per polypeptide.

Sequence. The amino-acid sequence is the protein's primary structure: the linear order of residues from the N-terminus to the C-terminus, written in one-letter code. Everything else here — the 3D coordinates, the secondary structure, the domain annotations — is ultimately a consequence of this string.

Contact-map, Ramachandran, and PAE plots. Three diagnostic plots accompany the record. The Cα contact map visualizes the tertiary structure as a 2D adjacency matrix (8 Å cutoff, sequence-local contacts suppressed). The Ramachandran plot shows the distribution of backbone (φ, ψ) torsions, with points in the α and β basins reflecting secondary structure content. The PAE plot shows AlphaFold's inter-residue confidence as a color matrix.